Protein AF-A0A4D4KAU3-F1 (afdb_monomer)

Radius of gyration: 32.95 Å; Cα contacts (8 Å, |Δi|>4): 695; chains: 1; bounding box: 86×73×134 Å

Foldseek 3Di:
DPFQAQLVPPPDDDDDDPPPCVCVPPDAAECSDLVCLVPVPVVLVVQCVVPNQWGWYAQHVQRIAIEGQAQVLQVVLQACCVFWPQALVQAPCVVVVRDDPLTLVDLVSHGALALSRDDDPSNVLLVVLLLVLVVLDDLVVLLVQLLVQLLVLCLVCLQVQKDWCLVSPLLRSLQSSLCVQAVPDPPLCVQLVVLLSCCRRVVNVPVSLVSNLVSQLVSLVVCVVPPDSHSSVSSCVDPSNQDSRHSSNHSNVVSSCRSQFLSQLLQQLVLCCFPPPVNVPPLVVLQLSSLQSSLVCLLAPHQFQKADWIFGCAFDAGPNDTDHGNHTYIYGLNSNSVNVCVVPNDDRPDNPRCSQHDHSNGHSCPVVSSSSSSSSNSSVCVQFVFKHFDDDSVPFRWRSHSTGTHTPTGMIGGHRDDRDPPPPPPDDPPDDPPDPDDDDDDDDDDDDDDDDDDDDDDDDDDDDDDDDDDDDDDDDDDDDDDDDDDDDDDDDDDDDDDDDDDDDDDDDDDD

Organism: NCBI:txid68175

Mean predicted aligned error: 13.97 Å

pLDDT: mean 76.73, std 25.61, range [22.98, 98.44]

Nearest PDB structures (foldseek):
  7xbn-assembly1_A  TM=8.721E-01  e=1.192E-23  Streptomyces venezuelae
  8w72-assembly1_A  TM=8.484E-01  e=2.683E-22  Streptomyces sp.
  6gmf-assembly1_A  TM=8.523E-01  e=4.502E-19  Chondromyces apiculatus DSM 436
  8f91-assembly1_A  TM=8.114E-01  e=3.694E-17  Amycolatopsis keratiniphila
  5kyo-assembly4_D  TM=8.434E-01  e=1.976E-16  Sphingobium yanoikuyae

Solvent-accessible surface area (backbone atoms only — not comparable to full-atom values): 30044 Å² total; per-residue (Å²): 132,80,77,68,17,57,63,68,74,62,78,85,69,83,75,80,64,93,87,47,79,91,61,75,64,86,74,59,48,57,41,40,38,67,64,34,33,73,42,50,64,62,49,49,48,52,40,35,76,74,47,46,45,51,27,54,25,21,70,36,83,70,37,73,32,32,40,32,34,27,42,69,60,46,52,52,46,41,64,31,58,89,49,29,29,38,33,45,82,46,33,37,54,61,77,72,63,63,46,54,90,84,34,63,62,64,71,70,62,48,75,51,77,24,56,80,30,38,56,72,67,64,18,52,46,50,44,49,48,50,49,62,35,60,70,65,61,52,66,68,61,49,48,55,51,41,47,55,49,41,52,60,43,46,60,75,41,36,65,69,25,47,52,50,41,30,78,62,38,30,48,45,50,41,44,57,50,46,33,56,49,50,57,49,57,97,78,61,52,58,61,28,50,53,9,48,47,24,35,70,33,60,78,39,38,71,59,10,50,52,43,24,50,50,45,41,48,55,48,52,58,46,30,74,78,58,64,60,99,19,42,51,32,42,47,71,69,31,92,74,63,64,48,76,66,35,46,39,40,43,49,52,50,56,53,46,52,43,53,68,30,40,23,22,46,35,43,43,22,50,48,44,45,62,70,35,72,93,44,56,80,52,67,91,59,60,59,65,58,49,57,47,34,46,47,50,28,38,32,66,56,12,23,52,21,32,53,63,59,28,16,28,77,48,69,42,76,54,95,93,40,83,43,52,48,11,43,44,34,33,30,23,30,31,42,14,26,44,43,43,38,75,77,49,70,79,55,91,88,60,77,84,47,45,53,49,52,47,54,92,74,32,51,83,55,55,66,60,52,48,49,53,34,48,45,43,51,43,53,49,43,73,72,41,75,65,60,35,67,58,71,61,79,88,73,56,47,57,37,40,35,67,40,43,34,30,60,66,55,48,43,30,34,36,77,59,37,81,54,92,74,75,86,68,77,71,74,75,74,81,78,78,80,77,76,84,75,84,78,82,86,83,90,82,84,89,84,87,84,87,84,83,87,88,80,87,92,88,84,89,85,88,85,88,88,88,82,87,90,91,81,90,80,92,86,87,86,90,87,90,87,86,83,87,82,90,82,84,86,87,78,86,82,90,85,87,79,86,88,84,90,86,83,87,77,91,86,82,90,86,133

InterPro domains:
  IPR002397 Cytochrome P450, B-class [PR00359] (118-129)
  IPR002397 Cytochrome P450, B-class [PR00359] (164-180)
  IPR002397 Cytochrome P450, B-class [PR00359] (214-236)
  IPR002397 Cytochrome P450, B-class [PR00359] (354-363)
  IPR002397 Cytochrome P450, B-class [PR00359] (363-374)
  IPR017972 Cytochrome P450, conserved site [PS00086] (356-365)
  IPR036396 Cytochrome P450 superfamily [G3DSA:1.10.630.10] (28-416)
  IPR036396 Cytochrome P450 superfamily [SSF48264] (16-416)

Sequence (511 aa):
MTPLYDSSAQRPGALPPPGCPAHEGAGAEPLHAPEFGRDPFAVYRRLRETHGQLAPVELDRGVPAMLCLGYDTALEIMRRPETFSKDPRHWRARNEGVLSGTSYAPQVIRPRPQVDFVDGEEHRRLRGAIEDCTGRIDSGALRNYVERIADSLIDQFCEAGETELIGTYCALVPVLVTSQLFGFPQQAMDPLLRGVVAFIDGSDPAGGDRAAAAALRELIDLKRRDPGADITSWLIAHPARLTDEELVEQLLLLIGMVTGLVPGLIGNSLRVLLTDERFSGELMGGSMLVEDALDEVLWTDPPLANMGLYFPVHDTNLAGKRLRAGDAVMISFAATNRDALLRSPHKQGNRAHLAFGAGPHACPGRSSARLIASVALEKLLDRIPDLALAGDVEELKWLSGVFVRGVVSLPVRFAPVARPGAGALARPPPARASGIRRASGTRRRKGRCRGCRRACHRRCRRGRPRRRPSRRSRCRSPPRGRRCPEVSPWRGRTWRSRGRTGRNSRSCWAS

Structure (mmCIF, N/CA/C/O backbone):
data_AF-A0A4D4KAU3-F1
#
_entry.id   AF-A0A4D4KAU3-F1
#
loop_
_atom_site.group_PDB
_atom_site.id
_atom_site.type_symbol
_atom_site.label_atom_id
_atom_site.label_alt_id
_atom_site.label_comp_id
_atom_site.label_asym_id
_atom_site.label_entity_id
_atom_site.label_seq_id
_atom_site.pdbx_PDB_ins_code
_atom_site.Cartn_x
_atom_site.Cartn_y
_atom_site.Cartn_z
_atom_site.occupancy
_atom_site.B_iso_or_equiv
_atom_site.auth_seq_id
_atom_site.auth_comp_id
_atom_site.auth_asym_id
_atom_site.auth_atom_id
_atom_site.pdbx_PDB_model_num
ATOM 1 N N . MET A 1 1 ? 7.589 7.747 17.958 1.00 32.62 1 MET A N 1
ATOM 2 C CA . MET A 1 1 ? 7.424 7.113 16.637 1.00 32.62 1 MET A CA 1
ATOM 3 C C . MET A 1 1 ? 8.280 7.915 15.671 1.00 32.62 1 MET A C 1
ATOM 5 O O . MET A 1 1 ? 8.032 9.102 15.512 1.00 32.62 1 MET A O 1
ATOM 9 N N . THR A 1 2 ? 9.373 7.333 15.183 1.00 25.58 2 THR A N 1
ATOM 10 C CA . THR A 1 2 ? 10.269 7.956 14.194 1.00 25.58 2 THR A CA 1
ATOM 11 C C . THR A 1 2 ? 9.519 8.026 12.855 1.00 25.58 2 THR A C 1
ATOM 13 O O . THR A 1 2 ? 8.767 7.091 12.573 1.00 25.58 2 THR A O 1
ATOM 16 N N . PRO A 1 3 ? 9.620 9.113 12.067 1.00 27.30 3 PRO A N 1
ATOM 17 C CA . PRO A 1 3 ? 8.909 9.225 10.792 1.00 27.30 3 PRO A CA 1
ATOM 18 C C . PRO A 1 3 ? 9.230 8.041 9.868 1.00 27.30 3 PRO A C 1
ATOM 20 O O . PRO A 1 3 ? 10.385 7.627 9.778 1.00 27.30 3 PRO A O 1
ATOM 23 N N . LEU A 1 4 ? 8.212 7.497 9.187 1.00 35.06 4 LEU A N 1
ATOM 24 C CA . LEU A 1 4 ? 8.413 6.520 8.113 1.00 35.06 4 LEU A CA 1
ATOM 25 C C . LEU A 1 4 ? 9.211 7.218 7.000 1.00 35.06 4 LEU A C 1
ATOM 27 O O . LEU A 1 4 ? 8.708 8.166 6.407 1.00 35.06 4 LEU A O 1
ATOM 31 N N . TYR A 1 5 ? 10.442 6.756 6.771 1.00 39.94 5 TYR A N 1
ATOM 32 C CA . TYR A 1 5 ? 11.365 7.155 5.701 1.00 39.94 5 TYR A CA 1
ATOM 33 C C . TYR A 1 5 ? 11.418 8.662 5.398 1.00 39.94 5 TYR A C 1
ATOM 35 O O . TYR A 1 5 ? 10.675 9.179 4.564 1.00 39.94 5 TYR A O 1
ATOM 43 N N . ASP A 1 6 ? 12.379 9.349 6.014 1.00 40.84 6 ASP A N 1
ATOM 44 C CA . ASP A 1 6 ? 12.819 10.663 5.554 1.00 40.84 6 ASP A CA 1
ATOM 45 C C . ASP A 1 6 ? 14.097 10.511 4.718 1.00 40.84 6 ASP A C 1
ATOM 47 O O . ASP A 1 6 ? 15.203 10.424 5.259 1.00 40.84 6 ASP A O 1
ATOM 51 N N . SER A 1 7 ? 13.963 10.490 3.387 1.00 39.66 7 SER A N 1
ATOM 52 C CA . SER A 1 7 ? 15.112 10.469 2.466 1.00 39.66 7 SER A CA 1
ATOM 53 C C . SER A 1 7 ? 16.048 11.667 2.653 1.00 39.66 7 SER A C 1
ATOM 55 O O . SER A 1 7 ? 17.206 11.617 2.236 1.00 39.66 7 SER A O 1
ATOM 57 N N . SER A 1 8 ? 15.583 12.740 3.303 1.00 38.38 8 SER A N 1
ATOM 58 C CA . SER A 1 8 ? 16.387 13.931 3.565 1.00 38.38 8 SER A CA 1
ATOM 59 C C . SER A 1 8 ? 17.361 13.776 4.744 1.00 38.38 8 SER A C 1
ATOM 61 O O . SER A 1 8 ? 18.300 14.564 4.861 1.00 38.38 8 SER A O 1
ATOM 63 N N . ALA A 1 9 ? 17.213 12.732 5.574 1.00 36.19 9 ALA A N 1
ATOM 64 C CA . ALA A 1 9 ? 18.010 12.529 6.788 1.00 36.19 9 ALA A CA 1
ATOM 65 C C . ALA A 1 9 ? 19.427 11.957 6.548 1.00 36.19 9 ALA A C 1
ATOM 67 O O . ALA A 1 9 ? 20.215 11.818 7.490 1.00 36.19 9 ALA A O 1
ATOM 68 N N . GLN A 1 10 ? 19.803 11.642 5.303 1.00 41.81 10 GLN A N 1
ATOM 69 C CA . GLN A 1 10 ? 21.178 11.253 4.978 1.00 41.81 10 GLN A CA 1
ATOM 70 C C . GLN A 1 10 ? 22.112 12.469 5.028 1.00 41.81 10 GLN A C 1
ATOM 72 O O . GLN A 1 10 ? 21.917 13.454 4.312 1.00 41.81 10 GLN A O 1
ATOM 77 N N . ARG A 1 11 ? 23.149 12.376 5.881 1.00 33.00 11 ARG A N 1
ATOM 78 C CA . ARG A 1 11 ? 24.152 13.429 6.126 1.00 33.00 11 ARG A CA 1
ATOM 79 C C . ARG A 1 11 ? 24.580 14.109 4.814 1.00 33.00 11 ARG A C 1
ATOM 81 O O . ARG A 1 11 ? 24.875 13.403 3.844 1.00 33.00 11 ARG A O 1
ATOM 88 N N . PRO A 1 12 ? 24.660 15.451 4.769 1.00 31.23 12 PRO A N 1
ATOM 89 C CA . PRO A 1 12 ? 25.093 16.162 3.575 1.00 31.23 12 PRO A CA 1
ATOM 90 C C . PRO A 1 12 ? 26.562 15.829 3.288 1.00 31.23 12 PRO A C 1
ATOM 92 O O . PRO A 1 12 ? 27.477 16.399 3.874 1.00 31.23 12 PRO A O 1
ATOM 95 N N . GLY A 1 13 ? 26.793 14.877 2.383 1.00 38.66 13 GLY A N 1
ATOM 96 C CA . GLY A 1 13 ? 28.017 14.865 1.592 1.00 38.66 13 GLY A CA 1
ATOM 97 C C . GLY A 1 13 ? 28.038 16.145 0.764 1.00 38.66 13 GLY A C 1
ATOM 98 O O . GLY A 1 13 ? 26.996 16.549 0.247 1.00 38.66 13 GLY A O 1
ATOM 99 N N . ALA A 1 14 ? 29.189 16.815 0.712 1.00 33.97 14 ALA A N 1
ATOM 100 C CA . ALA A 1 14 ? 29.342 18.099 0.041 1.00 33.97 14 ALA A CA 1
ATOM 101 C C . ALA A 1 14 ? 28.764 18.041 -1.381 1.00 33.97 14 ALA A C 1
ATOM 103 O O . ALA A 1 14 ? 29.196 17.232 -2.202 1.00 33.97 14 ALA A O 1
ATOM 104 N N . LEU A 1 15 ? 27.775 18.893 -1.654 1.00 37.25 15 LEU A N 1
ATOM 105 C CA . LEU A 1 15 ? 27.299 19.118 -3.011 1.00 37.25 15 LEU A CA 1
ATOM 106 C C . LEU A 1 15 ? 28.467 19.704 -3.822 1.00 37.25 15 LEU A C 1
ATOM 108 O O . LEU A 1 15 ? 29.096 20.658 -3.349 1.00 37.25 15 LEU A O 1
ATOM 112 N N . PRO A 1 16 ? 28.793 19.161 -5.007 1.00 34.66 16 PRO A N 1
ATOM 113 C CA . PRO A 1 16 ? 29.758 19.803 -5.882 1.00 34.66 16 PRO A CA 1
ATOM 114 C C . PRO A 1 16 ? 29.230 21.189 -6.295 1.00 34.66 16 PRO A C 1
ATOM 116 O O . PRO A 1 16 ? 28.017 21.374 -6.428 1.00 34.66 16 PRO A O 1
ATOM 119 N N . PRO A 1 17 ? 30.114 22.186 -6.462 1.00 32.78 17 PRO A N 1
ATOM 120 C CA . PRO A 1 17 ? 29.703 23.543 -6.795 1.00 32.78 17 PRO A CA 1
ATOM 121 C C . PRO A 1 17 ? 28.995 23.600 -8.165 1.00 32.78 17 PRO A C 1
ATOM 123 O O . PRO A 1 17 ? 29.306 22.791 -9.049 1.00 32.78 17 PRO A O 1
ATOM 126 N N . PRO A 1 18 ? 28.075 24.563 -8.374 1.00 35.06 18 PRO A N 1
ATOM 127 C CA . PRO A 1 18 ? 27.372 24.722 -9.646 1.00 35.06 18 PRO A CA 1
ATOM 128 C C . PRO A 1 18 ? 28.361 24.892 -10.811 1.00 35.06 18 PRO A C 1
ATOM 130 O O . PRO A 1 18 ? 29.256 25.732 -10.736 1.00 35.06 18 PRO A O 1
ATOM 133 N N . GLY A 1 19 ? 28.197 24.105 -11.883 1.00 38.06 19 GLY A N 1
ATOM 134 C CA . GLY A 1 19 ? 29.048 24.154 -13.086 1.00 38.06 19 GLY A CA 1
ATOM 135 C C . GLY A 1 19 ? 30.049 23.000 -13.249 1.00 38.06 19 GLY A C 1
ATOM 136 O O . GLY A 1 19 ? 30.883 23.038 -14.148 1.00 38.06 19 GLY A O 1
ATOM 137 N N . CYS A 1 20 ? 29.984 21.966 -12.406 1.00 31.55 20 CYS A N 1
ATOM 138 C CA . CYS A 1 20 ? 30.769 20.745 -12.596 1.00 31.55 20 CYS A CA 1
ATOM 139 C C . CYS A 1 20 ? 30.198 19.892 -13.760 1.00 31.55 20 CYS A C 1
ATOM 141 O O . CYS A 1 20 ? 28.977 19.737 -13.815 1.00 31.55 20 CYS A O 1
ATOM 143 N N . PRO A 1 21 ? 31.017 19.262 -14.630 1.00 36.03 21 PRO A N 1
ATOM 144 C CA . PRO A 1 21 ? 30.551 18.410 -15.741 1.00 36.03 21 PRO A CA 1
ATOM 145 C C . PRO A 1 21 ? 29.681 17.209 -15.328 1.00 36.03 21 PRO A C 1
ATOM 147 O O . PRO A 1 21 ? 29.008 16.606 -16.156 1.00 36.03 21 PRO A O 1
ATOM 150 N N . ALA A 1 22 ? 29.619 16.885 -14.031 1.00 42.50 22 ALA A N 1
ATOM 151 C CA . ALA A 1 22 ? 28.629 15.962 -13.470 1.00 42.50 22 ALA A CA 1
ATOM 152 C C . ALA A 1 22 ? 27.166 16.461 -13.603 1.00 42.50 22 ALA A C 1
ATOM 154 O O . ALA A 1 22 ? 26.241 15.674 -13.433 1.00 42.50 22 ALA A O 1
ATOM 155 N N . HIS A 1 23 ? 26.950 17.742 -13.932 1.00 44.97 23 HIS A N 1
ATOM 156 C CA . HIS A 1 23 ? 25.650 18.336 -14.266 1.00 44.97 23 HIS A CA 1
ATOM 157 C C . HIS A 1 23 ? 25.331 18.341 -15.776 1.00 44.97 23 HIS A C 1
ATOM 159 O O . HIS A 1 23 ? 24.233 18.742 -16.154 1.00 44.97 23 HIS A O 1
ATOM 165 N N . GLU A 1 24 ? 26.236 17.897 -16.659 1.00 31.39 24 GLU A N 1
ATOM 166 C CA . GLU A 1 24 ? 26.053 17.956 -18.126 1.00 31.39 24 GLU A CA 1
ATOM 167 C C . GLU A 1 24 ? 25.148 16.843 -18.702 1.00 31.39 24 GLU A C 1
ATOM 169 O O . GLU A 1 24 ? 25.122 16.597 -19.907 1.00 31.39 24 GLU A O 1
ATOM 174 N N . GLY A 1 25 ? 24.344 16.194 -17.857 1.00 38.91 25 GLY A N 1
ATOM 175 C CA . GLY A 1 25 ? 23.163 15.441 -18.268 1.00 38.91 25 GLY A CA 1
ATOM 176 C C . GLY A 1 25 ? 21.919 16.230 -17.882 1.00 38.91 25 GLY A C 1
ATOM 177 O O . GLY A 1 25 ? 21.531 16.236 -16.719 1.00 38.91 25 GLY A O 1
ATOM 178 N N . ALA A 1 26 ? 21.289 16.920 -18.827 1.00 44.50 26 ALA A N 1
ATOM 179 C CA . ALA A 1 26 ? 20.050 17.639 -18.556 1.00 44.50 26 ALA A CA 1
ATOM 180 C C . ALA A 1 26 ? 18.994 16.739 -17.864 1.00 44.50 26 ALA A C 1
ATOM 182 O O . ALA A 1 26 ? 18.557 15.742 -18.433 1.00 44.50 26 ALA A O 1
ATOM 183 N N . GLY A 1 27 ? 18.517 17.145 -16.683 1.00 65.50 27 GLY A N 1
ATOM 184 C CA . GLY A 1 27 ? 17.078 17.119 -16.400 1.00 65.50 27 GLY A CA 1
ATOM 185 C C . GLY A 1 27 ? 16.429 15.859 -15.817 1.00 65.50 27 GLY A C 1
ATOM 186 O O . GLY A 1 27 ? 15.259 15.651 -16.118 1.00 65.50 27 GLY A O 1
ATOM 187 N N . ALA A 1 28 ? 17.103 15.046 -14.991 1.00 83.50 28 ALA A N 1
ATOM 188 C CA . ALA A 1 28 ? 16.408 14.047 -14.161 1.00 83.50 28 ALA A CA 1
ATOM 189 C C . ALA A 1 28 ? 15.979 14.653 -12.811 1.00 83.50 28 ALA A C 1
ATOM 191 O O . ALA A 1 28 ? 16.799 15.210 -12.086 1.00 83.50 28 ALA A O 1
ATOM 192 N N . GLU A 1 29 ? 14.695 14.547 -12.474 1.00 92.94 29 GLU A N 1
ATOM 193 C CA . GLU A 1 29 ? 14.130 15.124 -11.247 1.00 92.94 29 GLU A CA 1
ATOM 194 C C . GLU A 1 29 ? 14.427 14.260 -10.005 1.00 92.94 29 GLU A C 1
ATOM 196 O O . GLU A 1 29 ? 14.049 13.083 -9.994 1.00 92.94 29 GLU A O 1
ATOM 201 N N . PRO A 1 30 ? 15.055 14.804 -8.946 1.00 92.12 30 PRO A N 1
ATOM 202 C CA . PRO A 1 30 ? 15.369 14.048 -7.735 1.00 92.12 30 PRO A CA 1
ATOM 203 C C . PRO A 1 30 ? 14.137 13.877 -6.839 1.00 92.12 30 PRO A C 1
ATOM 205 O O . PRO A 1 30 ? 13.786 14.762 -6.061 1.00 92.12 30 PRO A O 1
ATOM 208 N N . LEU A 1 31 ? 13.500 12.703 -6.878 1.00 90.62 31 LEU A N 1
ATOM 209 C CA . LEU A 1 31 ? 12.302 12.434 -6.066 1.00 90.62 31 LEU A CA 1
ATOM 210 C C . LEU A 1 31 ? 12.615 12.291 -4.571 1.00 90.62 31 LEU A C 1
ATOM 212 O O . LEU A 1 31 ? 11.732 12.454 -3.738 1.00 90.62 31 LEU A O 1
ATOM 216 N N . HIS A 1 32 ? 13.871 12.013 -4.217 1.00 85.44 32 HIS A N 1
ATOM 217 C CA . HIS A 1 32 ? 14.331 11.979 -2.824 1.00 85.44 32 HIS A CA 1
ATOM 218 C C . HIS A 1 32 ? 14.510 13.374 -2.205 1.00 85.44 32 HIS A C 1
ATOM 220 O O . HIS A 1 32 ? 14.755 13.476 -0.999 1.00 85.44 32 HIS A O 1
ATOM 226 N N . ALA A 1 33 ? 14.401 14.444 -3.002 1.00 87.62 33 ALA A N 1
ATOM 227 C CA . ALA A 1 33 ? 14.577 15.807 -2.529 1.00 87.62 33 ALA A CA 1
ATOM 228 C C . ALA A 1 33 ? 13.389 16.277 -1.661 1.00 87.62 33 ALA A C 1
ATOM 230 O O . ALA A 1 33 ? 12.239 15.923 -1.934 1.00 87.62 33 ALA A O 1
ATOM 231 N N . PRO A 1 34 ? 13.619 17.165 -0.671 1.00 84.81 34 PRO A N 1
ATOM 232 C CA . PRO A 1 34 ? 12.556 17.676 0.201 1.00 84.81 34 PRO A CA 1
ATOM 233 C C . PRO A 1 34 ? 11.402 18.378 -0.529 1.00 84.81 34 PRO A C 1
ATOM 235 O O . PRO A 1 34 ? 10.293 18.440 -0.003 1.00 84.81 34 PRO A O 1
ATOM 238 N N . GLU A 1 35 ? 11.650 18.929 -1.724 1.00 87.62 35 GLU A N 1
ATOM 239 C CA . GLU A 1 35 ? 10.605 19.540 -2.556 1.00 87.62 35 GLU A CA 1
ATOM 240 C C . GLU A 1 35 ? 9.518 18.525 -2.919 1.00 87.62 35 GLU A C 1
ATOM 242 O O . GLU A 1 35 ? 8.332 18.821 -2.766 1.00 87.62 35 GLU A O 1
ATOM 247 N N . PHE A 1 36 ? 9.924 17.316 -3.317 1.00 88.44 36 PHE A N 1
ATOM 248 C CA . PHE A 1 36 ? 8.997 16.243 -3.639 1.00 88.44 36 PHE A CA 1
ATOM 249 C C . PHE A 1 36 ? 8.170 15.843 -2.419 1.00 88.44 36 PHE A C 1
ATOM 251 O O . PHE A 1 36 ? 6.957 15.741 -2.525 1.00 88.44 36 PHE A O 1
ATOM 258 N N . GLY A 1 37 ? 8.792 15.693 -1.246 1.00 84.38 37 GLY A N 1
ATOM 259 C CA . GLY A 1 37 ? 8.072 15.361 -0.013 1.00 84.38 37 GLY A CA 1
ATOM 260 C C . GLY A 1 37 ? 7.052 16.425 0.424 1.00 84.38 37 GLY A C 1
ATOM 261 O O . GLY A 1 37 ? 6.069 16.089 1.082 1.00 84.38 37 GLY A O 1
ATOM 262 N N . ARG A 1 38 ? 7.257 17.698 0.052 1.00 84.50 38 ARG A N 1
ATOM 263 C CA . ARG A 1 38 ? 6.355 18.809 0.397 1.00 84.50 38 ARG A CA 1
ATOM 264 C C . ARG A 1 38 ? 5.117 18.855 -0.496 1.00 84.50 38 ARG A C 1
ATOM 266 O O . ARG A 1 38 ? 4.010 18.946 0.023 1.00 84.50 38 ARG A O 1
ATOM 273 N N . ASP A 1 39 ? 5.305 18.814 -1.813 1.00 88.12 39 ASP A N 1
ATOM 274 C CA . ASP A 1 39 ? 4.203 18.799 -2.781 1.00 88.12 39 ASP A CA 1
ATOM 275 C C . ASP A 1 39 ? 4.538 17.897 -3.984 1.00 88.12 39 ASP A C 1
ATOM 277 O O . ASP A 1 39 ? 4.949 18.378 -5.050 1.00 88.12 39 ASP A O 1
ATOM 281 N N . PRO A 1 40 ? 4.320 16.573 -3.851 1.00 91.50 40 PRO A N 1
ATOM 282 C CA . PRO A 1 40 ? 4.533 15.632 -4.945 1.00 91.50 40 PRO A CA 1
ATOM 283 C C . PRO A 1 40 ? 3.717 15.980 -6.196 1.00 91.50 40 PRO A C 1
ATOM 285 O O . PRO A 1 40 ? 4.127 15.686 -7.319 1.00 91.50 40 PRO A O 1
ATOM 288 N N . PHE A 1 41 ? 2.545 16.601 -6.032 1.00 91.06 41 PHE A N 1
ATOM 289 C CA . PHE A 1 41 ? 1.621 16.858 -7.133 1.00 91.06 41 PHE A CA 1
ATOM 290 C C . PHE A 1 41 ? 2.040 18.052 -7.983 1.00 91.06 41 PHE A C 1
ATOM 292 O O . PHE A 1 41 ? 1.841 18.012 -9.201 1.00 91.06 41 PHE A O 1
ATOM 299 N N . ALA A 1 42 ? 2.651 19.078 -7.385 1.00 93.12 42 ALA A N 1
ATOM 300 C CA . ALA A 1 42 ? 3.333 20.125 -8.140 1.00 93.12 42 ALA A CA 1
ATOM 301 C C . ALA A 1 42 ? 4.472 19.540 -8.986 1.00 93.12 42 ALA A C 1
ATOM 303 O O . ALA A 1 42 ? 4.566 19.850 -10.177 1.00 93.12 42 ALA A O 1
ATOM 304 N N . VAL A 1 43 ? 5.266 18.624 -8.418 1.00 94.88 43 VAL A N 1
ATOM 305 C CA . VAL A 1 43 ? 6.345 17.945 -9.150 1.00 94.88 43 VAL A CA 1
ATOM 306 C C . VAL A 1 43 ? 5.786 17.109 -10.305 1.00 94.88 43 VAL A C 1
ATOM 308 O O . VAL A 1 43 ? 6.206 17.289 -11.446 1.00 94.88 43 VAL A O 1
ATOM 311 N N . TYR A 1 44 ? 4.780 16.257 -10.073 1.00 95.12 44 TYR A N 1
ATOM 312 C CA . TYR A 1 44 ? 4.164 15.469 -11.152 1.00 95.12 44 TYR A CA 1
ATOM 313 C C . TYR A 1 44 ? 3.587 16.340 -12.272 1.00 95.12 44 TYR A C 1
ATOM 315 O O . TYR A 1 44 ? 3.658 15.959 -13.441 1.00 95.12 44 TYR A O 1
ATOM 323 N N . ARG A 1 45 ? 3.001 17.495 -11.930 1.00 94.56 45 ARG A N 1
ATOM 324 C CA . ARG A 1 45 ? 2.455 18.442 -12.909 1.00 94.56 45 ARG A CA 1
ATOM 325 C C . ARG A 1 45 ? 3.565 19.024 -13.780 1.00 94.56 45 ARG A C 1
ATOM 327 O O . ARG A 1 45 ? 3.481 18.896 -14.998 1.00 94.56 45 ARG A O 1
ATOM 334 N N . ARG A 1 46 ? 4.632 19.541 -13.161 1.00 95.25 46 ARG A N 1
ATOM 335 C CA . ARG A 1 46 ? 5.819 20.060 -13.858 1.00 95.25 46 ARG A CA 1
ATOM 336 C C . ARG A 1 46 ? 6.443 19.007 -14.775 1.00 95.25 46 ARG A C 1
ATOM 338 O O . ARG A 1 46 ? 6.725 19.283 -15.941 1.00 95.25 46 ARG A O 1
ATOM 345 N N . LEU A 1 47 ? 6.632 17.785 -14.274 1.00 95.62 47 LEU A N 1
ATOM 346 C CA . LEU A 1 47 ? 7.176 16.682 -15.068 1.00 95.62 47 LEU A CA 1
ATOM 347 C C . LEU A 1 47 ? 6.288 16.339 -16.263 1.00 95.62 47 LEU A C 1
ATOM 349 O O . LEU A 1 47 ? 6.804 16.120 -17.358 1.00 95.62 47 LEU A O 1
ATOM 353 N N . ARG A 1 48 ? 4.964 16.325 -16.082 1.00 94.31 48 ARG A N 1
ATOM 354 C CA . ARG A 1 48 ? 4.019 16.066 -17.173 1.00 94.31 48 ARG A CA 1
ATOM 355 C C . ARG A 1 48 ? 4.064 17.164 -18.232 1.00 94.31 48 ARG A C 1
ATOM 357 O O . ARG A 1 48 ? 4.121 16.845 -19.416 1.00 94.31 48 ARG A O 1
ATOM 364 N N . GLU A 1 49 ? 4.073 18.428 -17.817 1.00 94.12 49 GLU A N 1
ATOM 365 C CA . GLU A 1 49 ? 4.170 19.592 -18.711 1.00 94.12 49 GLU A CA 1
ATOM 366 C C . GLU A 1 49 ? 5.471 19.584 -19.525 1.00 94.12 49 GLU A C 1
ATOM 368 O O . GLU A 1 49 ? 5.467 19.921 -20.706 1.00 94.12 49 GLU A O 1
ATOM 373 N N . THR A 1 50 ? 6.572 19.137 -18.916 1.00 94.94 50 THR A N 1
ATOM 374 C CA . THR A 1 50 ? 7.908 19.183 -19.528 1.00 94.94 50 THR A CA 1
ATOM 375 C C . THR A 1 50 ? 8.202 17.950 -20.388 1.00 94.94 50 THR A C 1
ATOM 377 O O . THR A 1 50 ? 8.847 18.042 -21.432 1.00 94.94 50 THR A O 1
ATOM 380 N N . HIS A 1 51 ? 7.751 16.767 -19.961 1.00 94.81 51 HIS A N 1
ATOM 381 C CA . HIS A 1 51 ? 8.197 15.488 -20.518 1.00 94.81 51 HIS A CA 1
ATOM 382 C C . HIS A 1 51 ? 7.074 14.601 -21.070 1.00 94.81 51 HIS A C 1
ATOM 384 O O . HIS A 1 51 ? 7.383 13.579 -21.693 1.00 94.81 51 HIS A O 1
ATOM 390 N N . GLY A 1 52 ? 5.804 14.961 -20.869 1.00 94.25 52 GLY A N 1
ATOM 391 C CA . GLY A 1 52 ? 4.647 14.161 -21.264 1.00 94.25 52 GLY A CA 1
ATOM 392 C C . GLY A 1 52 ? 4.364 13.005 -20.298 1.00 94.25 52 GLY A C 1
ATOM 393 O O . GLY A 1 52 ? 4.397 13.164 -19.082 1.00 94.25 52 GLY A O 1
ATOM 394 N N . GLN A 1 53 ? 4.058 11.818 -20.830 1.00 95.56 53 GLN A N 1
ATOM 395 C CA . GLN A 1 53 ? 3.617 10.665 -20.022 1.00 95.56 53 GLN A CA 1
ATOM 396 C C . GLN A 1 53 ? 4.757 9.893 -19.333 1.00 95.56 53 GLN A C 1
ATOM 398 O O . GLN A 1 53 ? 4.486 9.041 -18.488 1.00 95.56 53 GLN A O 1
ATOM 403 N N . LEU A 1 54 ? 6.015 10.173 -19.685 1.00 96.25 54 LEU A N 1
ATOM 404 C CA . LEU A 1 54 ? 7.208 9.539 -19.119 1.00 96.25 54 LEU A CA 1
ATOM 405 C C . LEU A 1 54 ? 8.270 10.598 -18.839 1.00 96.25 54 LEU A C 1
ATOM 407 O O . LEU A 1 54 ? 8.699 11.282 -19.770 1.00 96.25 54 LEU A O 1
ATOM 411 N N . ALA A 1 55 ? 8.746 10.704 -17.603 1.00 96.56 55 ALA A N 1
ATOM 412 C CA . ALA A 1 55 ? 9.741 11.699 -17.207 1.00 96.56 55 ALA A CA 1
ATOM 413 C C . ALA A 1 55 ? 11.005 11.042 -16.628 1.00 96.56 55 ALA A C 1
ATOM 415 O O . ALA A 1 55 ? 10.873 10.085 -15.869 1.00 96.56 55 ALA A O 1
ATOM 416 N N . PRO A 1 56 ? 12.215 11.514 -16.969 1.00 96.12 56 PRO A N 1
ATOM 417 C CA . PRO A 1 56 ? 13.432 11.069 -16.297 1.00 96.12 56 PRO A CA 1
ATOM 418 C C . PRO A 1 56 ? 13.442 11.554 -14.840 1.00 96.12 56 PRO A C 1
ATOM 420 O O . PRO A 1 56 ? 13.169 12.721 -14.559 1.00 96.12 56 PRO A O 1
ATOM 423 N N . VAL A 1 57 ? 13.752 10.653 -13.914 1.00 95.00 57 VAL A N 1
ATOM 424 C CA . VAL A 1 57 ? 13.799 10.921 -12.474 1.00 95.00 57 VAL A CA 1
ATOM 425 C C . VAL A 1 57 ? 14.983 10.217 -11.824 1.00 95.00 57 VAL A C 1
ATOM 427 O O . VAL A 1 57 ? 15.545 9.265 -12.369 1.00 95.00 57 VAL A O 1
ATOM 430 N N . GLU A 1 58 ? 15.321 10.652 -10.621 1.00 92.06 58 GLU A N 1
ATOM 431 C CA . GLU A 1 58 ? 16.254 9.981 -9.731 1.00 92.06 58 GLU A CA 1
ATOM 432 C C . GLU A 1 58 ? 15.494 9.505 -8.481 1.00 92.06 58 GLU A C 1
ATOM 434 O O . GLU A 1 58 ? 14.945 10.310 -7.726 1.00 92.06 58 GLU A O 1
ATOM 439 N N . LEU A 1 59 ? 15.412 8.181 -8.296 1.00 87.12 59 LEU A N 1
ATOM 440 C CA . LEU A 1 59 ? 14.636 7.549 -7.213 1.00 87.12 59 LEU A CA 1
ATOM 441 C C . LEU A 1 59 ? 15.293 7.740 -5.845 1.00 87.12 59 LEU A C 1
ATOM 443 O O . LEU A 1 59 ? 14.627 7.905 -4.830 1.00 87.12 59 LEU A O 1
ATOM 447 N N . ASP A 1 60 ? 16.614 7.673 -5.856 1.00 82.81 60 ASP A N 1
ATOM 448 C CA . ASP A 1 60 ? 17.536 7.847 -4.746 1.00 82.81 60 ASP A CA 1
ATOM 449 C C . ASP A 1 60 ? 18.860 8.326 -5.348 1.00 82.81 60 ASP A C 1
ATOM 451 O O . ASP A 1 60 ? 19.062 8.168 -6.554 1.00 82.81 60 ASP A O 1
ATOM 455 N N . ARG A 1 61 ? 19.768 8.881 -4.546 1.00 83.44 61 ARG A N 1
ATOM 456 C CA . ARG A 1 61 ? 21.039 9.434 -5.024 1.00 83.44 61 ARG A CA 1
ATOM 457 C C . ARG A 1 61 ? 21.758 8.458 -5.957 1.00 83.44 61 ARG A C 1
ATOM 459 O O . ARG A 1 61 ? 22.141 7.360 -5.542 1.00 83.44 61 ARG A O 1
ATOM 466 N N . GLY A 1 62 ? 21.924 8.863 -7.220 1.00 85.56 62 GLY A N 1
ATOM 467 C CA . GLY A 1 62 ? 22.582 8.071 -8.266 1.00 85.56 62 GLY A CA 1
ATOM 468 C C . GLY A 1 62 ? 21.772 6.887 -8.814 1.00 85.56 62 GLY A C 1
ATOM 469 O O . GLY A 1 62 ? 22.348 6.001 -9.445 1.00 85.56 62 GLY A O 1
ATOM 470 N N . VAL A 1 63 ? 20.457 6.835 -8.581 1.00 88.62 63 VAL A N 1
ATOM 471 C CA . VAL A 1 63 ? 19.563 5.766 -9.052 1.00 88.62 63 VAL A CA 1
ATOM 472 C C . VAL A 1 63 ? 18.598 6.318 -10.113 1.00 88.62 63 VAL A C 1
ATOM 474 O O . VAL A 1 63 ? 17.488 6.743 -9.775 1.00 88.62 63 VAL A O 1
ATOM 477 N N . PRO A 1 64 ? 18.990 6.320 -11.402 1.00 91.31 64 PRO A N 1
ATOM 478 C CA . PRO A 1 64 ? 18.158 6.852 -12.475 1.00 91.31 64 PRO A CA 1
ATOM 479 C C . PRO A 1 64 ? 16.994 5.914 -12.813 1.00 91.31 64 PRO A C 1
ATOM 481 O O . PRO A 1 64 ? 17.145 4.688 -12.847 1.00 91.31 64 PRO A O 1
ATOM 484 N N . ALA A 1 65 ? 15.843 6.501 -13.131 1.00 94.00 65 ALA A N 1
ATOM 485 C CA . ALA A 1 65 ? 14.670 5.799 -13.637 1.00 94.00 65 ALA A CA 1
ATOM 486 C C . ALA A 1 65 ? 13.822 6.699 -14.550 1.00 94.00 65 ALA A C 1
ATOM 488 O O . ALA A 1 65 ? 14.014 7.910 -14.637 1.00 94.00 65 ALA A O 1
ATOM 489 N N . MET A 1 66 ? 12.843 6.097 -15.215 1.00 96.69 66 MET A N 1
ATOM 490 C CA . MET A 1 66 ? 11.758 6.783 -15.905 1.00 96.69 66 MET A CA 1
ATOM 491 C C . MET A 1 66 ? 10.489 6.677 -15.059 1.00 96.69 66 MET A C 1
ATOM 493 O O . MET A 1 66 ? 10.043 5.576 -14.752 1.00 96.69 66 MET A O 1
ATOM 497 N N . LEU A 1 67 ? 9.880 7.802 -14.700 1.00 97.31 67 LEU A N 1
ATOM 498 C CA . LEU A 1 67 ? 8.595 7.857 -14.012 1.00 97.31 67 LEU A CA 1
ATOM 499 C C . LEU A 1 67 ? 7.449 7.870 -15.026 1.00 97.31 67 LEU A C 1
ATOM 501 O O . LEU A 1 67 ? 7.357 8.774 -15.859 1.00 97.31 67 LEU A O 1
ATOM 505 N N . CYS A 1 68 ? 6.553 6.891 -14.942 1.00 97.62 68 CYS A N 1
ATOM 506 C CA . CYS A 1 68 ? 5.327 6.827 -15.728 1.00 97.62 68 CYS A CA 1
ATOM 507 C C . CYS A 1 68 ? 4.211 7.638 -15.065 1.00 97.62 68 CYS A C 1
ATOM 509 O O . CYS A 1 68 ? 3.772 7.328 -13.957 1.00 97.62 68 CYS A O 1
ATOM 511 N N . LEU A 1 69 ? 3.745 8.661 -15.784 1.00 96.62 69 LEU A N 1
ATOM 512 C CA . LEU A 1 69 ? 2.755 9.653 -15.356 1.00 96.62 69 LEU A CA 1
ATOM 513 C C . LEU A 1 69 ? 1.406 9.507 -16.076 1.00 96.62 69 LEU A C 1
ATOM 515 O O . LEU A 1 69 ? 0.426 10.106 -15.632 1.00 96.62 69 LEU A O 1
ATOM 519 N N . GLY A 1 70 ? 1.363 8.780 -17.200 1.00 95.50 70 GLY A N 1
ATOM 520 C CA . GLY A 1 70 ? 0.168 8.609 -18.035 1.00 95.50 70 GLY A CA 1
ATOM 521 C C . GLY A 1 70 ? -0.597 7.322 -17.731 1.00 95.50 70 GLY A C 1
ATOM 522 O O . GLY A 1 70 ? 0.007 6.250 -17.647 1.00 95.50 70 GLY A O 1
ATOM 523 N N . TYR A 1 71 ? -1.921 7.413 -17.593 1.00 95.75 71 TYR A N 1
ATOM 524 C CA . TYR A 1 71 ? -2.775 6.280 -17.213 1.00 95.75 71 TYR A CA 1
ATOM 525 C C . TYR A 1 71 ? -2.728 5.129 -18.233 1.00 95.75 71 TYR A C 1
ATOM 527 O O . TYR A 1 71 ? -2.493 3.975 -17.872 1.00 95.75 71 TYR A O 1
ATOM 535 N N . ASP A 1 72 ? -2.887 5.448 -19.520 1.00 95.12 72 ASP A N 1
ATOM 536 C CA . ASP A 1 72 ? -2.879 4.447 -20.597 1.00 95.12 72 ASP A CA 1
ATOM 537 C C . ASP A 1 72 ? -1.490 3.812 -20.764 1.00 95.12 72 ASP A C 1
ATOM 539 O O . ASP A 1 72 ? -1.380 2.598 -20.940 1.00 95.12 72 ASP A O 1
ATOM 543 N N . THR A 1 73 ? -0.425 4.611 -20.620 1.00 96.69 73 THR A N 1
ATOM 544 C CA . THR A 1 73 ? 0.964 4.122 -20.642 1.00 96.69 73 THR A CA 1
ATOM 545 C C . THR A 1 73 ? 1.225 3.147 -19.491 1.00 96.69 73 THR A C 1
ATOM 547 O O . THR A 1 73 ? 1.822 2.093 -19.697 1.00 96.69 73 THR A O 1
ATOM 550 N N . ALA A 1 74 ? 0.732 3.443 -18.285 1.00 97.19 74 ALA A N 1
ATOM 551 C CA . ALA A 1 74 ? 0.862 2.540 -17.144 1.00 97.19 74 ALA A CA 1
ATOM 552 C C . ALA A 1 74 ? 0.126 1.211 -17.379 1.00 97.19 74 ALA A C 1
ATOM 554 O O . ALA A 1 74 ? 0.661 0.144 -17.075 1.00 97.19 74 ALA A O 1
ATOM 555 N N . LEU A 1 75 ? -1.080 1.252 -17.958 1.00 96.62 75 LEU A N 1
ATOM 556 C CA . LEU A 1 75 ? -1.809 0.042 -18.346 1.00 96.62 75 LEU A CA 1
ATOM 557 C C . LEU A 1 75 ? -1.070 -0.769 -19.412 1.00 96.62 75 LEU A C 1
ATOM 559 O O . LEU A 1 75 ? -1.081 -1.998 -19.333 1.00 96.62 75 LEU A O 1
ATOM 563 N N . GLU A 1 76 ? -0.444 -0.113 -20.390 1.00 96.88 76 GLU A N 1
ATOM 564 C CA . GLU A 1 76 ? 0.369 -0.787 -21.402 1.00 96.88 76 GLU A CA 1
ATOM 565 C C . GLU A 1 76 ? 1.537 -1.544 -20.761 1.00 96.88 76 GLU A C 1
ATOM 567 O O . GLU A 1 76 ? 1.693 -2.735 -21.032 1.00 96.88 76 GLU A O 1
ATOM 572 N N . ILE A 1 77 ? 2.298 -0.894 -19.870 1.00 97.56 77 ILE A N 1
ATOM 573 C CA . ILE A 1 77 ? 3.409 -1.527 -19.139 1.00 97.56 77 ILE A CA 1
ATOM 574 C C . ILE A 1 77 ? 2.904 -2.759 -18.376 1.00 97.56 77 ILE A C 1
ATOM 576 O O . ILE A 1 77 ? 3.392 -3.869 -18.572 1.00 97.56 77 ILE A O 1
ATOM 580 N N . MET A 1 78 ? 1.882 -2.581 -17.533 1.00 96.88 78 MET A N 1
ATOM 581 C CA . MET A 1 78 ? 1.411 -3.627 -16.617 1.00 96.88 78 MET A CA 1
ATOM 582 C C . MET A 1 78 ? 0.754 -4.825 -17.317 1.00 96.88 78 MET A C 1
ATOM 584 O O . MET A 1 78 ? 0.685 -5.915 -16.749 1.00 96.88 78 MET A O 1
ATOM 588 N N . ARG A 1 79 ? 0.231 -4.643 -18.536 1.00 96.12 79 ARG A N 1
ATOM 589 C CA . ARG A 1 79 ? -0.441 -5.707 -19.305 1.00 96.12 79 ARG A CA 1
ATOM 590 C C . ARG A 1 79 ? 0.493 -6.474 -20.238 1.00 96.12 79 ARG A C 1
ATOM 592 O O . ARG A 1 79 ? 0.040 -7.451 -20.828 1.00 96.12 79 ARG A O 1
ATOM 599 N N . ARG A 1 80 ? 1.754 -6.052 -20.365 1.00 95.88 80 ARG A N 1
ATOM 600 C CA . ARG A 1 80 ? 2.742 -6.613 -21.298 1.00 95.88 80 ARG A CA 1
ATOM 601 C C . ARG A 1 80 ? 3.965 -7.174 -20.561 1.00 95.88 80 ARG A C 1
ATOM 603 O O . ARG A 1 80 ? 5.075 -6.677 -20.771 1.00 95.88 80 ARG A O 1
ATOM 610 N N . PRO A 1 81 ? 3.798 -8.195 -19.698 1.00 93.06 81 PRO A N 1
ATOM 611 C CA . PRO A 1 81 ? 4.895 -8.779 -18.915 1.00 93.06 81 PRO A CA 1
ATOM 612 C C . PRO A 1 81 ? 6.019 -9.371 -19.785 1.00 93.06 81 PRO A C 1
ATOM 614 O O . PRO A 1 81 ? 7.157 -9.481 -19.348 1.00 93.06 81 PRO A O 1
ATOM 617 N N . GLU A 1 82 ? 5.725 -9.745 -21.032 1.00 94.44 82 GLU A N 1
ATOM 618 C CA . GLU A 1 82 ? 6.713 -10.223 -22.004 1.00 94.44 82 GLU A CA 1
ATOM 619 C C . GLU A 1 82 ? 7.619 -9.112 -22.550 1.00 94.44 82 GLU A C 1
ATOM 621 O O . GLU A 1 82 ? 8.683 -9.391 -23.100 1.00 94.44 82 GLU A O 1
ATOM 626 N N . THR A 1 83 ? 7.183 -7.855 -22.432 1.00 97.00 83 THR A N 1
ATOM 627 C CA . THR A 1 83 ? 7.955 -6.677 -22.840 1.00 97.00 83 THR A CA 1
ATOM 628 C C . THR A 1 83 ? 8.579 -6.009 -21.621 1.00 97.00 83 THR A C 1
ATOM 630 O O . THR A 1 83 ? 9.761 -5.684 -21.654 1.00 97.00 83 THR A O 1
ATOM 633 N N . PHE A 1 84 ? 7.795 -5.825 -20.558 1.00 97.44 84 PHE A N 1
ATOM 634 C CA . PHE A 1 84 ? 8.157 -5.127 -19.331 1.00 97.44 84 PHE A CA 1
ATOM 635 C C . PHE A 1 84 ? 8.160 -6.115 -18.162 1.00 97.44 84 PHE A C 1
ATOM 637 O O . PHE A 1 84 ? 7.112 -6.440 -17.609 1.00 97.44 84 PHE A O 1
ATOM 644 N N . SER A 1 85 ? 9.348 -6.589 -17.798 1.00 96.81 85 SER A N 1
ATOM 645 C CA . SER A 1 85 ? 9.556 -7.546 -16.710 1.00 96.81 85 SER A CA 1
ATOM 646 C C . SER A 1 85 ? 9.630 -6.839 -15.357 1.00 96.81 85 SER A C 1
ATOM 648 O O . SER A 1 85 ? 10.105 -5.707 -15.287 1.00 96.81 85 SER A O 1
ATOM 650 N N . LYS A 1 86 ? 9.206 -7.498 -14.276 1.00 94.81 86 LYS A N 1
ATOM 651 C CA . LYS A 1 86 ? 9.463 -7.039 -12.899 1.00 94.81 86 LYS A CA 1
ATOM 652 C C . LYS A 1 86 ? 10.713 -7.665 -12.284 1.00 94.81 86 LYS A C 1
ATOM 654 O O . LYS A 1 86 ? 11.097 -7.266 -11.187 1.00 94.81 86 LYS A O 1
ATOM 659 N N . ASP A 1 87 ? 11.365 -8.606 -12.973 1.00 95.19 87 ASP A N 1
ATOM 660 C CA . ASP A 1 87 ? 12.577 -9.268 -12.487 1.00 95.19 87 ASP A CA 1
ATOM 661 C C . ASP A 1 87 ? 13.769 -8.286 -12.458 1.00 95.19 87 ASP A C 1
ATOM 663 O O . ASP A 1 87 ? 14.262 -7.864 -13.515 1.00 95.19 87 ASP A O 1
ATOM 667 N N . PRO A 1 88 ? 14.297 -7.940 -11.262 1.00 93.75 88 PRO A N 1
ATOM 668 C CA . PRO A 1 88 ? 15.428 -7.027 -11.122 1.00 93.75 88 PRO A CA 1
ATOM 669 C C . PRO A 1 88 ? 16.723 -7.515 -11.777 1.00 93.75 88 PRO A C 1
ATOM 671 O O . PRO A 1 88 ? 17.659 -6.727 -11.912 1.00 93.75 88 PRO A O 1
ATOM 674 N N . ARG A 1 89 ? 16.816 -8.785 -12.199 1.00 94.19 89 ARG A N 1
ATOM 675 C CA . ARG A 1 89 ? 17.948 -9.299 -12.992 1.00 94.19 89 ARG A CA 1
ATOM 676 C C . ARG A 1 89 ? 18.093 -8.566 -14.328 1.00 94.19 89 ARG A C 1
ATOM 678 O O . ARG A 1 89 ? 19.199 -8.503 -14.862 1.00 94.19 89 ARG A O 1
ATOM 685 N N . HIS A 1 90 ? 17.019 -7.971 -14.847 1.00 95.56 90 HIS A N 1
ATOM 686 C CA . HIS A 1 90 ? 17.069 -7.145 -16.053 1.00 95.56 90 HIS A CA 1
ATOM 687 C C . HIS A 1 90 ? 17.590 -5.725 -15.808 1.00 95.56 90 HIS A C 1
ATOM 689 O O . HIS A 1 90 ? 17.835 -5.007 -16.774 1.00 95.56 90 HIS A O 1
ATOM 695 N N . TRP A 1 91 ? 17.785 -5.296 -14.558 1.00 94.50 91 TRP A N 1
ATOM 696 C CA . TRP A 1 91 ? 18.128 -3.910 -14.258 1.00 94.50 91 TRP A CA 1
ATOM 697 C C . TRP A 1 91 ? 19.539 -3.542 -14.730 1.00 94.50 91 TRP A C 1
ATOM 699 O O . TRP A 1 91 ? 20.546 -3.878 -14.102 1.00 94.50 91 TRP A O 1
ATOM 709 N N . ARG A 1 92 ? 19.616 -2.788 -15.831 1.00 94.00 92 ARG A N 1
ATOM 710 C CA . ARG A 1 92 ? 20.882 -2.482 -16.505 1.00 94.00 92 ARG A CA 1
ATOM 711 C C . ARG A 1 92 ? 21.856 -1.710 -15.616 1.00 94.00 92 ARG A C 1
ATOM 713 O O . ARG A 1 92 ? 22.991 -2.141 -15.466 1.00 94.00 92 ARG A O 1
ATOM 720 N N . ALA A 1 93 ? 21.407 -0.624 -14.981 1.00 90.56 93 ALA A N 1
ATOM 721 C CA . ALA A 1 93 ? 22.272 0.218 -14.145 1.00 90.56 93 ALA A CA 1
ATOM 722 C C . ALA A 1 93 ? 22.922 -0.567 -12.989 1.00 90.56 93 ALA A C 1
ATOM 724 O O . ALA A 1 93 ? 24.075 -0.326 -12.635 1.00 90.56 93 ALA A O 1
ATOM 725 N N . ARG A 1 94 ? 22.204 -1.549 -12.428 1.00 89.88 94 ARG A N 1
ATOM 726 C CA . ARG A 1 94 ? 22.756 -2.472 -11.432 1.00 89.88 94 ARG A CA 1
ATOM 727 C C . ARG A 1 94 ? 23.823 -3.377 -12.045 1.00 89.88 94 ARG A C 1
ATOM 729 O O . ARG A 1 94 ? 24.907 -3.503 -11.485 1.00 89.88 94 ARG A O 1
ATOM 736 N N . ASN A 1 95 ? 23.503 -4.015 -13.168 1.00 90.88 95 ASN A N 1
ATOM 737 C CA . ASN A 1 95 ? 24.381 -4.980 -13.833 1.00 90.88 95 ASN A CA 1
ATOM 738 C C . ASN A 1 95 ? 25.672 -4.333 -14.361 1.00 90.88 95 ASN A C 1
ATOM 740 O O . ASN A 1 95 ? 26.711 -4.983 -14.401 1.00 90.88 95 ASN A O 1
ATOM 744 N N . GLU A 1 96 ? 25.615 -3.052 -14.720 1.00 91.25 96 GLU A N 1
ATOM 745 C CA . GLU A 1 96 ? 26.762 -2.240 -15.142 1.00 91.25 96 GLU A CA 1
ATOM 746 C C . GLU A 1 96 ? 27.571 -1.669 -13.960 1.00 91.25 96 GLU A C 1
ATOM 748 O O . GLU A 1 96 ? 28.582 -1.007 -14.177 1.00 91.25 96 GLU A O 1
ATOM 753 N N . GLY A 1 97 ? 27.152 -1.909 -12.710 1.00 86.88 97 GLY A N 1
ATOM 754 C CA . GLY A 1 97 ? 27.849 -1.415 -11.518 1.00 86.88 97 GLY A CA 1
ATOM 755 C C . GLY A 1 97 ? 27.728 0.097 -11.297 1.00 86.88 97 GLY A C 1
ATOM 756 O O . GLY A 1 97 ? 28.548 0.675 -10.589 1.00 86.88 97 GLY A O 1
ATOM 757 N N . VAL A 1 98 ? 26.721 0.741 -11.896 1.00 84.94 98 VAL A N 1
ATOM 758 C CA . VAL A 1 98 ? 26.496 2.197 -11.807 1.00 84.94 98 VAL A CA 1
ATOM 759 C C . VAL A 1 98 ? 25.864 2.590 -10.469 1.00 84.94 98 VAL A C 1
ATOM 761 O O . VAL A 1 98 ? 26.076 3.695 -9.977 1.00 84.94 98 VAL A O 1
ATOM 764 N N . LEU A 1 99 ? 25.078 1.694 -9.868 1.00 84.94 99 LEU A N 1
ATOM 765 C CA . LEU A 1 99 ? 24.359 1.979 -8.627 1.00 84.94 99 LEU A CA 1
ATOM 766 C C . LEU A 1 99 ? 25.291 1.907 -7.415 1.00 84.94 99 LEU A C 1
ATOM 768 O O . LEU A 1 99 ? 25.992 0.913 -7.218 1.00 84.94 99 LEU A O 1
ATOM 772 N N . SER A 1 100 ? 25.235 2.924 -6.552 1.00 75.69 100 SER A N 1
ATOM 773 C CA . SER A 1 100 ? 25.938 2.880 -5.270 1.00 75.69 100 SER A CA 1
ATOM 774 C C . SER A 1 100 ? 25.353 1.796 -4.361 1.00 75.69 100 SER A C 1
ATOM 776 O O . SER A 1 100 ? 24.136 1.687 -4.199 1.00 75.69 100 SER A O 1
ATOM 778 N N . GLY A 1 101 ? 26.227 1.042 -3.689 1.00 66.31 101 GLY A N 1
ATOM 779 C CA . GLY A 1 101 ? 25.831 0.085 -2.650 1.00 66.31 101 GLY A CA 1
ATOM 780 C C . GLY A 1 101 ? 25.255 0.739 -1.388 1.00 66.31 101 GLY A C 1
ATOM 781 O O . GLY A 1 101 ? 24.676 0.042 -0.560 1.00 66.31 101 GLY A O 1
ATOM 782 N N . THR A 1 102 ? 25.396 2.061 -1.234 1.00 66.62 102 THR A N 1
ATOM 783 C CA . THR A 1 102 ? 24.827 2.822 -0.109 1.00 66.62 102 THR A CA 1
ATOM 784 C C . THR A 1 102 ? 23.410 3.322 -0.376 1.00 66.62 102 THR A C 1
ATOM 786 O O . THR A 1 102 ? 22.732 3.718 0.568 1.00 66.62 102 THR A O 1
ATOM 789 N N . SER A 1 103 ? 22.962 3.329 -1.634 1.00 72.94 103 SER A N 1
ATOM 790 C CA . SER A 1 103 ? 21.614 3.771 -1.992 1.00 72.94 103 SER A CA 1
ATOM 791 C C . SER A 1 103 ? 20.589 2.729 -1.531 1.00 72.94 103 SER A C 1
ATOM 793 O O . SER A 1 103 ? 20.833 1.522 -1.581 1.00 72.94 103 SER A O 1
ATOM 795 N N . TYR A 1 104 ? 19.438 3.188 -1.058 1.00 71.69 104 TYR A N 1
ATOM 796 C CA . TYR A 1 104 ? 18.363 2.374 -0.502 1.00 71.69 104 TYR A CA 1
ATOM 797 C C . TYR A 1 104 ? 17.655 1.539 -1.578 1.00 71.69 104 TYR A C 1
ATOM 799 O O . TYR A 1 104 ? 17.487 0.327 -1.427 1.00 71.69 104 TYR A O 1
ATOM 807 N N . ALA A 1 105 ? 17.306 2.157 -2.711 1.00 75.69 105 ALA A N 1
ATOM 808 C CA . ALA A 1 105 ? 16.586 1.496 -3.802 1.00 75.69 105 ALA A CA 1
ATOM 809 C C . ALA A 1 105 ? 17.230 0.166 -4.278 1.00 75.69 105 ALA A C 1
ATOM 811 O O . ALA A 1 105 ? 16.518 -0.838 -4.329 1.00 75.69 105 ALA A O 1
ATOM 812 N N . PRO A 1 106 ? 18.547 0.078 -4.569 1.00 74.56 106 PRO A N 1
ATOM 813 C CA . PRO A 1 106 ? 19.182 -1.182 -4.980 1.00 74.56 106 PRO A CA 1
ATOM 814 C C . PRO A 1 106 ? 19.279 -2.257 -3.883 1.00 74.56 106 PRO A C 1
ATOM 816 O O . PRO A 1 106 ? 19.467 -3.434 -4.207 1.00 74.56 106 PRO A O 1
ATOM 819 N N . GLN A 1 107 ? 19.137 -1.894 -2.602 1.00 73.75 107 GLN A N 1
ATOM 820 C CA . GLN A 1 107 ? 19.091 -2.859 -1.493 1.00 73.75 107 GLN A CA 1
ATOM 821 C C . GLN A 1 107 ? 17.717 -3.541 -1.397 1.00 73.75 107 GLN A C 1
ATOM 823 O O . GLN A 1 107 ? 17.623 -4.745 -1.128 1.00 73.75 107 GLN A O 1
ATOM 828 N N . VAL A 1 108 ? 16.655 -2.780 -1.668 1.00 75.00 108 VAL A N 1
ATOM 829 C CA . VAL A 1 108 ? 15.267 -3.263 -1.686 1.00 75.00 108 VAL A CA 1
ATOM 830 C C . VAL A 1 108 ? 14.974 -4.029 -2.975 1.00 75.00 108 VAL A C 1
ATOM 832 O O . VAL A 1 108 ? 14.527 -5.175 -2.936 1.00 75.00 108 VAL A O 1
ATOM 835 N N . ILE A 1 109 ? 15.283 -3.421 -4.121 1.00 82.25 109 ILE A N 1
ATOM 836 C CA . ILE A 1 109 ? 15.015 -3.952 -5.459 1.00 82.25 109 ILE A CA 1
ATOM 837 C C . ILE A 1 109 ? 16.179 -4.865 -5.854 1.00 82.25 109 ILE A C 1
ATOM 839 O O . ILE A 1 109 ? 17.118 -4.492 -6.570 1.00 82.25 109 ILE A O 1
ATOM 843 N N . ARG A 1 110 ? 16.137 -6.097 -5.345 1.00 85.81 110 ARG A N 1
ATOM 844 C CA . ARG A 1 110 ? 17.121 -7.131 -5.666 1.00 85.81 110 ARG A CA 1
ATOM 845 C C . ARG A 1 110 ? 16.470 -8.441 -6.080 1.00 85.81 110 ARG A C 1
ATOM 847 O O . ARG A 1 110 ? 15.372 -8.715 -5.612 1.00 85.81 110 ARG A O 1
ATOM 854 N N . PRO A 1 111 ? 17.140 -9.256 -6.917 1.00 89.88 111 PRO A N 1
ATOM 855 C CA . PRO A 1 111 ? 16.652 -10.590 -7.231 1.00 89.88 111 PRO A CA 1
ATOM 856 C C . PRO A 1 111 ? 16.445 -11.389 -5.943 1.00 89.88 111 PRO A C 1
ATOM 858 O O . PRO A 1 111 ? 17.370 -11.520 -5.135 1.00 89.88 111 PRO A O 1
ATOM 861 N N . ARG A 1 112 ? 15.221 -11.880 -5.757 1.00 90.81 112 ARG A N 1
ATOM 862 C CA . ARG A 1 112 ? 14.772 -12.759 -4.668 1.00 90.81 112 ARG A CA 1
ATOM 863 C C . ARG A 1 112 ? 13.660 -13.653 -5.227 1.00 90.81 112 ARG A C 1
ATOM 865 O O . ARG A 1 112 ? 12.983 -13.209 -6.157 1.00 90.81 112 ARG A O 1
ATOM 872 N N . PRO A 1 113 ? 13.428 -14.860 -4.686 1.00 93.25 113 PRO A N 1
ATOM 873 C CA . PRO A 1 113 ? 12.325 -15.727 -5.106 1.00 93.25 113 PRO A CA 1
ATOM 874 C C . PRO A 1 113 ? 10.977 -15.225 -4.545 1.00 93.25 113 PRO A C 1
ATOM 876 O O . PRO A 1 113 ? 10.269 -15.913 -3.814 1.00 93.25 113 PRO A O 1
ATOM 879 N N . GLN A 1 114 ? 10.638 -13.974 -4.856 1.00 93.50 114 GLN A N 1
ATOM 880 C CA . GLN A 1 114 ? 9.464 -13.243 -4.387 1.00 93.50 114 GLN A CA 1
ATOM 881 C C . GLN A 1 114 ? 8.540 -12.971 -5.573 1.00 93.50 114 GLN A C 1
ATOM 883 O O . GLN A 1 114 ? 9.023 -12.529 -6.612 1.00 93.50 114 GLN A O 1
ATOM 888 N N . VAL A 1 115 ? 7.223 -13.168 -5.422 1.00 95.31 115 VAL A N 1
ATOM 889 C CA . VAL A 1 115 ? 6.254 -13.020 -6.528 1.00 95.31 115 VAL A CA 1
ATOM 890 C C . VAL A 1 115 ? 6.344 -11.664 -7.242 1.00 95.31 115 VAL A C 1
ATOM 892 O O . VAL A 1 115 ? 6.139 -11.608 -8.446 1.00 95.31 115 VAL A O 1
ATOM 895 N N . ASP A 1 116 ? 6.710 -10.585 -6.544 1.00 91.88 116 ASP A N 1
ATOM 896 C CA . ASP A 1 116 ? 6.822 -9.242 -7.137 1.00 91.88 116 ASP A CA 1
ATOM 897 C C . ASP A 1 116 ? 8.088 -9.040 -7.999 1.00 91.88 116 ASP A C 1
ATOM 899 O O . ASP A 1 116 ? 8.174 -8.063 -8.737 1.00 91.88 116 ASP A O 1
ATOM 903 N N . PHE A 1 117 ? 9.062 -9.958 -7.918 1.00 94.44 117 PHE A N 1
ATOM 904 C CA . PHE A 1 117 ? 10.375 -9.889 -8.580 1.00 94.44 117 PHE A CA 1
ATOM 905 C C . PHE A 1 117 ? 10.640 -11.049 -9.543 1.00 94.44 117 PHE A C 1
ATOM 907 O O . PHE A 1 117 ? 11.780 -11.269 -9.951 1.00 94.44 117 PHE A O 1
ATOM 914 N N . VAL A 1 118 ? 9.609 -11.805 -9.905 1.00 95.38 118 VAL A N 1
ATOM 915 C CA . VAL A 1 118 ? 9.707 -12.891 -10.883 1.00 95.38 118 VAL A CA 1
ATOM 916 C C . VAL A 1 118 ? 8.567 -12.785 -11.885 1.00 95.38 118 VAL A C 1
ATOM 918 O O . VAL A 1 118 ? 7.515 -12.221 -11.590 1.00 95.38 118 VAL A O 1
ATOM 921 N N . ASP A 1 119 ? 8.762 -13.363 -13.068 1.00 95.44 119 ASP A N 1
ATOM 922 C CA . ASP A 1 119 ? 7.775 -13.379 -14.149 1.00 95.44 119 ASP A CA 1
ATOM 923 C C . ASP A 1 119 ? 7.528 -14.808 -14.666 1.00 95.44 119 ASP A C 1
ATOM 925 O O . ASP A 1 119 ? 8.076 -15.798 -14.172 1.00 95.44 119 ASP A O 1
ATOM 929 N N . GLY A 1 120 ? 6.650 -14.941 -15.661 1.00 95.44 120 GLY A N 1
ATOM 930 C CA . GLY A 1 120 ? 6.447 -16.198 -16.378 1.00 95.44 120 GLY A CA 1
ATOM 931 C C . GLY A 1 120 ? 5.883 -17.329 -15.512 1.00 95.44 120 GLY A C 1
ATOM 932 O O . GLY A 1 120 ? 4.850 -17.183 -14.857 1.00 95.44 120 GLY A O 1
ATOM 933 N N . GLU A 1 121 ? 6.500 -18.508 -15.593 1.00 96.50 121 GLU A N 1
ATOM 934 C CA . GLU A 1 121 ? 6.028 -19.707 -14.890 1.00 96.50 121 GLU A CA 1
ATOM 935 C C . GLU A 1 121 ? 6.264 -19.651 -13.382 1.00 96.50 121 GLU A C 1
ATOM 937 O O . GLU A 1 121 ? 5.374 -20.029 -12.620 1.00 96.50 121 GLU A O 1
ATOM 942 N N . GLU A 1 122 ? 7.415 -19.130 -12.959 1.00 96.25 122 GLU A N 1
ATOM 943 C CA . GLU A 1 122 ? 7.744 -18.958 -11.545 1.00 96.25 122 GLU A CA 1
ATOM 944 C C . GLU A 1 122 ? 6.738 -18.018 -10.874 1.00 96.25 122 GLU A C 1
ATOM 946 O O . GLU A 1 122 ? 6.131 -18.390 -9.867 1.00 96.25 122 GLU A O 1
ATOM 951 N N . HIS A 1 123 ? 6.451 -16.874 -11.512 1.00 97.56 123 HIS A N 1
ATOM 952 C CA . HIS A 1 123 ? 5.385 -15.973 -11.082 1.00 97.56 123 HIS A CA 1
ATOM 953 C C . HIS A 1 123 ? 4.040 -16.685 -10.996 1.00 97.56 123 HIS A C 1
ATOM 955 O O . HIS A 1 123 ? 3.412 -16.650 -9.947 1.00 97.56 123 HIS A O 1
ATOM 961 N N . ARG A 1 124 ? 3.594 -17.372 -12.058 1.00 97.56 124 ARG A N 1
ATOM 962 C CA . ARG A 1 124 ? 2.298 -18.077 -12.049 1.00 97.56 124 ARG A CA 1
ATOM 963 C C . ARG A 1 124 ? 2.195 -19.093 -10.910 1.00 97.56 124 ARG A C 1
ATOM 965 O O . ARG A 1 124 ? 1.130 -19.203 -10.309 1.00 97.56 124 ARG A O 1
ATOM 972 N N . ARG A 1 125 ? 3.277 -19.815 -10.600 1.00 98.19 125 ARG A N 1
ATOM 973 C CA . ARG A 1 125 ? 3.309 -20.790 -9.501 1.00 98.19 125 ARG A CA 1
ATOM 974 C C . ARG A 1 125 ? 3.183 -20.112 -8.135 1.00 98.19 125 ARG A C 1
ATOM 976 O O . ARG A 1 125 ? 2.320 -20.507 -7.352 1.00 98.19 125 ARG A O 1
ATOM 983 N N . LEU A 1 126 ? 4.021 -19.112 -7.851 1.00 98.25 126 LEU A N 1
ATOM 984 C CA . LEU A 1 126 ? 3.998 -18.393 -6.570 1.00 98.25 126 LEU A CA 1
ATOM 985 C C . LEU A 1 126 ? 2.691 -17.614 -6.399 1.00 98.25 126 LEU A C 1
ATOM 987 O O . LEU A 1 126 ? 2.049 -17.679 -5.352 1.00 98.25 126 LEU A O 1
ATOM 991 N N . ARG A 1 127 ? 2.254 -16.936 -7.462 1.00 97.69 127 ARG A N 1
ATOM 992 C CA . ARG A 1 127 ? 1.015 -16.169 -7.498 1.00 97.69 127 ARG A CA 1
ATOM 993 C C . ARG A 1 127 ? -0.209 -17.043 -7.267 1.00 97.69 127 ARG A C 1
ATOM 995 O O . ARG A 1 127 ? -1.040 -16.678 -6.445 1.00 97.69 127 ARG A O 1
ATOM 1002 N N . GLY A 1 128 ? -0.287 -18.196 -7.933 1.00 98.12 128 GLY A N 1
ATOM 1003 C CA . GLY A 1 128 ? -1.373 -19.153 -7.729 1.00 98.12 128 GLY A CA 1
ATOM 1004 C C . GLY A 1 128 ? -1.460 -19.619 -6.276 1.00 98.12 128 GLY A C 1
ATOM 1005 O O . GLY A 1 128 ? -2.541 -19.613 -5.705 1.00 98.12 128 GLY A O 1
ATOM 1006 N N . ALA A 1 129 ? -0.323 -19.906 -5.631 1.00 98.38 129 ALA A N 1
ATOM 1007 C CA . ALA A 1 129 ? -0.310 -20.261 -4.210 1.00 98.38 129 ALA A CA 1
ATOM 1008 C C . ALA A 1 129 ? -0.821 -19.130 -3.304 1.00 98.38 129 ALA A C 1
ATOM 1010 O O . ALA A 1 129 ? -1.573 -19.376 -2.362 1.00 98.38 129 ALA A O 1
ATOM 1011 N N . ILE A 1 130 ? -0.440 -17.882 -3.589 1.00 97.75 130 ILE A N 1
ATOM 1012 C CA . ILE A 1 130 ? -0.918 -16.716 -2.838 1.00 97.75 130 ILE A CA 1
ATOM 1013 C C . ILE A 1 130 ? -2.423 -16.521 -3.033 1.00 97.75 130 ILE A C 1
ATOM 1015 O O . ILE A 1 130 ? -3.134 -16.306 -2.053 1.00 97.75 130 ILE A O 1
ATOM 1019 N N . GLU A 1 131 ? -2.925 -16.598 -4.264 1.00 97.31 131 GLU A N 1
ATOM 1020 C CA . GLU A 1 131 ? -4.355 -16.457 -4.566 1.00 97.31 131 GLU A CA 1
ATOM 1021 C C . GLU A 1 131 ? -5.182 -17.583 -3.934 1.00 97.31 131 GLU A C 1
ATOM 1023 O O . GLU A 1 131 ? -6.192 -17.305 -3.289 1.00 97.31 131 GLU A O 1
ATOM 1028 N N . ASP A 1 132 ? -4.716 -18.831 -4.013 1.00 97.50 132 ASP A N 1
ATOM 1029 C CA . ASP A 1 132 ? -5.388 -19.989 -3.418 1.00 97.50 132 ASP A CA 1
ATOM 1030 C C . ASP A 1 132 ? -5.448 -19.896 -1.887 1.00 97.50 132 ASP A C 1
ATOM 1032 O O . ASP A 1 132 ? -6.444 -20.288 -1.274 1.00 97.50 132 ASP A O 1
ATOM 1036 N N . CYS A 1 133 ? -4.394 -19.387 -1.243 1.00 96.38 133 CYS A N 1
ATOM 1037 C CA . CYS A 1 133 ? -4.352 -19.215 0.209 1.00 96.38 133 CYS A CA 1
ATOM 1038 C C . CYS A 1 133 ? -5.148 -17.991 0.672 1.00 96.38 133 CYS A C 1
ATOM 1040 O O . CYS A 1 133 ? -5.918 -18.085 1.624 1.00 96.38 133 CYS A O 1
ATOM 1042 N N . THR A 1 134 ? -5.006 -16.845 0.006 1.00 93.75 134 THR A N 1
ATOM 1043 C CA . THR A 1 134 ? -5.747 -15.626 0.373 1.00 93.75 134 THR A CA 1
ATOM 1044 C C . THR A 1 134 ? -7.237 -15.738 0.046 1.00 93.75 134 THR A C 1
ATOM 1046 O O . THR A 1 134 ? -8.062 -15.210 0.788 1.00 93.75 134 THR A O 1
ATOM 1049 N N . GLY A 1 135 ? -7.614 -16.510 -0.977 1.00 94.62 135 GLY A N 1
ATOM 1050 C CA . GLY A 1 135 ? -9.008 -16.821 -1.303 1.00 94.62 135 GLY A CA 1
ATOM 1051 C C . GLY A 1 135 ? -9.734 -17.676 -0.256 1.00 94.62 135 GLY A C 1
ATOM 1052 O O . GLY A 1 135 ? -10.960 -17.751 -0.282 1.00 94.62 135 GLY A O 1
ATOM 1053 N N . ARG A 1 136 ? -9.012 -18.296 0.691 1.00 94.94 136 ARG A N 1
ATOM 1054 C CA . ARG A 1 136 ? -9.604 -19.027 1.831 1.00 94.94 136 ARG A CA 1
ATOM 1055 C C . ARG A 1 136 ? -10.036 -18.120 2.979 1.00 94.94 136 ARG A C 1
ATOM 1057 O O . ARG A 1 136 ? -10.674 -18.602 3.912 1.00 94.94 136 ARG A O 1
ATOM 1064 N N . ILE A 1 137 ? -9.664 -16.840 2.952 1.00 94.12 137 ILE A N 1
ATOM 1065 C CA . ILE A 1 137 ? -10.033 -15.892 4.002 1.00 94.12 137 ILE A CA 1
ATOM 1066 C C . ILE A 1 137 ? -11.546 -15.664 3.938 1.00 94.12 137 ILE A C 1
ATOM 1068 O O . ILE A 1 137 ? -12.057 -15.072 2.988 1.00 94.12 137 ILE A O 1
ATOM 1072 N N . ASP A 1 138 ? -12.264 -16.115 4.966 1.00 94.12 138 ASP A N 1
ATOM 1073 C CA . ASP A 1 138 ? -13.692 -15.839 5.096 1.00 94.12 138 ASP A CA 1
ATOM 1074 C C . ASP A 1 138 ? -13.912 -14.353 5.410 1.00 94.12 138 ASP A C 1
ATOM 1076 O O . ASP A 1 138 ? -13.422 -13.829 6.414 1.00 94.12 138 ASP A O 1
ATOM 1080 N N . SER A 1 139 ? -14.651 -13.657 4.545 1.00 94.88 139 SER A N 1
ATOM 1081 C CA . SER A 1 139 ? -14.878 -12.216 4.682 1.00 94.88 139 SER A CA 1
ATOM 1082 C C . SER A 1 139 ? -15.686 -11.860 5.932 1.00 94.88 139 SER A C 1
ATOM 1084 O O . SER A 1 139 ? -15.475 -10.793 6.504 1.00 94.88 139 SER A O 1
ATOM 1086 N N . GLY A 1 140 ? -16.598 -12.737 6.369 1.00 96.19 140 GLY A N 1
ATOM 1087 C CA . GLY A 1 140 ? -17.386 -12.535 7.587 1.00 96.19 140 GLY A CA 1
ATOM 1088 C C . GLY A 1 140 ? -16.524 -12.649 8.843 1.00 96.19 140 GLY A C 1
ATOM 1089 O O . GLY A 1 140 ? -16.574 -11.785 9.715 1.00 96.19 140 GLY A O 1
ATOM 1090 N N . ALA A 1 141 ? -15.670 -13.667 8.907 1.00 92.88 141 ALA A N 1
ATOM 1091 C CA . ALA A 1 141 ? -14.693 -13.847 9.970 1.00 92.88 141 ALA A CA 1
ATOM 1092 C C . ALA A 1 141 ? -13.686 -12.692 10.004 1.00 92.88 141 ALA A C 1
ATOM 1094 O O . ALA A 1 141 ? -13.414 -12.162 11.080 1.00 92.88 141 ALA A O 1
ATOM 1095 N N . LEU A 1 142 ? -13.184 -12.257 8.842 1.00 95.75 142 LEU A N 1
ATOM 1096 C CA . LEU A 1 142 ? -12.293 -11.102 8.754 1.00 95.75 142 LEU A CA 1
ATOM 1097 C C . LEU A 1 142 ? -12.973 -9.835 9.282 1.00 95.75 142 LEU A C 1
ATOM 1099 O O . LEU A 1 142 ? -12.383 -9.152 10.116 1.00 95.75 142 LEU A O 1
ATOM 1103 N N . ARG A 1 143 ? -14.217 -9.555 8.867 1.00 97.56 143 ARG A N 1
ATOM 1104 C CA . ARG A 1 143 ? -15.004 -8.431 9.397 1.00 97.56 143 ARG A CA 1
ATOM 1105 C C . ARG A 1 143 ? -15.114 -8.518 10.920 1.00 97.56 143 ARG A C 1
ATOM 1107 O O . ARG A 1 143 ? -14.701 -7.583 11.594 1.00 97.56 143 ARG A O 1
ATOM 1114 N N . ASN A 1 144 ? -15.536 -9.660 11.466 1.00 96.06 144 ASN A N 1
ATOM 1115 C CA . ASN A 1 144 ? -15.656 -9.857 12.917 1.00 96.06 144 ASN A CA 1
ATOM 1116 C C . ASN A 1 144 ? -14.326 -9.633 13.663 1.00 96.06 144 ASN A C 1
ATOM 1118 O O . ASN A 1 144 ? -14.308 -9.101 14.775 1.00 96.06 144 ASN A O 1
ATOM 1122 N N . TYR A 1 145 ? -13.196 -10.047 13.078 1.00 92.69 145 TYR A N 1
ATOM 1123 C CA . TYR A 1 145 ? -11.882 -9.797 13.668 1.00 92.69 145 TYR A CA 1
ATOM 1124 C C . TYR A 1 145 ? -11.536 -8.312 13.691 1.00 92.69 145 TYR A C 1
ATOM 1126 O O . TYR A 1 145 ? -11.087 -7.826 14.730 1.00 92.69 145 TYR A O 1
ATOM 1134 N N . VAL A 1 146 ? -11.761 -7.606 12.582 1.00 97.69 146 VAL A N 1
ATOM 1135 C CA . VAL A 1 146 ? -11.513 -6.163 12.490 1.00 97.69 146 VAL A CA 1
ATOM 1136 C C . VAL A 1 146 ? -12.416 -5.411 13.466 1.00 97.69 146 VAL A C 1
ATOM 1138 O O . VAL A 1 146 ? -11.911 -4.571 14.199 1.00 97.69 146 VAL A O 1
ATOM 1141 N N . GLU A 1 147 ? -13.703 -5.756 13.559 1.00 97.44 147 GLU A N 1
ATOM 1142 C CA . GLU A 1 147 ? -14.654 -5.121 14.484 1.00 97.44 147 GLU A CA 1
ATOM 1143 C C . GLU A 1 147 ? -14.211 -5.252 15.943 1.00 97.44 147 GLU A C 1
ATOM 1145 O O . GLU A 1 147 ? -14.138 -4.256 16.659 1.00 97.44 147 GLU A O 1
ATOM 1150 N N . ARG A 1 148 ? -13.830 -6.462 16.372 1.00 96.06 148 ARG A N 1
ATOM 1151 C CA . ARG A 1 148 ? -13.340 -6.708 17.737 1.00 96.06 148 ARG A CA 1
ATOM 1152 C C . ARG A 1 148 ? -12.055 -5.937 18.040 1.00 96.06 148 ARG A C 1
ATOM 1154 O O . ARG A 1 148 ? -11.888 -5.433 19.149 1.00 96.06 148 ARG A O 1
ATOM 1161 N N . ILE A 1 149 ? -11.127 -5.895 17.085 1.00 94.56 149 ILE A N 1
ATOM 1162 C CA . ILE A 1 149 ? -9.871 -5.150 17.226 1.00 94.56 149 ILE A CA 1
ATOM 1163 C C . ILE A 1 149 ? -10.167 -3.652 17.314 1.00 94.56 149 ILE A C 1
ATOM 1165 O O . ILE A 1 149 ? -9.659 -2.989 18.214 1.00 94.56 149 ILE A O 1
ATOM 1169 N N . ALA A 1 150 ? -11.020 -3.139 16.429 1.00 96.94 150 ALA A N 1
ATOM 1170 C CA . ALA A 1 150 ? -11.442 -1.749 16.415 1.00 96.94 150 ALA A CA 1
ATOM 1171 C C . ALA A 1 150 ? -12.094 -1.348 17.742 1.00 96.94 150 ALA A C 1
ATOM 1173 O O . ALA A 1 150 ? -11.655 -0.373 18.343 1.00 96.94 150 ALA A O 1
ATOM 1174 N N . ASP A 1 151 ? -13.069 -2.119 18.233 1.00 96.19 151 ASP A N 1
ATOM 1175 C CA . ASP A 1 151 ? -13.728 -1.857 19.517 1.00 96.19 151 ASP A CA 1
ATOM 1176 C C . ASP A 1 151 ? -12.712 -1.818 20.667 1.00 96.19 151 ASP A C 1
ATOM 1178 O O . ASP A 1 151 ? -12.698 -0.865 21.440 1.00 96.19 151 ASP A O 1
ATOM 1182 N N . SER A 1 152 ? -11.800 -2.794 20.732 1.00 93.50 152 SER A N 1
ATOM 1183 C CA . SER A 1 152 ? -10.780 -2.850 21.784 1.00 93.50 152 SER A CA 1
ATOM 1184 C C . SER A 1 152 ? -9.765 -1.705 21.724 1.00 93.50 152 SER A C 1
ATOM 1186 O O . SER A 1 152 ? -9.184 -1.372 22.758 1.00 93.50 152 SER A O 1
ATOM 1188 N N . LEU A 1 153 ? -9.481 -1.153 20.544 1.00 94.19 153 LEU A N 1
ATOM 1189 C CA . LEU A 1 153 ? -8.601 0.008 20.393 1.00 94.19 153 LEU A CA 1
ATOM 1190 C C . LEU A 1 153 ? -9.344 1.300 20.739 1.00 94.19 153 LEU A C 1
ATOM 1192 O O . LEU A 1 153 ? -8.813 2.117 21.483 1.00 94.19 153 LEU A O 1
ATOM 1196 N N . ILE A 1 154 ? -10.588 1.449 20.277 1.00 96.38 154 ILE A N 1
ATOM 1197 C CA . ILE A 1 154 ? -11.450 2.598 20.586 1.00 96.38 154 ILE A CA 1
ATOM 1198 C C . ILE A 1 154 ? -11.682 2.709 22.091 1.00 96.38 154 ILE A C 1
ATOM 1200 O O . ILE A 1 154 ? -11.5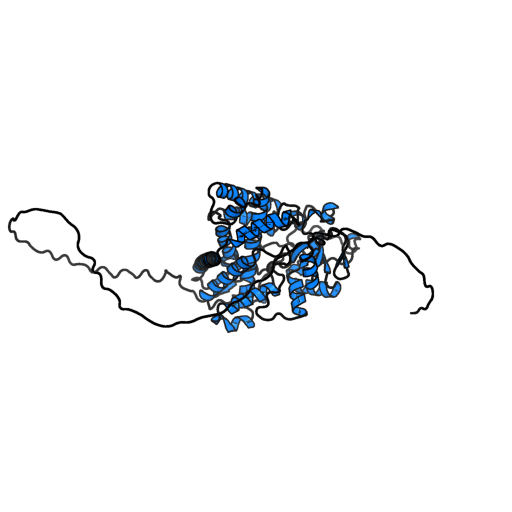57 3.796 22.653 1.00 96.38 154 ILE A O 1
ATOM 1204 N N . ASP A 1 155 ? -11.934 1.587 22.770 1.00 94.94 155 ASP A N 1
ATOM 1205 C CA . ASP A 1 155 ? -12.106 1.563 24.222 1.00 94.94 155 ASP A CA 1
ATOM 1206 C C . ASP A 1 155 ? -10.892 2.164 24.950 1.00 94.94 155 ASP A C 1
ATOM 1208 O O . ASP A 1 155 ? -11.047 2.742 26.022 1.00 94.94 155 ASP A O 1
ATOM 1212 N N . GLN A 1 156 ? -9.678 2.112 24.392 1.00 92.75 156 GLN A N 1
ATOM 1213 C CA . GLN A 1 156 ? -8.495 2.666 25.059 1.00 92.75 156 GLN A CA 1
ATOM 1214 C C . GLN A 1 156 ? -8.513 4.195 25.152 1.00 92.75 156 GLN A C 1
ATOM 1216 O O . GLN A 1 156 ? -7.952 4.721 26.111 1.00 92.75 156 GLN A O 1
ATOM 1221 N N . PHE A 1 157 ? -9.188 4.894 24.235 1.00 94.31 157 PHE A N 1
ATOM 1222 C CA . PHE A 1 157 ? -9.171 6.361 24.169 1.00 94.31 157 PHE A CA 1
ATOM 1223 C C . PHE A 1 157 ? -10.555 7.029 24.214 1.00 94.31 157 PHE A C 1
ATOM 1225 O O . PHE A 1 157 ? -10.628 8.242 24.393 1.00 94.31 157 PHE A O 1
ATOM 1232 N N . CYS A 1 158 ? -11.660 6.284 24.103 1.00 94.94 158 CYS A N 1
ATOM 1233 C CA . CYS A 1 158 ? -13.000 6.872 23.970 1.00 94.94 158 CYS A CA 1
ATOM 1234 C C . CYS A 1 158 ? -13.452 7.732 25.167 1.00 94.94 158 CYS A C 1
ATOM 1236 O O . CYS A 1 158 ? -14.293 8.609 25.006 1.00 94.94 158 CYS A O 1
ATOM 1238 N N . GLU A 1 159 ? -12.889 7.525 26.359 1.00 95.88 159 GLU A N 1
ATOM 1239 C CA . GLU A 1 159 ? -13.212 8.312 27.560 1.00 95.88 159 GLU A CA 1
ATOM 1240 C C . GLU A 1 159 ? -12.382 9.604 27.677 1.00 95.88 159 GLU A C 1
ATOM 1242 O O . GLU A 1 159 ? -12.730 10.475 28.470 1.00 95.88 159 GLU A O 1
ATOM 1247 N N . ALA A 1 160 ? -11.300 9.747 26.903 1.00 94.25 160 ALA A N 1
ATOM 1248 C CA . ALA A 1 160 ? -10.410 10.908 26.978 1.00 94.25 160 ALA A CA 1
ATOM 1249 C C . ALA A 1 160 ? -10.978 12.146 26.262 1.00 94.25 160 ALA A C 1
ATOM 1251 O O . ALA A 1 160 ? -10.669 13.268 26.650 1.00 94.25 160 ALA A O 1
ATOM 1252 N N . GLY A 1 161 ? -11.810 11.950 25.231 1.00 93.81 161 GLY A N 1
ATOM 1253 C CA . GLY A 1 161 ? -12.355 13.032 24.398 1.00 93.81 161 GLY A CA 1
ATOM 1254 C C . GLY A 1 161 ? -11.372 13.602 23.364 1.00 93.81 161 GLY A C 1
ATOM 1255 O O . GLY A 1 161 ? -11.724 14.491 22.594 1.00 93.81 161 GLY A O 1
ATOM 1256 N N . GLU A 1 162 ? -10.145 13.087 23.317 1.00 95.88 162 GLU A N 1
ATOM 1257 C CA . GLU A 1 162 ? -9.128 13.426 22.324 1.00 95.88 162 GLU A CA 1
ATOM 1258 C C . GLU A 1 162 ? -8.182 12.241 22.090 1.00 95.88 162 GLU A C 1
ATOM 1260 O O . GLU A 1 162 ? -7.997 11.399 22.972 1.00 95.88 162 GLU A O 1
ATOM 1265 N N . THR A 1 163 ? -7.598 12.145 20.893 1.00 95.88 163 THR A N 1
ATOM 1266 C CA . THR A 1 163 ? -6.536 11.169 20.589 1.00 95.88 163 THR A CA 1
ATOM 1267 C C . THR A 1 163 ? -5.750 11.557 19.331 1.00 95.88 163 THR A C 1
ATOM 1269 O O . THR A 1 163 ? -6.200 12.369 18.526 1.00 95.88 163 THR A O 1
ATOM 1272 N N . GLU A 1 164 ? -4.583 10.946 19.127 1.00 94.88 164 GLU A N 1
ATOM 1273 C CA . GLU A 1 164 ? -3.863 10.953 17.847 1.00 94.88 164 GLU A CA 1
ATOM 1274 C C . GLU A 1 164 ? -4.158 9.631 17.122 1.00 94.88 164 GLU A C 1
ATOM 1276 O O . GLU A 1 164 ? -3.720 8.565 17.564 1.00 94.88 164 GLU A O 1
ATOM 1281 N N . LEU A 1 165 ? -4.951 9.665 16.046 1.00 95.88 165 LEU A N 1
ATOM 1282 C CA . LEU A 1 165 ? -5.509 8.448 15.440 1.00 95.88 165 LEU A CA 1
ATOM 1283 C C . LEU A 1 165 ? -4.501 7.602 14.662 1.00 95.88 165 LEU A C 1
ATOM 1285 O O . LEU A 1 165 ? -4.729 6.398 14.513 1.00 95.88 165 LEU A O 1
ATOM 1289 N N . ILE A 1 166 ? -3.417 8.177 14.136 1.00 93.62 166 ILE A N 1
ATOM 1290 C CA . ILE A 1 166 ? -2.481 7.426 13.293 1.00 93.62 166 ILE A CA 1
ATOM 1291 C C . ILE A 1 166 ? -1.779 6.353 14.118 1.00 93.62 166 ILE A C 1
ATOM 1293 O O . ILE A 1 166 ? -1.852 5.170 13.772 1.00 93.62 166 ILE A O 1
ATOM 1297 N N . GLY A 1 167 ? -1.167 6.738 15.235 1.00 87.75 167 GLY A N 1
ATOM 1298 C CA . GLY A 1 167 ? -0.447 5.827 16.118 1.00 87.75 167 GLY A CA 1
ATOM 1299 C C . GLY A 1 167 ? -1.356 4.961 16.990 1.00 87.75 167 GLY A C 1
ATOM 1300 O O . GLY A 1 167 ? -1.028 3.802 17.240 1.00 87.75 167 GLY A O 1
ATOM 1301 N N . THR A 1 168 ? -2.497 5.489 17.445 1.00 90.38 168 THR A N 1
ATOM 1302 C CA . THR A 1 168 ? -3.367 4.780 18.408 1.00 90.38 168 THR A CA 1
ATOM 1303 C C . THR A 1 168 ? -4.391 3.851 17.760 1.00 90.38 168 THR A C 1
ATOM 1305 O O . THR A 1 168 ? -4.893 2.943 18.422 1.00 90.38 168 THR A O 1
ATOM 1308 N N . TYR A 1 169 ? -4.696 4.042 16.472 1.00 94.88 169 TYR A N 1
ATOM 1309 C CA . TYR A 1 169 ? -5.747 3.290 15.790 1.00 94.88 169 TYR A CA 1
ATOM 1310 C C . TYR A 1 169 ? -5.326 2.808 14.397 1.00 94.88 169 TYR A C 1
ATOM 1312 O O . TYR A 1 169 ? -5.255 1.600 14.158 1.00 94.88 169 TYR A O 1
ATOM 1320 N N . CYS A 1 170 ? -4.987 3.726 13.485 1.00 95.69 170 CYS A N 1
ATOM 1321 C CA . CYS A 1 170 ? -4.774 3.414 12.066 1.00 95.69 170 CYS A CA 1
ATOM 1322 C C . CYS A 1 170 ? -3.605 2.448 11.844 1.00 95.69 170 CYS A C 1
ATOM 1324 O O . CYS A 1 170 ? -3.701 1.550 11.011 1.00 95.69 170 CYS A O 1
ATOM 1326 N N . ALA A 1 171 ? -2.511 2.605 12.595 1.00 91.38 171 ALA A N 1
ATOM 1327 C CA . ALA A 1 171 ? -1.358 1.711 12.531 1.00 91.38 171 ALA A CA 1
ATOM 1328 C C . ALA A 1 171 ? -1.618 0.353 13.206 1.00 91.38 171 ALA A C 1
ATOM 1330 O O . ALA A 1 171 ? -1.113 -0.673 12.749 1.00 91.38 171 ALA A O 1
ATOM 1331 N N . LEU A 1 172 ? -2.415 0.326 14.279 1.00 90.88 172 LEU A N 1
ATOM 1332 C CA . LEU A 1 172 ? -2.605 -0.874 15.098 1.00 90.88 172 LEU A CA 1
ATOM 1333 C C . LEU A 1 172 ? -3.621 -1.851 14.504 1.00 90.88 172 LEU A C 1
ATOM 1335 O O . LEU A 1 172 ? -3.399 -3.062 14.581 1.00 90.88 172 LEU A O 1
ATOM 1339 N N . VAL A 1 173 ? -4.700 -1.363 13.876 1.00 95.12 173 VAL A N 1
ATOM 1340 C CA . VAL A 1 173 ? -5.723 -2.242 13.281 1.00 95.12 173 VAL A CA 1
ATOM 1341 C C . VAL A 1 173 ? -5.105 -3.230 12.276 1.00 95.12 173 VAL A C 1
ATOM 1343 O O . VAL A 1 173 ? -5.269 -4.440 12.470 1.00 95.12 173 VAL A O 1
ATOM 1346 N N . PRO A 1 174 ? -4.346 -2.799 11.245 1.00 93.19 174 PRO A N 1
ATOM 1347 C CA . PRO A 1 174 ? -3.813 -3.723 10.245 1.00 93.19 174 PRO A CA 1
ATOM 1348 C C . PRO A 1 174 ? -2.772 -4.681 10.820 1.00 93.19 174 PRO A C 1
ATOM 1350 O O . PRO A 1 174 ? -2.734 -5.844 10.424 1.00 93.19 174 PRO A O 1
ATOM 1353 N N . VAL A 1 175 ? -1.965 -4.234 11.785 1.00 90.19 175 VAL A N 1
ATOM 1354 C CA . VAL A 1 175 ? -0.971 -5.072 12.470 1.00 90.19 175 VAL A CA 1
ATOM 1355 C C . VAL A 1 175 ? -1.637 -6.227 13.219 1.00 90.19 175 VAL A C 1
ATOM 1357 O O . VAL A 1 175 ? -1.255 -7.387 13.046 1.00 90.19 175 VAL A O 1
ATOM 1360 N N . LEU A 1 176 ? -2.663 -5.931 14.018 1.00 90.38 176 LEU A N 1
ATOM 1361 C CA . LEU A 1 176 ? -3.356 -6.938 14.822 1.00 90.38 176 LEU A CA 1
ATOM 1362 C C . LEU A 1 176 ? -4.155 -7.914 13.949 1.00 90.38 176 LEU A C 1
ATOM 1364 O O . LEU A 1 176 ? -4.165 -9.117 14.217 1.00 90.38 176 LEU A O 1
ATOM 1368 N N . VAL A 1 177 ? -4.771 -7.423 12.870 1.00 93.19 177 VAL A N 1
ATOM 1369 C CA . VAL A 1 177 ? -5.456 -8.274 11.885 1.00 93.19 177 VAL A CA 1
ATOM 1370 C C . VAL A 1 177 ? -4.462 -9.194 11.174 1.00 93.19 177 VAL A C 1
ATOM 1372 O O . VAL A 1 177 ? -4.716 -10.389 11.032 1.00 93.19 177 VAL A O 1
ATOM 1375 N N . THR A 1 178 ? -3.306 -8.664 10.770 1.00 91.62 178 THR A N 1
ATOM 1376 C CA . THR A 1 178 ? -2.242 -9.438 10.112 1.00 91.62 178 THR A CA 1
ATOM 1377 C C . THR A 1 178 ? -1.703 -10.528 11.035 1.00 91.62 178 THR A C 1
ATOM 1379 O O . THR A 1 178 ? -1.552 -11.671 10.615 1.00 91.62 178 THR A O 1
ATOM 1382 N N . SER A 1 179 ? -1.507 -10.225 12.320 1.00 90.19 179 SER A N 1
ATOM 1383 C CA . SER A 1 179 ? -1.113 -11.224 13.320 1.00 90.19 179 SER A CA 1
ATOM 1384 C C . SER A 1 179 ? -2.053 -12.429 13.343 1.00 90.19 179 SER A C 1
ATOM 1386 O O . SER A 1 179 ? -1.599 -13.570 13.243 1.00 90.19 179 SER A O 1
ATOM 1388 N N . GLN A 1 180 ? -3.364 -12.184 13.329 1.00 90.38 180 GLN A N 1
ATOM 1389 C CA . GLN A 1 180 ? -4.365 -13.245 13.266 1.00 90.38 180 GLN A CA 1
ATOM 1390 C C . GLN A 1 180 ? -4.324 -14.015 11.933 1.00 90.38 180 GLN A C 1
ATOM 1392 O O . GLN A 1 180 ? -4.309 -15.244 11.941 1.00 90.38 180 GLN A O 1
ATOM 1397 N N . LEU A 1 181 ? -4.299 -13.312 10.793 1.00 93.50 181 LEU A N 1
ATOM 1398 C CA . LEU A 1 181 ? -4.377 -13.924 9.457 1.00 93.50 181 LEU A CA 1
ATOM 1399 C C . LEU A 1 181 ? -3.167 -14.795 9.107 1.00 93.50 181 LEU A C 1
ATOM 1401 O O . LEU A 1 181 ? -3.309 -15.777 8.380 1.00 93.50 181 LEU A O 1
ATOM 1405 N N . PHE A 1 182 ? -1.989 -14.442 9.616 1.00 94.06 182 PHE A N 1
ATOM 1406 C CA . PHE A 1 182 ? -0.746 -15.184 9.392 1.00 94.06 182 PHE A CA 1
ATOM 1407 C C . PHE A 1 182 ? -0.408 -16.137 10.546 1.00 94.06 182 PHE A C 1
ATOM 1409 O O . PHE A 1 182 ? 0.562 -16.892 10.466 1.00 94.06 182 PHE A O 1
ATOM 1416 N N . GLY A 1 183 ? -1.235 -16.145 11.595 1.00 92.75 183 GLY A N 1
ATOM 1417 C CA . GLY A 1 183 ? -1.158 -17.091 12.698 1.00 92.75 183 GLY A CA 1
ATOM 1418 C C . GLY A 1 183 ? -0.034 -16.810 13.695 1.00 92.75 183 GLY A C 1
ATOM 1419 O O . GLY A 1 183 ? 0.448 -17.745 14.336 1.00 92.75 183 GLY A O 1
ATOM 1420 N N . PHE A 1 184 ? 0.389 -15.557 13.844 1.00 89.38 184 PHE A N 1
ATOM 1421 C CA . PHE A 1 184 ? 1.376 -15.194 14.854 1.00 89.38 184 PHE A CA 1
ATOM 1422 C C . PHE A 1 184 ? 0.803 -15.361 16.268 1.00 89.38 184 PHE A C 1
ATOM 1424 O O . PHE A 1 184 ? -0.333 -14.962 16.538 1.00 89.38 184 PHE A O 1
ATOM 1431 N N . PRO A 1 185 ? 1.597 -15.888 17.214 1.00 81.88 185 PRO A N 1
ATOM 1432 C CA . PRO A 1 185 ? 1.322 -15.709 18.631 1.00 81.88 185 PRO A CA 1
ATOM 1433 C C . PRO A 1 185 ? 1.243 -14.218 18.978 1.00 81.88 185 PRO A C 1
ATOM 1435 O O . PRO A 1 185 ? 1.985 -13.404 18.429 1.00 81.88 185 PRO A O 1
ATOM 1438 N N . GLN A 1 186 ? 0.394 -13.867 19.945 1.00 61.47 186 GLN A N 1
ATOM 1439 C CA . GLN A 1 186 ? 0.037 -12.482 20.287 1.00 61.47 186 GLN A CA 1
ATOM 1440 C C . GLN A 1 186 ? 1.236 -11.560 20.623 1.00 61.47 186 GLN A C 1
ATOM 1442 O O . GLN A 1 186 ? 1.085 -10.346 20.570 1.00 61.47 186 GLN A O 1
ATOM 1447 N N . GLN A 1 187 ? 2.415 -12.118 20.938 1.00 62.34 187 GLN A N 1
ATOM 1448 C CA . GLN A 1 187 ? 3.652 -11.393 21.282 1.00 62.34 187 GLN A CA 1
ATOM 1449 C C . GLN A 1 187 ? 4.810 -11.603 20.281 1.00 62.34 187 GLN A C 1
ATOM 1451 O O . GLN A 1 187 ? 5.893 -11.058 20.466 1.00 62.34 187 GLN A O 1
ATOM 1456 N N . ALA A 1 188 ? 4.619 -12.400 19.223 1.00 69.75 188 ALA A N 1
ATOM 1457 C CA . ALA A 1 188 ? 5.701 -12.807 18.315 1.00 69.75 188 ALA A CA 1
ATOM 1458 C C . ALA A 1 188 ? 5.888 -11.875 17.105 1.00 69.75 188 ALA A C 1
ATOM 1460 O O . ALA A 1 188 ? 6.849 -12.014 16.354 1.00 69.75 188 ALA A O 1
ATOM 1461 N N . MET A 1 189 ? 4.963 -10.935 16.897 1.00 75.62 189 MET A N 1
ATOM 1462 C CA . MET A 1 189 ? 4.973 -10.044 15.736 1.00 75.62 189 MET A CA 1
ATOM 1463 C C . MET A 1 189 ? 5.957 -8.868 15.904 1.00 75.62 189 MET A C 1
ATOM 1465 O O . MET A 1 189 ? 6.463 -8.339 14.919 1.00 75.62 189 MET A O 1
ATOM 1469 N N . ASP A 1 190 ? 6.285 -8.474 17.138 1.00 77.06 190 ASP A N 1
ATOM 1470 C CA . ASP A 1 190 ? 7.077 -7.268 17.416 1.00 77.06 190 ASP A CA 1
ATOM 1471 C C . ASP A 1 190 ? 8.475 -7.247 16.769 1.00 77.06 190 ASP A C 1
ATOM 1473 O O . ASP A 1 190 ? 8.843 -6.212 16.203 1.00 77.06 190 ASP A O 1
ATOM 1477 N N . PRO A 1 191 ? 9.284 -8.329 16.806 1.00 74.25 191 PRO A N 1
ATOM 1478 C CA . PRO A 1 191 ? 10.572 -8.346 16.114 1.00 74.25 191 PRO A CA 1
ATOM 1479 C C . PRO A 1 191 ? 10.420 -8.195 14.598 1.00 74.25 191 PRO A C 1
ATOM 1481 O O . PRO A 1 191 ? 11.217 -7.488 13.980 1.00 74.25 191 PRO A O 1
ATOM 1484 N N . LEU A 1 192 ? 9.377 -8.801 14.016 1.00 76.94 192 LEU A N 1
ATOM 1485 C CA . LEU A 1 192 ? 9.072 -8.672 12.594 1.00 76.94 192 LEU A CA 1
ATOM 1486 C C . LEU A 1 192 ? 8.699 -7.231 12.245 1.00 76.94 192 LEU A C 1
ATOM 1488 O O . LEU A 1 192 ? 9.272 -6.677 11.316 1.00 76.94 192 LEU A O 1
ATOM 1492 N N . LEU A 1 193 ? 7.807 -6.595 13.007 1.00 74.00 193 LEU A N 1
ATOM 1493 C CA . LEU A 1 193 ? 7.405 -5.208 12.750 1.00 74.00 193 LEU A CA 1
ATOM 1494 C C . LEU A 1 193 ? 8.571 -4.241 12.897 1.00 74.00 193 LEU A C 1
ATOM 1496 O O . LEU A 1 193 ? 8.721 -3.358 12.062 1.00 74.00 193 LEU A O 1
ATOM 1500 N N . ARG A 1 194 ? 9.427 -4.419 13.912 1.00 74.12 194 ARG A N 1
ATOM 1501 C CA . ARG A 1 194 ? 10.652 -3.615 14.040 1.00 74.12 194 ARG A CA 1
ATOM 1502 C C . ARG A 1 194 ? 11.564 -3.791 12.828 1.00 74.12 194 ARG A C 1
ATOM 1504 O O . ARG A 1 194 ? 12.081 -2.799 12.329 1.00 74.12 194 ARG A O 1
ATOM 1511 N N . GLY A 1 195 ? 11.724 -5.023 12.340 1.00 73.00 195 GLY A N 1
ATOM 1512 C CA . GLY A 1 195 ? 12.498 -5.306 11.132 1.00 73.00 195 GLY A CA 1
ATOM 1513 C C . GLY A 1 195 ? 11.889 -4.685 9.872 1.00 73.00 195 GLY A C 1
ATOM 1514 O O . GLY A 1 195 ? 12.602 -4.056 9.099 1.00 73.00 195 GLY A O 1
ATOM 1515 N N . VAL A 1 196 ? 10.568 -4.790 9.700 1.00 70.50 196 VAL A N 1
ATOM 1516 C CA . VAL A 1 196 ? 9.818 -4.189 8.584 1.00 70.50 196 VAL A CA 1
ATOM 1517 C C . VAL A 1 196 ? 9.891 -2.664 8.625 1.00 70.50 196 VAL A C 1
ATOM 1519 O O . VAL A 1 196 ? 10.087 -2.046 7.586 1.00 70.50 196 VAL A O 1
ATOM 1522 N N . VAL A 1 197 ? 9.788 -2.045 9.804 1.00 71.06 197 VAL A N 1
ATOM 1523 C CA . VAL A 1 197 ? 9.947 -0.592 9.960 1.00 71.06 197 VAL A CA 1
ATOM 1524 C C . VAL A 1 197 ? 11.367 -0.171 9.597 1.00 71.06 197 VAL A C 1
ATOM 1526 O O . VAL A 1 197 ? 11.502 0.691 8.741 1.00 71.06 197 VAL A O 1
ATOM 1529 N N . ALA A 1 198 ? 12.398 -0.822 10.148 1.00 68.31 198 ALA A N 1
ATOM 1530 C CA . ALA A 1 198 ? 13.799 -0.521 9.828 1.00 68.31 198 ALA A CA 1
ATOM 1531 C C . ALA A 1 198 ? 14.140 -0.736 8.340 1.00 68.31 198 ALA A C 1
ATOM 1533 O O . ALA A 1 198 ? 15.015 -0.070 7.784 1.00 68.31 198 ALA A O 1
ATOM 1534 N N . PHE A 1 199 ? 13.440 -1.677 7.694 1.00 65.25 199 PHE A N 1
ATOM 1535 C CA . PHE A 1 199 ? 13.499 -1.892 6.255 1.00 65.25 199 PHE A CA 1
ATOM 1536 C C . PHE A 1 199 ? 12.860 -0.734 5.495 1.00 65.25 199 PHE A C 1
ATOM 1538 O O . PHE A 1 199 ? 13.533 -0.123 4.679 1.00 65.25 199 PHE A O 1
ATOM 1545 N N . ILE A 1 200 ? 11.600 -0.401 5.787 1.00 63.94 200 ILE A N 1
ATOM 1546 C CA . ILE A 1 200 ? 10.829 0.628 5.075 1.00 63.94 200 ILE A CA 1
ATOM 1547 C C . ILE A 1 200 ? 11.403 2.032 5.295 1.00 63.94 200 ILE A C 1
ATOM 1549 O O . ILE A 1 200 ? 11.450 2.817 4.349 1.00 63.94 200 ILE A O 1
ATOM 1553 N N . ASP A 1 201 ? 11.814 2.360 6.523 1.00 62.72 201 ASP A N 1
ATOM 1554 C CA . ASP A 1 201 ? 12.290 3.690 6.910 1.00 62.72 201 ASP A CA 1
ATOM 1555 C C . ASP A 1 201 ? 13.746 3.976 6.521 1.00 62.72 201 ASP A C 1
ATOM 1557 O O . ASP A 1 201 ? 14.211 5.107 6.666 1.00 62.72 201 ASP A O 1
ATOM 1561 N N . GLY A 1 202 ? 14.450 2.981 5.975 1.00 62.03 202 GLY A N 1
ATOM 1562 C CA . GLY A 1 202 ? 15.813 3.142 5.492 1.00 62.03 202 GLY A CA 1
ATOM 1563 C C . GLY A 1 202 ? 16.882 3.214 6.590 1.00 62.03 202 GLY A C 1
ATOM 1564 O O . GLY A 1 202 ? 18.044 3.444 6.255 1.00 62.03 202 GLY A O 1
ATOM 1565 N N . SER A 1 203 ? 16.529 3.051 7.873 1.00 70.44 203 SER A N 1
ATOM 1566 C CA . SER A 1 203 ? 17.454 3.234 9.005 1.00 70.44 203 SER A CA 1
ATOM 1567 C C . SER A 1 203 ? 18.509 2.130 9.110 1.00 70.44 203 SER A C 1
ATOM 1569 O O . SER A 1 203 ? 19.687 2.422 9.315 1.00 70.44 203 SER A O 1
ATOM 1571 N N . ASP A 1 204 ? 18.101 0.873 8.928 1.00 74.19 204 ASP A N 1
ATOM 1572 C CA . ASP A 1 204 ? 18.981 -0.290 8.776 1.00 74.19 204 ASP A CA 1
ATOM 1573 C C . ASP A 1 204 ? 18.286 -1.343 7.896 1.00 74.19 204 ASP A C 1
ATOM 1575 O O . ASP A 1 204 ? 17.779 -2.347 8.405 1.00 74.19 204 ASP A O 1
ATOM 1579 N N . PRO A 1 205 ? 18.238 -1.145 6.565 1.00 69.94 205 PRO A N 1
ATOM 1580 C CA . PRO A 1 205 ? 17.499 -2.037 5.680 1.00 69.94 205 PRO A CA 1
ATOM 1581 C C . PRO A 1 205 ? 18.007 -3.470 5.736 1.00 69.94 205 PRO A C 1
ATOM 1583 O O . PRO A 1 205 ? 17.227 -4.417 5.785 1.00 69.94 205 PRO A O 1
ATOM 1586 N N . ALA A 1 206 ? 19.327 -3.641 5.769 1.00 74.88 206 ALA A N 1
ATOM 1587 C CA . ALA A 1 206 ? 19.941 -4.956 5.789 1.00 74.88 206 ALA A CA 1
ATOM 1588 C C . ALA A 1 206 ? 19.722 -5.675 7.130 1.00 74.88 206 ALA A C 1
ATOM 1590 O O . ALA A 1 206 ? 19.483 -6.883 7.143 1.00 74.88 206 ALA A O 1
ATOM 1591 N N . GLY A 1 207 ? 19.817 -4.976 8.264 1.00 78.19 207 GLY A N 1
ATOM 1592 C CA . GLY A 1 207 ? 19.513 -5.549 9.576 1.00 78.19 207 GLY A CA 1
ATOM 1593 C C . GLY A 1 207 ? 18.027 -5.812 9.779 1.00 78.19 207 GLY A C 1
ATOM 1594 O O . GLY A 1 207 ? 17.675 -6.876 10.289 1.00 78.19 207 GLY A O 1
ATOM 1595 N N . GLY A 1 208 ? 17.168 -4.911 9.301 1.00 78.94 208 GLY A N 1
ATOM 1596 C CA . GLY A 1 208 ? 15.718 -5.071 9.297 1.00 78.94 208 GLY A CA 1
ATOM 1597 C C . GLY A 1 208 ? 15.271 -6.303 8.511 1.00 78.94 208 GLY A C 1
ATOM 1598 O O . GLY A 1 208 ? 14.560 -7.145 9.059 1.00 78.94 208 GLY A O 1
ATOM 1599 N N . ASP A 1 209 ? 15.780 -6.472 7.284 1.00 79.19 209 ASP A N 1
ATOM 1600 C CA . ASP A 1 209 ? 15.547 -7.645 6.421 1.00 79.19 209 ASP A CA 1
ATOM 1601 C C . ASP A 1 209 ? 15.970 -8.945 7.130 1.00 79.19 209 ASP A C 1
ATOM 1603 O O . ASP A 1 209 ? 15.214 -9.916 7.183 1.00 79.19 209 ASP A O 1
ATOM 1607 N N . ARG A 1 210 ? 17.152 -8.955 7.769 1.00 83.94 210 ARG A N 1
ATOM 1608 C CA . ARG A 1 210 ? 17.645 -10.121 8.524 1.00 83.94 210 ARG A CA 1
ATOM 1609 C C . ARG A 1 210 ? 16.770 -10.459 9.732 1.00 83.94 210 ARG A C 1
ATOM 1611 O O . ARG A 1 210 ? 16.469 -11.635 9.940 1.00 83.94 210 ARG A O 1
ATOM 1618 N N . ALA A 1 211 ? 16.380 -9.463 10.526 1.00 84.69 211 ALA A N 1
ATOM 1619 C CA . ALA A 1 211 ? 15.555 -9.659 11.719 1.00 84.69 211 ALA A CA 1
ATOM 1620 C C . ALA A 1 211 ? 14.142 -10.139 11.356 1.00 84.69 211 ALA A C 1
ATOM 1622 O O . ALA A 1 211 ? 13.633 -11.085 11.958 1.00 84.69 211 ALA A O 1
ATOM 1623 N N . ALA A 1 212 ? 13.545 -9.538 10.326 1.00 85.50 212 ALA A N 1
ATOM 1624 C CA . ALA A 1 212 ? 12.254 -9.941 9.789 1.00 85.50 212 ALA A CA 1
ATOM 1625 C C . ALA A 1 212 ? 12.288 -11.387 9.269 1.00 85.50 212 ALA A C 1
ATOM 1627 O O . ALA A 1 212 ? 11.452 -12.206 9.650 1.00 85.50 212 ALA A O 1
ATOM 1628 N N . ALA A 1 213 ? 13.303 -11.737 8.473 1.00 87.50 213 ALA A N 1
ATOM 1629 C CA . ALA A 1 213 ? 13.478 -13.094 7.969 1.00 87.50 213 ALA A CA 1
ATOM 1630 C C . ALA A 1 213 ? 13.673 -14.121 9.097 1.00 87.50 213 ALA A C 1
ATOM 1632 O O . ALA A 1 213 ? 13.166 -15.237 9.002 1.00 87.50 213 ALA A O 1
ATOM 1633 N N . ALA A 1 214 ? 14.389 -13.773 10.171 1.00 89.25 214 ALA A N 1
ATOM 1634 C CA . ALA A 1 214 ? 14.549 -14.650 11.332 1.00 89.25 214 ALA A CA 1
ATOM 1635 C C . ALA A 1 214 ? 13.205 -14.926 12.029 1.00 89.25 214 ALA A C 1
ATOM 1637 O O . ALA A 1 214 ? 12.849 -16.089 12.213 1.00 89.25 214 ALA A O 1
ATOM 1638 N N . ALA A 1 215 ? 12.420 -13.882 12.311 1.00 89.81 215 ALA A N 1
ATOM 1639 C CA . ALA A 1 215 ? 11.094 -14.023 12.916 1.00 89.81 215 ALA A CA 1
ATOM 1640 C C . ALA A 1 215 ? 10.136 -14.861 12.044 1.00 89.81 215 ALA A C 1
ATOM 1642 O O . ALA A 1 215 ? 9.358 -15.668 12.552 1.00 89.81 215 ALA A O 1
ATOM 1643 N N . LEU A 1 216 ? 10.214 -14.716 10.718 1.00 92.81 216 LEU A N 1
ATOM 1644 C CA . LEU A 1 216 ? 9.407 -15.510 9.789 1.00 92.81 216 LEU A CA 1
ATOM 1645 C C . LEU A 1 216 ? 9.814 -16.983 9.753 1.00 92.81 216 LEU A C 1
ATOM 1647 O O . LEU A 1 216 ? 8.938 -17.841 9.668 1.00 92.81 216 LEU A O 1
ATOM 1651 N N . ARG A 1 217 ? 11.108 -17.301 9.864 1.00 94.12 217 ARG A N 1
ATOM 1652 C CA . ARG A 1 217 ? 11.555 -18.699 9.990 1.00 94.12 217 ARG A CA 1
ATOM 1653 C C . ARG A 1 217 ? 11.022 -19.339 11.267 1.00 94.12 217 ARG A C 1
ATOM 1655 O O . ARG A 1 217 ? 10.490 -20.443 11.206 1.00 94.12 217 ARG A O 1
ATOM 1662 N N . GLU A 1 218 ? 11.070 -18.622 12.390 1.00 92.94 218 GLU A N 1
ATOM 1663 C CA . GLU A 1 218 ? 10.489 -19.099 13.651 1.00 92.94 218 GLU A CA 1
ATOM 1664 C C . GLU A 1 218 ? 8.982 -19.362 13.526 1.00 92.94 218 GLU A C 1
ATOM 1666 O O . GLU A 1 218 ? 8.486 -20.386 14.005 1.00 92.94 218 GLU A O 1
ATOM 1671 N N . LEU A 1 219 ? 8.252 -18.479 12.835 1.00 94.19 219 LEU A N 1
ATOM 1672 C CA . LEU A 1 219 ? 6.837 -18.693 12.542 1.00 94.19 219 LEU A CA 1
ATOM 1673 C C . LEU A 1 219 ? 6.618 -19.929 11.662 1.00 94.19 219 LEU A C 1
ATOM 1675 O O . LEU A 1 219 ? 5.735 -20.732 11.960 1.00 94.19 219 LEU A O 1
ATOM 1679 N N . ILE A 1 220 ? 7.394 -20.098 10.591 1.00 96.12 220 ILE A N 1
ATOM 1680 C CA . ILE A 1 220 ? 7.283 -21.258 9.696 1.00 96.12 220 ILE A CA 1
ATOM 1681 C C . ILE A 1 220 ? 7.506 -22.554 10.485 1.00 96.12 220 ILE A C 1
ATOM 1683 O O . ILE A 1 220 ? 6.704 -23.483 10.380 1.00 96.12 220 ILE A O 1
ATOM 1687 N N . ASP A 1 221 ? 8.531 -22.605 11.335 1.00 95.94 221 ASP A N 1
ATOM 1688 C CA . ASP A 1 221 ? 8.822 -23.771 12.173 1.00 95.94 221 ASP A CA 1
ATOM 1689 C C . ASP A 1 221 ? 7.737 -24.031 13.221 1.00 95.94 221 ASP A C 1
ATOM 1691 O O . ASP A 1 221 ? 7.440 -25.184 13.548 1.00 95.94 221 ASP A O 1
ATOM 1695 N N . LEU A 1 222 ? 7.124 -22.978 13.766 1.00 94.81 222 LEU A N 1
ATOM 1696 C CA . LEU A 1 222 ? 5.952 -23.103 14.629 1.00 94.81 222 LEU A CA 1
ATOM 1697 C C . LEU A 1 222 ? 4.774 -23.715 13.860 1.00 94.81 222 LEU A C 1
ATOM 1699 O O . LEU A 1 222 ? 4.209 -24.707 14.310 1.00 94.81 222 LEU A O 1
ATOM 1703 N N . LYS A 1 223 ? 4.442 -23.181 12.681 1.00 96.25 223 LYS A N 1
ATOM 1704 C CA . LYS A 1 223 ? 3.289 -23.620 11.877 1.00 96.25 223 LYS A CA 1
ATOM 1705 C C . LYS A 1 223 ? 3.458 -24.984 11.227 1.00 96.25 223 LYS A C 1
ATOM 1707 O O . LYS A 1 223 ? 2.469 -25.660 10.970 1.00 96.25 223 LYS A O 1
ATOM 1712 N N . ARG A 1 224 ? 4.692 -25.441 11.021 1.00 96.69 224 ARG A N 1
ATOM 1713 C CA . ARG A 1 224 ? 4.976 -26.837 10.652 1.00 96.69 224 ARG A CA 1
ATOM 1714 C C . ARG A 1 224 ? 4.625 -27.817 11.767 1.00 96.69 224 ARG A C 1
ATOM 1716 O O . ARG A 1 224 ? 4.179 -28.924 11.479 1.00 96.69 224 ARG A O 1
ATOM 1723 N N . ARG A 1 225 ? 4.851 -27.427 13.025 1.00 97.00 225 ARG A N 1
ATOM 1724 C CA . ARG A 1 225 ? 4.570 -28.260 14.204 1.00 97.00 225 ARG A CA 1
ATOM 1725 C C . ARG A 1 225 ? 3.109 -28.183 14.634 1.00 97.00 225 ARG A C 1
ATOM 1727 O O . ARG A 1 225 ? 2.565 -29.190 15.071 1.00 97.00 225 ARG A O 1
ATOM 1734 N N . ASP A 1 226 ? 2.503 -27.008 14.505 1.00 95.88 226 ASP A N 1
ATOM 1735 C CA . ASP A 1 226 ? 1.129 -26.724 14.917 1.00 95.88 226 ASP A CA 1
ATOM 1736 C C . ASP A 1 226 ? 0.401 -25.902 13.832 1.00 95.88 226 ASP A C 1
ATOM 1738 O O . ASP A 1 226 ? 0.328 -24.667 13.913 1.00 95.88 226 ASP A O 1
ATOM 1742 N N . PRO A 1 227 ? -0.058 -26.559 12.747 1.00 96.31 227 PRO A N 1
ATOM 1743 C CA . PRO A 1 227 ? -0.720 -25.881 11.639 1.00 96.31 227 PRO A CA 1
ATOM 1744 C C . PRO A 1 227 ? -2.107 -25.370 12.043 1.00 96.31 227 PRO A C 1
ATOM 1746 O O . PRO A 1 227 ? -2.902 -26.080 12.657 1.00 96.31 227 PRO A O 1
ATOM 1749 N N . GLY A 1 228 ? -2.420 -24.141 11.634 1.00 94.00 228 GLY A N 1
ATOM 1750 C CA . GLY A 1 228 ? -3.681 -23.466 11.930 1.00 94.00 228 GLY A CA 1
ATOM 1751 C C . GLY A 1 228 ? -4.505 -23.108 10.692 1.00 94.00 228 GLY A C 1
ATOM 1752 O O . GLY A 1 228 ? -4.160 -23.407 9.547 1.00 94.00 228 GLY A O 1
ATOM 1753 N N . ALA A 1 229 ? -5.629 -22.431 10.931 1.00 94.19 229 ALA A N 1
ATOM 1754 C CA . ALA A 1 229 ? -6.437 -21.804 9.887 1.00 94.19 229 ALA A CA 1
ATOM 1755 C C . ALA A 1 229 ? -5.877 -20.409 9.546 1.00 94.19 229 ALA A C 1
ATOM 1757 O O . ALA A 1 229 ? -6.538 -19.397 9.766 1.00 94.19 229 ALA A O 1
ATOM 1758 N N . ASP A 1 230 ? -4.638 -20.374 9.056 1.00 95.50 230 ASP A N 1
ATOM 1759 C CA . ASP A 1 230 ? -3.895 -19.155 8.735 1.00 95.50 230 ASP A CA 1
ATOM 1760 C C . ASP A 1 230 ? -3.123 -19.282 7.413 1.00 95.50 230 ASP A C 1
ATOM 1762 O O . ASP A 1 230 ? -2.802 -20.384 6.956 1.00 95.50 230 ASP A O 1
ATOM 1766 N N . ILE A 1 231 ? -2.816 -18.134 6.802 1.00 96.88 231 ILE A N 1
ATOM 1767 C CA . ILE A 1 231 ? -2.162 -18.036 5.487 1.00 96.88 231 ILE A CA 1
ATOM 1768 C C . ILE A 1 231 ? -0.818 -18.766 5.486 1.00 96.88 231 ILE A C 1
ATOM 1770 O O . ILE A 1 231 ? -0.496 -19.454 4.518 1.00 96.88 231 ILE A O 1
ATOM 1774 N N . THR A 1 232 ? -0.053 -18.658 6.573 1.00 97.75 232 THR A N 1
ATOM 1775 C CA . THR A 1 232 ? 1.257 -19.301 6.705 1.00 97.75 232 THR A CA 1
ATOM 1776 C C . THR A 1 232 ? 1.134 -20.820 6.618 1.00 97.75 232 THR A C 1
ATOM 1778 O O . THR A 1 232 ? 1.813 -21.454 5.811 1.00 97.75 232 THR A O 1
ATOM 1781 N N . SER A 1 233 ? 0.211 -21.407 7.381 1.00 98.19 233 SER A N 1
ATOM 1782 C CA . SER A 1 233 ? -0.062 -22.848 7.370 1.00 98.19 233 SER A CA 1
ATOM 1783 C C . SER A 1 233 ? -0.555 -23.325 6.003 1.00 98.19 233 SER A C 1
ATOM 1785 O O . SER A 1 233 ? -0.151 -24.387 5.526 1.00 98.19 233 SER A O 1
ATOM 1787 N N . TRP A 1 234 ? -1.398 -22.534 5.333 1.00 98.31 234 TRP A N 1
ATOM 1788 C CA . TRP A 1 234 ? -1.901 -22.875 4.002 1.00 98.31 234 TRP A CA 1
ATOM 1789 C C . TRP A 1 234 ? -0.815 -22.816 2.928 1.00 98.31 234 TRP A C 1
ATOM 1791 O O . TRP A 1 234 ? -0.776 -23.707 2.081 1.00 98.31 234 TRP A O 1
ATOM 1801 N N . LEU A 1 235 ? 0.087 -21.828 2.981 1.00 98.38 235 LEU A N 1
ATOM 1802 C CA . LEU A 1 235 ? 1.232 -21.732 2.071 1.00 98.38 235 LEU A CA 1
ATOM 1803 C C . LEU A 1 235 ? 2.205 -22.901 2.268 1.00 98.38 235 LEU A C 1
ATOM 1805 O O . LEU A 1 235 ? 2.640 -23.493 1.281 1.00 98.38 235 LEU A O 1
ATOM 1809 N N . ILE A 1 236 ? 2.488 -23.282 3.520 1.00 98.38 236 ILE A N 1
ATOM 1810 C CA . ILE A 1 236 ? 3.325 -24.451 3.846 1.00 98.38 236 ILE A CA 1
ATOM 1811 C C . ILE A 1 236 ? 2.734 -25.734 3.243 1.00 98.38 236 ILE A C 1
ATOM 1813 O O . ILE A 1 236 ? 3.462 -26.549 2.679 1.00 98.38 236 ILE A O 1
ATOM 1817 N N . ALA A 1 237 ? 1.414 -25.917 3.340 1.00 98.00 237 ALA A N 1
ATOM 1818 C CA . ALA A 1 237 ? 0.719 -27.103 2.840 1.00 98.00 237 ALA A CA 1
ATOM 1819 C C . ALA A 1 237 ? 0.383 -27.053 1.333 1.00 98.00 237 ALA A C 1
ATOM 1821 O O . ALA A 1 237 ? -0.233 -27.985 0.808 1.00 98.00 237 ALA A O 1
ATOM 1822 N N . HIS A 1 238 ? 0.732 -25.972 0.629 1.00 98.44 238 HIS A N 1
ATOM 1823 C CA . HIS A 1 238 ? 0.286 -25.744 -0.741 1.00 98.44 238 HIS A CA 1
ATOM 1824 C C . HIS A 1 238 ? 0.935 -26.727 -1.741 1.00 98.44 238 HIS A C 1
ATOM 1826 O O . HIS A 1 238 ? 2.149 -26.948 -1.690 1.00 98.44 238 HIS A O 1
ATOM 1832 N N . PRO A 1 239 ? 0.197 -27.268 -2.736 1.00 97.75 239 PRO A N 1
ATOM 1833 C CA . PRO A 1 239 ? 0.754 -28.182 -3.745 1.00 97.75 239 PRO A CA 1
ATOM 1834 C C . PRO A 1 239 ? 1.846 -27.561 -4.632 1.00 97.75 239 PRO A C 1
ATOM 1836 O O . PRO A 1 239 ? 2.593 -28.290 -5.282 1.00 97.75 239 PRO A O 1
ATOM 1839 N N . ALA A 1 240 ? 1.973 -26.230 -4.637 1.00 96.88 240 ALA A N 1
ATOM 1840 C CA . ALA A 1 240 ? 3.061 -25.513 -5.309 1.00 96.88 240 ALA A CA 1
ATOM 1841 C C . ALA A 1 240 ? 4.443 -25.732 -4.661 1.00 96.88 240 ALA A C 1
ATOM 1843 O O . ALA A 1 240 ? 5.442 -25.335 -5.264 1.00 96.88 240 ALA A O 1
ATOM 1844 N N . ARG A 1 241 ? 4.487 -26.357 -3.469 1.00 95.56 241 ARG A N 1
ATOM 1845 C CA . ARG A 1 241 ? 5.697 -26.738 -2.722 1.00 95.56 241 ARG A CA 1
ATOM 1846 C C . ARG A 1 241 ? 6.718 -25.604 -2.657 1.00 95.56 241 ARG A C 1
ATOM 1848 O O . ARG A 1 241 ? 7.805 -25.718 -3.220 1.00 95.56 241 ARG A O 1
ATOM 1855 N N . LEU A 1 242 ? 6.327 -24.509 -2.006 1.00 97.94 242 LEU A N 1
ATOM 1856 C CA . LEU A 1 242 ? 7.224 -23.379 -1.805 1.00 97.94 242 LEU A CA 1
ATOM 1857 C C . LEU A 1 242 ? 8.420 -23.818 -0.956 1.00 97.94 242 LEU A C 1
ATOM 1859 O O . LEU A 1 242 ? 8.252 -24.545 0.026 1.00 97.94 242 LEU A O 1
ATOM 1863 N N . THR A 1 243 ? 9.617 -23.386 -1.342 1.00 97.62 243 THR A N 1
ATOM 1864 C CA . THR A 1 243 ? 10.820 -23.573 -0.520 1.00 97.62 243 THR A CA 1
ATOM 1865 C C . THR A 1 243 ? 10.762 -22.697 0.734 1.00 97.62 243 THR A C 1
ATOM 1867 O O . THR A 1 243 ? 9.975 -21.755 0.811 1.00 97.62 243 THR A O 1
ATOM 1870 N N . ASP A 1 244 ? 11.612 -22.967 1.725 1.00 95.38 244 ASP A N 1
ATOM 1871 C CA . ASP A 1 244 ? 11.689 -22.152 2.947 1.00 95.38 244 ASP A CA 1
ATOM 1872 C C . ASP A 1 244 ? 12.025 -20.689 2.631 1.00 95.38 244 ASP A C 1
ATOM 1874 O O . ASP A 1 244 ? 11.470 -19.778 3.241 1.00 95.38 244 ASP A O 1
ATOM 1878 N N . GLU A 1 245 ? 12.889 -20.461 1.642 1.00 95.44 245 GLU A N 1
ATOM 1879 C CA . GLU A 1 245 ? 13.224 -19.119 1.166 1.00 95.44 245 GLU A CA 1
ATOM 1880 C C . GLU A 1 245 ? 12.028 -18.456 0.468 1.00 95.44 245 GLU A C 1
ATOM 1882 O O . GLU A 1 245 ? 11.676 -17.328 0.802 1.00 95.44 245 GLU A O 1
ATOM 1887 N N . GLU A 1 246 ? 11.336 -19.173 -0.424 1.00 97.56 246 GLU A N 1
ATOM 1888 C CA . GLU A 1 246 ? 10.118 -18.675 -1.078 1.00 97.56 246 GLU A CA 1
ATOM 1889 C C . GLU A 1 246 ? 9.018 -18.335 -0.069 1.00 97.56 246 GLU A C 1
ATOM 1891 O O . GLU A 1 246 ? 8.332 -17.326 -0.234 1.00 97.56 246 GLU A O 1
ATOM 1896 N N . LEU A 1 247 ? 8.845 -19.154 0.974 1.00 97.88 247 LEU A N 1
ATOM 1897 C CA . LEU A 1 247 ? 7.894 -18.902 2.055 1.00 97.88 247 LEU A CA 1
ATOM 1898 C C . LEU A 1 247 ? 8.245 -17.617 2.804 1.00 97.88 247 LEU A C 1
ATOM 1900 O O . LEU A 1 247 ? 7.373 -16.770 2.975 1.00 97.88 247 LEU A O 1
ATOM 1904 N N . VAL A 1 248 ? 9.503 -17.452 3.224 1.00 95.88 248 VAL A N 1
ATOM 1905 C CA . VAL A 1 248 ? 9.948 -16.238 3.925 1.00 95.88 248 VAL A CA 1
ATOM 1906 C C . VAL A 1 248 ? 9.708 -14.998 3.065 1.00 95.88 248 VAL A C 1
ATOM 1908 O O . VAL A 1 248 ? 9.103 -14.047 3.552 1.00 95.88 248 VAL A O 1
ATOM 1911 N N . GLU A 1 249 ? 10.106 -15.014 1.792 1.00 94.81 249 GLU A N 1
ATOM 1912 C CA . GLU A 1 249 ? 9.940 -13.863 0.894 1.00 94.81 249 GLU A CA 1
ATOM 1913 C C . GLU A 1 249 ? 8.457 -13.552 0.613 1.00 94.81 249 GLU A C 1
ATOM 1915 O O . GLU A 1 249 ? 8.052 -12.390 0.637 1.00 94.81 249 GLU A O 1
ATOM 1920 N N . GLN A 1 250 ? 7.600 -14.567 0.428 1.00 97.00 250 GLN A N 1
ATOM 1921 C CA . GLN A 1 250 ? 6.159 -14.336 0.250 1.00 97.00 250 GLN A CA 1
ATOM 1922 C C . GLN A 1 250 ? 5.521 -13.752 1.517 1.00 97.00 250 GLN A C 1
ATOM 1924 O O . GLN A 1 250 ? 4.702 -12.839 1.431 1.00 97.00 250 GLN A O 1
ATOM 1929 N N . LEU A 1 251 ? 5.867 -14.276 2.696 1.00 95.50 251 LEU A N 1
ATOM 1930 C CA . LEU A 1 251 ? 5.318 -13.794 3.964 1.00 95.50 251 LEU A CA 1
ATOM 1931 C C . LEU A 1 251 ? 5.788 -12.370 4.261 1.00 95.50 251 LEU A C 1
ATOM 1933 O O . LEU A 1 251 ? 4.970 -11.541 4.658 1.00 95.50 251 LEU A O 1
ATOM 1937 N N . LEU A 1 252 ? 7.068 -12.075 4.019 1.00 91.69 252 LEU A N 1
ATOM 1938 C CA . LEU A 1 252 ? 7.635 -10.738 4.172 1.00 91.69 252 LEU A CA 1
ATOM 1939 C C . LEU A 1 252 ? 6.894 -9.725 3.293 1.00 91.69 252 LEU A C 1
ATOM 1941 O O . LEU A 1 252 ? 6.453 -8.693 3.801 1.00 91.69 252 LEU A O 1
ATOM 1945 N N . LEU A 1 253 ? 6.681 -10.056 2.012 1.00 91.69 253 LEU A N 1
ATOM 1946 C CA . LEU A 1 253 ? 5.905 -9.231 1.088 1.00 91.69 253 LEU A CA 1
ATOM 1947 C C . LEU A 1 253 ? 4.481 -9.005 1.597 1.00 91.69 253 LEU A C 1
ATOM 1949 O O . LEU A 1 253 ? 4.038 -7.866 1.722 1.00 91.69 253 LEU A O 1
ATOM 1953 N N . LEU A 1 254 ? 3.734 -10.079 1.863 1.00 94.25 254 LEU A N 1
ATOM 1954 C CA . LEU A 1 254 ? 2.308 -9.965 2.160 1.00 94.25 254 LEU A CA 1
ATOM 1955 C C . LEU A 1 254 ? 2.058 -9.226 3.480 1.00 94.25 254 LEU A C 1
ATOM 1957 O O . LEU A 1 254 ? 1.186 -8.360 3.531 1.00 94.25 254 LEU A O 1
ATOM 1961 N N . ILE A 1 255 ? 2.838 -9.527 4.522 1.00 92.31 255 ILE A N 1
ATOM 1962 C CA . ILE A 1 255 ? 2.745 -8.847 5.820 1.00 92.31 255 ILE A CA 1
ATOM 1963 C C . ILE A 1 255 ? 3.139 -7.380 5.659 1.00 92.31 255 ILE A C 1
ATOM 1965 O O . ILE A 1 255 ? 2.358 -6.506 6.032 1.00 92.31 255 ILE A O 1
ATOM 1969 N N . GLY A 1 256 ? 4.292 -7.108 5.035 1.00 87.44 256 GLY A N 1
ATOM 1970 C CA . GLY A 1 256 ? 4.800 -5.752 4.832 1.00 87.44 256 GLY A CA 1
ATOM 1971 C C . GLY A 1 256 ? 3.836 -4.862 4.046 1.00 87.44 256 GLY A C 1
ATOM 1972 O O . GLY A 1 256 ? 3.617 -3.713 4.425 1.00 87.44 256 GLY A O 1
ATOM 1973 N N . MET A 1 257 ? 3.190 -5.392 3.002 1.00 88.88 257 MET A N 1
ATOM 1974 C CA . MET A 1 257 ? 2.221 -4.637 2.200 1.00 88.88 257 MET A CA 1
ATOM 1975 C C . MET A 1 257 ? 0.955 -4.288 2.993 1.00 88.88 257 MET A C 1
ATOM 1977 O O . MET A 1 257 ? 0.460 -3.166 2.884 1.00 88.88 257 MET A O 1
ATOM 1981 N N . VAL A 1 258 ? 0.432 -5.201 3.821 1.00 90.94 258 VAL A N 1
ATOM 1982 C CA . VAL A 1 258 ? -0.745 -4.899 4.654 1.00 90.94 258 VAL A CA 1
ATOM 1983 C C . VAL A 1 258 ? -0.389 -3.904 5.758 1.00 90.94 258 VAL A C 1
ATOM 1985 O O . VAL A 1 258 ? -1.069 -2.887 5.905 1.00 90.94 258 VAL A O 1
ATOM 1988 N N . THR A 1 259 ? 0.688 -4.145 6.507 1.00 88.62 259 THR A N 1
ATOM 1989 C CA . THR A 1 259 ? 1.070 -3.285 7.637 1.00 88.62 259 THR A CA 1
ATOM 1990 C C . THR A 1 259 ? 1.642 -1.939 7.201 1.00 88.62 259 THR A C 1
ATOM 1992 O O . THR A 1 259 ? 1.557 -0.982 7.960 1.00 88.62 259 THR A O 1
ATOM 1995 N N . GLY A 1 260 ? 2.214 -1.845 5.999 1.00 86.25 260 GLY A N 1
ATOM 1996 C CA . GLY A 1 260 ? 2.808 -0.616 5.471 1.00 86.25 260 GLY A CA 1
ATOM 1997 C C . GLY A 1 260 ? 1.828 0.301 4.735 1.00 86.25 260 GLY A C 1
ATOM 1998 O O . GLY A 1 260 ? 2.028 1.512 4.734 1.00 86.25 260 GLY A O 1
ATOM 1999 N N . LEU A 1 261 ? 0.766 -0.239 4.119 1.00 91.19 261 LEU A N 1
ATOM 2000 C CA . LEU A 1 261 ? -0.113 0.541 3.228 1.00 91.19 261 LEU A CA 1
ATOM 2001 C C . LEU A 1 261 ? -1.523 0.762 3.780 1.00 91.19 261 LEU A C 1
ATOM 2003 O O . LEU A 1 261 ? -2.103 1.829 3.575 1.00 91.19 261 LEU A O 1
ATOM 2007 N N . VAL A 1 262 ? -2.091 -0.217 4.491 1.00 95.56 262 VAL A N 1
ATOM 2008 C CA . VAL A 1 262 ? -3.460 -0.102 5.022 1.00 95.56 262 VAL A CA 1
ATOM 2009 C C . VAL A 1 262 ? -3.594 0.994 6.091 1.00 95.56 262 VAL A C 1
ATOM 2011 O O . VAL A 1 262 ? -4.617 1.680 6.060 1.00 95.56 262 VAL A O 1
ATOM 2014 N N . PRO A 1 263 ? -2.598 1.267 6.967 1.00 94.19 263 PRO A N 1
ATOM 2015 C CA . PRO A 1 263 ? -2.677 2.420 7.867 1.00 94.19 263 PRO A CA 1
ATOM 2016 C C . PRO A 1 263 ? -2.854 3.744 7.123 1.00 94.19 263 PRO A C 1
ATOM 2018 O O . PRO A 1 263 ? -3.683 4.562 7.517 1.00 94.19 263 PRO A O 1
ATOM 2021 N N . GLY A 1 264 ? -2.130 3.926 6.011 1.00 93.81 264 GLY A N 1
ATOM 2022 C CA . GLY A 1 264 ? -2.268 5.097 5.148 1.00 93.81 264 GLY A CA 1
ATOM 2023 C C . GLY A 1 264 ? -3.646 5.176 4.493 1.00 93.81 264 GLY A C 1
ATOM 2024 O O . GLY A 1 264 ? -4.206 6.262 4.390 1.00 93.81 264 GLY A O 1
ATOM 2025 N N . LEU A 1 265 ? -4.237 4.035 4.112 1.00 97.25 265 LEU A N 1
ATOM 2026 C CA . LEU A 1 265 ? -5.595 3.999 3.560 1.00 97.25 265 LEU A CA 1
ATOM 2027 C C . LEU A 1 265 ? -6.628 4.470 4.589 1.00 97.25 265 LEU A C 1
ATOM 2029 O O . LEU A 1 265 ? -7.463 5.311 4.266 1.00 97.25 265 LEU A O 1
ATOM 2033 N N . ILE A 1 266 ? -6.551 3.961 5.823 1.00 97.88 266 ILE A N 1
ATOM 2034 C CA . ILE A 1 266 ? -7.452 4.348 6.918 1.00 97.88 266 ILE A CA 1
ATOM 2035 C C . ILE A 1 266 ? -7.254 5.831 7.257 1.00 97.88 266 ILE A C 1
ATOM 2037 O O . ILE A 1 266 ? -8.213 6.599 7.228 1.00 97.88 266 ILE A O 1
ATOM 2041 N N . GLY A 1 267 ? -6.013 6.254 7.515 1.00 96.38 267 GLY A N 1
ATOM 2042 C CA . GLY A 1 267 ? -5.695 7.622 7.931 1.00 96.38 267 GLY A CA 1
ATOM 2043 C C . GLY A 1 267 ? -6.048 8.676 6.880 1.00 96.38 267 GLY A C 1
ATOM 2044 O O . GLY A 1 267 ? -6.676 9.683 7.204 1.00 96.38 267 GLY A O 1
ATOM 2045 N N . ASN A 1 268 ? -5.721 8.436 5.606 1.00 95.62 268 ASN A N 1
ATOM 2046 C CA . ASN A 1 268 ? -6.073 9.367 4.531 1.00 95.62 268 ASN A CA 1
ATOM 2047 C C . ASN A 1 268 ? -7.593 9.433 4.319 1.00 95.62 268 ASN A C 1
ATOM 2049 O O . ASN A 1 268 ? -8.104 10.508 4.012 1.00 95.62 268 ASN A O 1
ATOM 2053 N N . SER A 1 269 ? -8.314 8.321 4.506 1.00 95.69 269 SER A N 1
ATOM 2054 C CA . SER A 1 269 ? -9.779 8.308 4.378 1.00 95.69 269 SER A CA 1
ATOM 2055 C C . SER A 1 269 ? -10.439 9.062 5.523 1.00 95.69 269 SER A C 1
ATOM 2057 O O . SER A 1 269 ? -11.345 9.848 5.273 1.00 95.69 269 SER A O 1
ATOM 2059 N N . LEU A 1 270 ? -9.943 8.909 6.757 1.00 95.06 270 LEU A N 1
ATOM 2060 C CA . LEU A 1 270 ? -10.387 9.726 7.889 1.00 95.06 270 LEU A CA 1
ATOM 2061 C C . LEU A 1 270 ? -10.138 11.206 7.639 1.00 95.06 270 LEU A C 1
ATOM 2063 O O . LEU A 1 270 ? -11.034 12.007 7.863 1.00 95.06 270 LEU A O 1
ATOM 2067 N N . ARG A 1 271 ? -8.964 11.578 7.118 1.00 94.38 271 ARG A N 1
ATOM 2068 C CA . ARG A 1 271 ? -8.705 12.967 6.725 1.00 94.38 271 ARG A CA 1
ATOM 2069 C C . ARG A 1 271 ? -9.775 13.462 5.748 1.00 94.38 271 ARG A C 1
ATOM 2071 O O . ARG A 1 271 ? -10.375 14.489 6.018 1.00 94.38 271 ARG A O 1
ATOM 2078 N N . VAL A 1 272 ? -10.051 12.732 4.661 1.00 92.44 272 VAL A N 1
ATOM 2079 C CA . VAL A 1 272 ? -11.098 13.110 3.689 1.00 92.44 272 VAL A CA 1
ATOM 2080 C C . VAL A 1 272 ? -12.458 13.268 4.373 1.00 92.44 272 VAL A C 1
ATOM 2082 O O . VAL A 1 272 ? -13.081 14.314 4.233 1.00 92.44 272 VAL A O 1
ATOM 2085 N N . LEU A 1 273 ? -12.880 12.286 5.170 1.00 91.94 273 LEU A N 1
ATOM 2086 C CA . LEU A 1 273 ? -14.164 12.306 5.882 1.00 91.94 273 LEU A CA 1
ATOM 2087 C C . LEU A 1 273 ? -14.293 13.482 6.865 1.00 91.94 273 LEU A C 1
ATOM 2089 O O . LEU A 1 273 ? -15.390 14.001 7.049 1.00 91.94 273 LEU A O 1
ATOM 2093 N N . LEU A 1 274 ? -13.189 13.903 7.488 1.00 91.00 274 LEU A N 1
ATOM 2094 C CA . LEU A 1 274 ? -13.170 14.964 8.498 1.00 91.00 274 LEU A CA 1
ATOM 2095 C C . LEU A 1 274 ? -12.975 16.370 7.917 1.00 91.00 274 LEU A C 1
ATOM 2097 O O . LEU A 1 274 ? -13.324 17.342 8.584 1.00 91.00 274 LEU A O 1
ATOM 2101 N N . THR A 1 275 ? -12.384 16.502 6.725 1.00 89.62 275 THR A N 1
ATOM 2102 C CA . THR A 1 275 ? -11.970 17.812 6.185 1.00 89.62 275 THR A CA 1
ATOM 2103 C C . THR A 1 275 ? -12.673 18.210 4.895 1.00 89.62 275 THR A C 1
ATOM 2105 O O . THR A 1 275 ? -12.624 19.377 4.524 1.00 89.62 275 THR A O 1
ATOM 2108 N N . ASP A 1 276 ? -13.279 17.267 4.175 1.00 87.06 276 ASP A N 1
ATOM 2109 C CA . ASP A 1 276 ? -13.935 17.544 2.898 1.00 87.06 276 ASP A CA 1
ATOM 2110 C C . ASP A 1 276 ? -15.449 17.707 3.081 1.00 87.06 276 ASP A C 1
ATOM 2112 O O . ASP A 1 276 ? -16.149 16.790 3.517 1.00 87.06 276 ASP A O 1
ATOM 2116 N N . GLU A 1 277 ? -15.969 18.880 2.713 1.00 82.31 277 GLU A N 1
ATOM 2117 C CA . GLU A 1 277 ? -17.391 19.220 2.841 1.00 82.31 277 GLU A CA 1
ATOM 2118 C C . GLU A 1 277 ? -18.315 18.276 2.063 1.00 82.31 27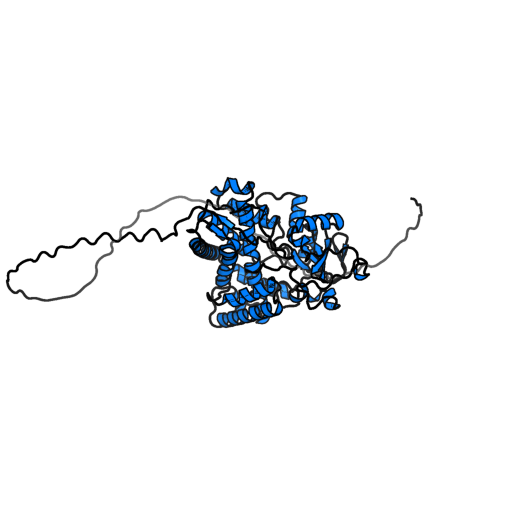7 GLU A C 1
ATOM 2120 O O . GLU A 1 277 ? -19.455 18.047 2.470 1.00 82.31 277 GLU A O 1
ATOM 2125 N N . ARG A 1 278 ? -17.816 17.670 0.976 1.00 82.19 278 ARG A N 1
ATOM 2126 C CA . ARG A 1 278 ? -18.561 16.667 0.197 1.00 82.19 278 ARG A CA 1
ATOM 2127 C C . ARG A 1 278 ? -18.876 15.423 1.023 1.00 82.19 278 ARG A C 1
ATOM 2129 O O . ARG A 1 278 ? -19.811 14.703 0.689 1.00 82.19 278 ARG A O 1
ATOM 2136 N N . PHE A 1 279 ? -18.089 15.171 2.067 1.00 80.44 279 PHE A N 1
ATOM 2137 C CA . PHE A 1 279 ? -18.218 14.012 2.935 1.00 80.44 279 PHE A CA 1
ATOM 2138 C C . PHE A 1 279 ? -18.759 14.370 4.328 1.00 80.44 279 PHE A C 1
ATOM 2140 O O . PHE A 1 279 ? -19.358 13.515 4.969 1.00 80.44 279 PHE A O 1
ATOM 2147 N N . SER A 1 280 ? -18.633 15.620 4.789 1.00 64.19 280 SER A N 1
ATOM 2148 C CA . SER A 1 280 ? -19.018 16.024 6.152 1.00 64.19 280 SER A CA 1
ATOM 2149 C C . SER A 1 280 ? -20.534 16.176 6.388 1.00 64.19 280 SER A C 1
ATOM 2151 O O . SER A 1 280 ? -20.987 16.093 7.529 1.00 64.19 280 SER A O 1
ATOM 2153 N N . GLY A 1 281 ? -21.339 16.367 5.333 1.00 54.91 281 GLY A N 1
ATOM 2154 C CA . GLY A 1 281 ? -22.788 16.629 5.430 1.00 54.91 281 GLY A CA 1
ATOM 2155 C C . GLY A 1 281 ? -23.705 15.397 5.491 1.00 54.91 281 GLY A C 1
ATOM 2156 O O . GLY A 1 281 ? -24.880 15.526 5.833 1.00 54.91 281 GLY A O 1
ATOM 2157 N N . GLU A 1 282 ? -23.189 14.202 5.190 1.00 51.94 282 GLU A N 1
ATOM 2158 C CA . GLU A 1 282 ? -23.971 12.957 5.068 1.00 51.94 282 GLU A CA 1
ATOM 2159 C C . GLU A 1 282 ? -23.474 11.835 6.002 1.00 51.94 282 GLU A C 1
ATOM 2161 O O . GLU A 1 282 ? -23.707 10.651 5.749 1.00 51.94 282 GLU A O 1
ATOM 2166 N N . LEU A 1 283 ? -22.831 12.174 7.131 1.00 53.06 283 LEU A N 1
ATOM 2167 C CA . LEU A 1 283 ? -22.332 11.178 8.100 1.00 53.06 283 LEU A CA 1
ATOM 2168 C C . LEU A 1 283 ? -23.423 10.252 8.681 1.00 53.06 283 LEU A C 1
ATOM 2170 O O . LEU A 1 283 ? -23.099 9.196 9.216 1.00 53.06 283 LEU A O 1
ATOM 2174 N N . MET A 1 284 ? -24.715 10.570 8.516 1.00 50.56 284 MET A N 1
ATOM 2175 C CA . MET A 1 284 ? -25.819 9.664 8.877 1.00 50.56 284 MET A CA 1
ATOM 2176 C C . MET A 1 284 ? -26.056 8.512 7.873 1.00 50.56 284 MET A C 1
ATOM 2178 O O . MET A 1 284 ? -26.900 7.654 8.127 1.00 50.56 284 MET A O 1
ATOM 2182 N N . GLY A 1 285 ? -25.322 8.456 6.751 1.00 54.91 285 GLY A N 1
ATOM 2183 C CA . GLY A 1 285 ? -25.406 7.387 5.742 1.00 54.91 285 GLY A CA 1
ATOM 2184 C C . GLY A 1 285 ? -24.501 6.164 5.980 1.00 54.91 285 GLY A C 1
ATOM 2185 O O . GLY A 1 285 ? -24.690 5.143 5.313 1.00 54.91 285 GLY A O 1
ATOM 2186 N N . GLY A 1 286 ? -23.543 6.251 6.915 1.00 56.59 286 GLY A N 1
ATOM 2187 C CA . GLY A 1 286 ? -22.715 5.167 7.481 1.00 56.59 286 GLY A CA 1
ATOM 2188 C C . GLY A 1 286 ? -21.802 4.382 6.521 1.00 56.59 286 GLY A C 1
ATOM 2189 O O . GLY A 1 286 ? -20.589 4.382 6.682 1.00 56.59 286 GLY A O 1
ATOM 2190 N N . SER A 1 287 ? -22.366 3.709 5.511 1.00 58.22 287 SER A N 1
ATOM 2191 C CA . SER A 1 287 ? -21.650 2.734 4.664 1.00 58.22 287 SER A CA 1
ATOM 2192 C C . SER A 1 287 ? -21.280 3.250 3.271 1.00 58.22 287 SER A C 1
ATOM 2194 O O . SER A 1 287 ? -20.158 3.033 2.818 1.00 58.22 287 SER A O 1
ATOM 2196 N N . MET A 1 288 ? -22.181 3.966 2.583 1.00 64.69 288 MET A N 1
ATOM 2197 C CA . MET A 1 288 ? -21.872 4.507 1.247 1.00 64.69 288 MET A CA 1
ATOM 2198 C C . MET A 1 288 ? -20.792 5.597 1.312 1.00 64.69 288 MET A C 1
ATOM 2200 O O . MET A 1 288 ? -19.895 5.616 0.475 1.00 64.69 288 MET A O 1
ATOM 2204 N N . LEU A 1 289 ? -20.800 6.409 2.373 1.00 80.88 289 LEU A N 1
ATOM 2205 C CA . LEU A 1 289 ? -19.827 7.480 2.587 1.00 80.88 289 LEU A CA 1
ATOM 2206 C C . LEU A 1 289 ? -18.390 6.958 2.784 1.00 80.88 289 LEU A C 1
ATOM 2208 O O . LEU A 1 289 ? -17.441 7.522 2.244 1.00 80.88 289 LEU A O 1
ATOM 2212 N N . VAL A 1 290 ? -18.224 5.863 3.537 1.00 90.62 290 VAL A N 1
ATOM 2213 C CA . VAL A 1 290 ? -16.910 5.249 3.804 1.00 90.62 290 VAL A CA 1
ATOM 2214 C C . VAL A 1 290 ? -16.315 4.660 2.528 1.00 90.62 290 VAL A C 1
ATOM 2216 O O . VAL A 1 290 ? -15.140 4.870 2.227 1.00 90.62 290 VAL A O 1
ATOM 2219 N N . GLU A 1 291 ? -17.127 3.941 1.754 1.00 91.12 291 GLU A N 1
ATOM 2220 C CA . GLU A 1 291 ? -16.699 3.343 0.490 1.00 91.12 291 GLU A CA 1
ATOM 2221 C C . GLU A 1 291 ? -16.304 4.402 -0.549 1.00 91.12 291 GLU A C 1
ATOM 2223 O O . GLU A 1 291 ? -15.308 4.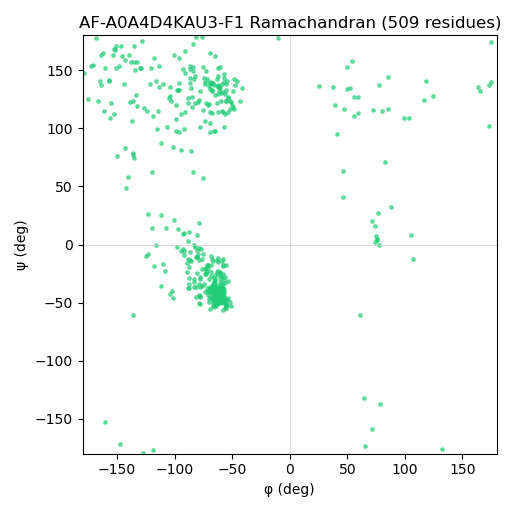216 -1.256 1.00 91.12 291 GLU A O 1
ATOM 2228 N N . ASP A 1 292 ? -17.036 5.517 -0.606 1.00 89.25 292 ASP A N 1
ATOM 2229 C CA . ASP A 1 292 ? -16.715 6.644 -1.480 1.00 89.25 292 ASP A CA 1
ATOM 2230 C C . ASP A 1 292 ? -15.447 7.380 -1.025 1.00 89.25 292 ASP A C 1
ATOM 2232 O O . ASP A 1 292 ? -14.620 7.732 -1.866 1.00 89.25 292 ASP A O 1
ATOM 2236 N N . ALA A 1 293 ? -15.229 7.556 0.284 1.00 91.62 293 ALA A N 1
ATOM 2237 C CA . ALA A 1 293 ? -13.998 8.154 0.805 1.00 91.62 293 ALA A CA 1
ATOM 2238 C C . ALA A 1 293 ? -12.766 7.286 0.503 1.00 91.62 293 ALA A C 1
ATOM 2240 O O . ALA A 1 293 ? -11.716 7.801 0.115 1.00 91.62 293 ALA A O 1
ATOM 2241 N N . LEU A 1 294 ? -12.899 5.959 0.611 1.00 94.19 294 LEU A N 1
ATOM 2242 C CA . LEU A 1 294 ? -11.847 5.027 0.204 1.00 94.19 294 LEU A CA 1
ATOM 2243 C C . LEU A 1 294 ? -11.538 5.151 -1.289 1.00 94.19 294 LEU A C 1
ATOM 2245 O O . LEU A 1 294 ? -10.367 5.180 -1.669 1.00 94.19 294 LEU A O 1
ATOM 2249 N N . ASP A 1 295 ? -12.566 5.219 -2.141 1.00 92.62 295 ASP A N 1
ATOM 2250 C CA . ASP A 1 295 ? -12.377 5.404 -3.582 1.00 92.62 295 ASP A CA 1
ATOM 2251 C C . ASP A 1 295 ? -11.723 6.760 -3.890 1.00 92.62 295 ASP A C 1
ATOM 2253 O O . ASP A 1 295 ? -10.764 6.796 -4.663 1.00 92.62 295 ASP A O 1
ATOM 2257 N N . GLU A 1 296 ? -12.149 7.844 -3.236 1.00 92.19 296 GLU A N 1
ATOM 2258 C CA . GLU A 1 296 ? -11.541 9.175 -3.362 1.00 92.19 296 GLU A CA 1
ATOM 2259 C C . GLU A 1 296 ? -10.047 9.142 -3.028 1.00 92.19 296 GLU A C 1
ATOM 2261 O O . GLU A 1 296 ? -9.226 9.610 -3.819 1.00 92.19 296 GLU A O 1
ATOM 2266 N N . VAL A 1 297 ? -9.666 8.534 -1.901 1.00 94.00 297 VAL A N 1
ATOM 2267 C CA . VAL A 1 297 ? -8.258 8.388 -1.504 1.00 94.00 297 VAL A CA 1
ATOM 2268 C C . VAL A 1 297 ? -7.480 7.565 -2.521 1.00 94.00 297 VAL A C 1
ATOM 2270 O O . VAL A 1 297 ? -6.393 7.962 -2.932 1.00 94.00 297 VAL A O 1
ATOM 2273 N N . LEU A 1 298 ? -8.020 6.435 -2.976 1.00 94.56 298 LEU A N 1
ATOM 2274 C CA . LEU A 1 298 ? -7.341 5.579 -3.950 1.00 94.56 298 LEU A CA 1
ATOM 2275 C C . LEU A 1 298 ? -7.153 6.271 -5.313 1.00 94.56 298 LEU A C 1
ATOM 2277 O O . LEU A 1 298 ? -6.206 5.948 -6.036 1.00 94.56 298 LEU A O 1
ATOM 2281 N N . TRP A 1 299 ? -8.009 7.233 -5.659 1.00 93.12 299 TRP A N 1
ATOM 2282 C CA . TRP A 1 299 ? -7.843 8.099 -6.826 1.00 93.12 299 TRP A CA 1
ATOM 2283 C C . TRP A 1 299 ? -6.824 9.223 -6.604 1.00 93.12 299 TRP A C 1
ATOM 2285 O O . TRP A 1 299 ? -6.008 9.490 -7.488 1.00 93.12 299 TRP A O 1
ATOM 2295 N N . THR A 1 300 ? -6.870 9.895 -5.454 1.00 90.00 300 THR A N 1
ATOM 2296 C CA . THR A 1 300 ? -6.214 11.200 -5.259 1.00 90.00 300 THR A CA 1
ATOM 2297 C C . THR A 1 300 ? -4.898 11.133 -4.489 1.00 90.00 300 THR A C 1
ATOM 2299 O O . THR A 1 300 ? -3.941 11.812 -4.878 1.00 90.00 300 THR A O 1
ATOM 2302 N N . ASP A 1 301 ? -4.839 10.298 -3.451 1.00 91.06 301 ASP A N 1
ATOM 2303 C CA . ASP A 1 301 ? -3.731 10.116 -2.507 1.00 91.06 301 ASP A CA 1
ATOM 2304 C C . ASP A 1 301 ? -3.560 8.619 -2.150 1.00 91.06 301 ASP A C 1
ATOM 2306 O O . ASP A 1 301 ? -3.652 8.242 -0.972 1.00 91.06 301 ASP A O 1
ATOM 2310 N N . PRO A 1 302 ? -3.338 7.729 -3.143 1.00 93.62 302 PRO A N 1
ATOM 2311 C CA . PRO A 1 302 ? -3.226 6.301 -2.876 1.00 93.62 302 PRO A CA 1
ATOM 2312 C C . PRO A 1 302 ? -2.041 6.032 -1.936 1.00 93.62 302 PRO A C 1
ATOM 2314 O O . PRO A 1 302 ? -0.955 6.561 -2.189 1.00 93.62 302 PRO A O 1
ATOM 2317 N N . PRO A 1 303 ? -2.196 5.180 -0.899 1.00 92.38 303 PRO A N 1
ATOM 2318 C CA . PRO A 1 303 ? -1.132 4.935 0.077 1.00 92.38 303 PRO A CA 1
ATOM 2319 C C . PRO A 1 303 ? 0.175 4.466 -0.548 1.00 92.38 303 PRO A C 1
ATOM 2321 O O . PRO A 1 303 ? 1.245 4.826 -0.076 1.00 92.38 303 PRO A O 1
ATOM 2324 N N . LEU A 1 304 ? 0.086 3.705 -1.640 1.00 92.19 304 LEU A N 1
ATOM 2325 C CA . LEU A 1 304 ? 1.211 3.406 -2.511 1.00 92.19 304 LEU A CA 1
ATOM 2326 C C . LEU A 1 304 ? 1.201 4.390 -3.687 1.00 92.19 304 LEU A C 1
ATOM 2328 O O . LEU A 1 304 ? 0.466 4.197 -4.657 1.00 92.19 304 LEU A O 1
ATOM 2332 N N . ALA A 1 305 ? 1.986 5.460 -3.586 1.00 91.81 305 ALA A N 1
ATOM 2333 C CA . ALA A 1 305 ? 1.988 6.543 -4.565 1.00 91.81 305 ALA A CA 1
ATOM 2334 C C . ALA A 1 305 ? 2.837 6.216 -5.792 1.00 91.81 305 ALA A C 1
ATOM 2336 O O . ALA A 1 305 ? 2.389 6.430 -6.920 1.00 91.81 305 ALA A O 1
ATOM 2337 N N . ASN A 1 306 ? 4.037 5.679 -5.573 1.00 91.19 306 ASN A N 1
ATOM 2338 C CA . ASN A 1 306 ? 4.964 5.287 -6.627 1.00 91.19 306 ASN A CA 1
ATOM 2339 C C . ASN A 1 306 ? 5.490 3.887 -6.334 1.00 91.19 306 ASN A C 1
ATOM 2341 O O . ASN A 1 306 ? 6.089 3.676 -5.288 1.00 91.19 306 ASN A O 1
ATOM 2345 N N . MET A 1 307 ? 5.253 2.929 -7.228 1.00 83.06 307 MET A N 1
ATOM 2346 C CA . MET A 1 307 ? 5.792 1.565 -7.158 1.00 83.06 307 MET A CA 1
ATOM 2347 C C . MET A 1 307 ? 5.551 0.858 -8.501 1.00 83.06 307 MET A C 1
ATOM 2349 O O . MET A 1 307 ? 4.959 1.415 -9.416 1.00 83.06 307 MET A O 1
ATOM 2353 N N . GLY A 1 308 ? 6.011 -0.382 -8.649 1.00 74.56 308 GLY A N 1
ATOM 2354 C CA . GLY A 1 308 ? 5.934 -1.108 -9.909 1.00 74.56 308 GLY A CA 1
ATOM 2355 C C . GLY A 1 308 ? 7.102 -0.685 -10.771 1.00 74.56 308 GLY A C 1
ATOM 2356 O O . GLY A 1 308 ? 6.936 0.068 -11.726 1.00 74.56 308 GLY A O 1
ATOM 2357 N N . LEU A 1 309 ? 8.290 -1.126 -10.366 1.00 90.56 309 LEU A N 1
ATOM 2358 C CA . LEU A 1 309 ? 9.477 -0.992 -11.182 1.00 90.56 309 LEU A CA 1
ATOM 2359 C C . LEU A 1 309 ? 9.452 -2.096 -12.234 1.00 90.56 309 LEU A C 1
ATOM 2361 O O . LEU A 1 309 ? 9.357 -3.275 -11.897 1.00 90.56 309 LEU A O 1
ATOM 2365 N N . TYR A 1 310 ? 9.503 -1.690 -13.492 1.00 96.50 310 TYR A N 1
ATOM 2366 C CA . TYR A 1 310 ? 9.546 -2.574 -14.641 1.00 96.50 310 TYR A CA 1
ATOM 2367 C C . TYR A 1 310 ? 10.811 -2.315 -15.449 1.00 96.50 310 TYR A C 1
ATOM 2369 O O . TYR A 1 310 ? 11.324 -1.196 -15.489 1.00 96.50 310 TYR A O 1
ATOM 2377 N N . PHE A 1 311 ? 11.276 -3.351 -16.132 1.00 97.44 311 PHE A N 1
ATOM 2378 C CA . PHE A 1 311 ? 12.467 -3.344 -16.960 1.00 97.44 311 PHE A CA 1
ATOM 2379 C C . PHE A 1 311 ? 12.090 -3.863 -18.349 1.00 97.44 311 PHE A C 1
ATOM 2381 O O . PHE A 1 311 ? 11.658 -5.013 -18.474 1.00 97.44 311 PHE A O 1
ATOM 2388 N N . PRO A 1 312 ? 12.215 -3.053 -19.414 1.00 98.00 312 PRO A N 1
ATOM 2389 C CA . PRO A 1 312 ? 11.991 -3.544 -20.758 1.00 98.00 312 PRO A CA 1
ATOM 2390 C C . PRO A 1 312 ? 13.057 -4.597 -21.085 1.00 98.00 312 PRO A C 1
ATOM 2392 O O . PRO A 1 312 ? 14.250 -4.355 -20.907 1.00 98.00 312 PRO A O 1
ATOM 2395 N N . VAL A 1 313 ? 12.656 -5.777 -21.556 1.00 97.56 313 VAL A N 1
ATOM 2396 C CA . VAL A 1 313 ? 13.601 -6.884 -21.815 1.00 97.56 313 VAL A CA 1
ATOM 2397 C C . VAL A 1 313 ? 14.347 -6.736 -23.150 1.00 97.56 313 VAL A C 1
ATOM 2399 O O . VAL A 1 313 ? 15.308 -7.452 -23.417 1.00 97.56 313 VAL A O 1
ATOM 2402 N N . HIS A 1 314 ? 13.919 -5.791 -23.987 1.00 97.50 314 HIS A N 1
ATOM 2403 C CA . HIS A 1 314 ? 14.554 -5.369 -25.234 1.00 97.50 314 HIS A CA 1
ATOM 2404 C C . HIS A 1 314 ? 14.332 -3.863 -25.443 1.00 97.50 314 HIS A C 1
ATOM 2406 O O . HIS A 1 314 ? 13.437 -3.278 -24.833 1.00 97.50 314 HIS A O 1
ATOM 2412 N N . ASP A 1 315 ? 15.128 -3.233 -26.311 1.00 98.00 315 ASP A N 1
ATOM 2413 C CA . ASP A 1 315 ? 14.906 -1.843 -26.728 1.00 98.00 315 ASP A CA 1
ATOM 2414 C C . ASP A 1 315 ? 13.472 -1.659 -27.248 1.00 98.00 315 ASP A C 1
ATOM 2416 O O . ASP A 1 315 ? 13.034 -2.377 -28.148 1.00 98.00 315 ASP A O 1
ATOM 2420 N N . THR A 1 316 ? 12.745 -0.682 -26.709 1.00 97.12 316 THR A N 1
ATOM 2421 C CA . THR A 1 316 ? 11.331 -0.460 -27.034 1.00 97.12 316 THR A CA 1
ATOM 2422 C C . THR A 1 316 ? 10.988 1.025 -27.090 1.00 97.12 316 THR A C 1
ATOM 2424 O O . THR A 1 316 ? 11.691 1.862 -26.528 1.00 97.12 316 THR A O 1
ATOM 2427 N N . ASN A 1 317 ? 9.900 1.366 -27.777 1.00 96.50 317 ASN A N 1
ATOM 2428 C CA . ASN A 1 317 ? 9.335 2.711 -27.754 1.00 96.50 317 ASN A CA 1
ATOM 2429 C C . ASN A 1 317 ? 8.084 2.705 -26.879 1.00 96.50 317 ASN A C 1
ATOM 2431 O O . ASN A 1 317 ? 7.175 1.913 -27.115 1.00 96.50 317 ASN A O 1
ATOM 2435 N N . LEU A 1 318 ? 8.024 3.613 -25.911 1.00 95.69 318 LEU A N 1
ATOM 2436 C CA . LEU A 1 318 ? 6.889 3.778 -25.013 1.00 95.69 318 LEU A CA 1
ATOM 2437 C C . LEU A 1 318 ? 6.548 5.265 -24.909 1.00 95.69 318 LEU A C 1
ATOM 2439 O O . LEU A 1 318 ? 7.433 6.086 -24.683 1.00 95.69 318 LEU A O 1
ATOM 2443 N N . ALA A 1 319 ? 5.279 5.623 -25.125 1.00 93.44 319 ALA A N 1
ATOM 2444 C CA . ALA A 1 319 ? 4.800 7.011 -25.113 1.00 93.44 319 ALA A CA 1
ATOM 2445 C C . ALA A 1 319 ? 5.681 8.000 -25.917 1.00 93.44 319 ALA A C 1
ATOM 2447 O O . ALA A 1 319 ? 5.962 9.113 -25.474 1.00 93.44 319 ALA A O 1
ATOM 2448 N N . GLY A 1 320 ? 6.161 7.575 -27.093 1.00 91.12 320 GLY A N 1
ATOM 2449 C CA . GLY A 1 320 ? 7.027 8.386 -27.961 1.00 91.12 320 GLY A CA 1
ATOM 2450 C C . GLY A 1 320 ? 8.488 8.502 -27.507 1.00 91.12 320 GLY A C 1
ATOM 2451 O O . GLY A 1 320 ? 9.256 9.218 -28.144 1.00 91.12 320 GLY A O 1
ATOM 2452 N N . LYS A 1 321 ? 8.897 7.798 -26.444 1.00 93.62 321 LYS A N 1
ATOM 2453 C CA . LYS A 1 321 ? 10.279 7.758 -25.946 1.00 93.62 321 LYS A CA 1
ATOM 2454 C C . LYS A 1 321 ? 10.911 6.398 -26.191 1.00 93.62 321 LYS A C 1
ATOM 2456 O O . LYS A 1 321 ? 10.279 5.368 -25.971 1.00 93.62 321 LYS A O 1
ATOM 2461 N N . ARG A 1 322 ? 12.176 6.400 -26.609 1.00 95.62 322 ARG A N 1
ATOM 2462 C CA . ARG A 1 322 ? 12.968 5.176 -26.739 1.00 95.62 322 ARG A CA 1
ATOM 2463 C C . ARG A 1 322 ? 13.533 4.789 -25.376 1.00 95.62 322 ARG A C 1
ATOM 2465 O O . ARG A 1 322 ? 14.278 5.565 -24.786 1.00 95.62 322 ARG A O 1
ATOM 2472 N N . LEU A 1 323 ? 13.200 3.588 -24.924 1.00 96.75 323 LEU A N 1
ATOM 2473 C CA . LEU A 1 323 ? 13.763 2.936 -23.750 1.00 96.75 323 LEU A CA 1
ATOM 2474 C C . LEU A 1 323 ? 14.741 1.856 -24.210 1.00 96.75 323 LEU A C 1
ATOM 2476 O O . LEU A 1 323 ? 14.457 1.102 -25.144 1.00 96.75 323 LEU A O 1
ATOM 2480 N N . ARG A 1 324 ? 15.898 1.789 -23.564 1.00 97.19 324 ARG A N 1
ATOM 2481 C CA . ARG A 1 324 ? 16.868 0.711 -23.750 1.00 97.19 324 ARG A CA 1
ATOM 2482 C C . ARG A 1 324 ? 16.494 -0.475 -22.880 1.00 97.19 324 ARG A C 1
ATOM 2484 O O . ARG A 1 324 ? 15.928 -0.297 -21.802 1.00 97.19 324 ARG A O 1
ATOM 2491 N N . ALA A 1 325 ? 16.891 -1.672 -23.303 1.00 97.81 325 ALA A N 1
ATOM 2492 C CA . ALA A 1 325 ? 16.753 -2.861 -22.469 1.00 97.81 325 ALA A CA 1
ATOM 2493 C C . ALA A 1 325 ? 17.317 -2.622 -21.049 1.00 97.81 325 ALA A C 1
ATOM 2495 O O . ALA A 1 325 ? 18.412 -2.070 -20.875 1.00 97.81 325 ALA A O 1
ATOM 2496 N N . GLY A 1 326 ? 16.543 -3.005 -20.036 1.00 96.38 326 GLY A N 1
ATOM 2497 C CA . GLY A 1 326 ? 16.898 -2.881 -18.626 1.00 96.38 326 GLY A CA 1
ATOM 2498 C C . GLY A 1 326 ? 16.817 -1.476 -18.023 1.00 96.38 326 GLY A C 1
ATOM 2499 O O . GLY A 1 326 ? 17.248 -1.304 -16.879 1.00 96.38 326 GLY A O 1
ATOM 2500 N N . ASP A 1 327 ? 16.290 -0.479 -18.749 1.00 96.00 327 ASP A N 1
ATOM 2501 C CA . ASP A 1 327 ? 15.919 0.816 -18.159 1.00 96.00 327 ASP A CA 1
ATOM 2502 C C . ASP A 1 327 ? 14.892 0.622 -17.039 1.00 96.00 327 ASP A C 1
ATOM 2504 O O . ASP A 1 327 ? 13.882 -0.051 -17.215 1.00 96.00 327 ASP A O 1
ATOM 2508 N N . ALA A 1 328 ? 15.129 1.241 -15.886 1.00 95.38 328 ALA A N 1
ATOM 2509 C CA . ALA A 1 328 ? 14.167 1.252 -14.794 1.00 95.38 328 ALA A CA 1
ATOM 2510 C C . ALA A 1 328 ? 12.971 2.145 -15.155 1.00 95.38 328 ALA A C 1
ATOM 2512 O O . ALA A 1 328 ? 13.144 3.343 -15.372 1.00 95.38 328 ALA A O 1
ATOM 2513 N N . VAL A 1 329 ? 11.760 1.587 -15.185 1.00 97.12 329 VAL A N 1
ATOM 2514 C CA . VAL A 1 329 ? 10.509 2.330 -15.392 1.00 97.12 329 VAL A CA 1
ATOM 2515 C C . VAL A 1 329 ? 9.620 2.159 -14.167 1.00 97.12 329 VAL A C 1
ATOM 2517 O O . VAL A 1 329 ? 9.120 1.068 -13.914 1.00 97.12 329 VAL A O 1
ATOM 2520 N N . MET A 1 330 ? 9.425 3.222 -13.392 1.00 96.19 330 MET A N 1
ATOM 2521 C CA . MET A 1 330 ? 8.578 3.221 -12.200 1.00 96.19 330 MET A CA 1
ATOM 2522 C C . MET A 1 330 ? 7.194 3.773 -12.526 1.00 96.19 330 MET A C 1
ATOM 2524 O O . MET A 1 330 ? 7.072 4.841 -13.124 1.00 96.19 330 MET A O 1
ATOM 2528 N N . ILE A 1 331 ? 6.138 3.090 -12.088 1.00 97.06 331 ILE A N 1
ATOM 2529 C CA . ILE A 1 331 ? 4.772 3.600 -12.220 1.00 97.06 331 ILE A CA 1
ATOM 2530 C C . ILE A 1 331 ? 4.435 4.523 -11.043 1.00 97.06 331 ILE A C 1
ATOM 2532 O O . ILE A 1 331 ? 4.557 4.155 -9.877 1.00 97.06 331 ILE A O 1
ATOM 2536 N N . SER A 1 332 ? 3.967 5.736 -11.345 1.00 96.50 332 SER A N 1
ATOM 2537 C CA . SER A 1 332 ? 3.343 6.598 -10.343 1.00 96.50 332 SER A CA 1
ATOM 2538 C C . SER A 1 332 ? 1.839 6.363 -10.330 1.00 96.50 332 SER A C 1
ATOM 2540 O O . SER A 1 332 ? 1.113 6.901 -11.166 1.00 96.50 332 SER A O 1
ATOM 2542 N N . PHE A 1 333 ? 1.329 5.566 -9.394 1.00 95.81 333 PHE A N 1
ATOM 2543 C CA . PHE A 1 333 ? -0.117 5.390 -9.230 1.00 95.81 333 PHE A CA 1
ATOM 2544 C C . PHE A 1 333 ? -0.804 6.717 -8.898 1.00 95.81 333 PHE A C 1
ATOM 2546 O O . PHE A 1 333 ? -1.854 7.022 -9.459 1.00 95.81 333 PHE A O 1
ATOM 2553 N N . ALA A 1 334 ? -0.172 7.552 -8.070 1.00 94.44 334 ALA A N 1
ATOM 2554 C CA . ALA A 1 334 ? -0.681 8.879 -7.741 1.00 94.44 334 ALA A CA 1
ATOM 2555 C C . ALA A 1 334 ? -0.784 9.788 -8.981 1.00 94.44 334 ALA A C 1
ATOM 2557 O O . ALA A 1 334 ? -1.821 10.416 -9.209 1.00 94.44 334 ALA A O 1
ATOM 2558 N N . ALA A 1 335 ? 0.256 9.846 -9.821 1.00 94.88 335 ALA A N 1
ATOM 2559 C CA . ALA A 1 335 ? 0.225 10.699 -11.006 1.00 94.88 335 ALA A CA 1
ATOM 2560 C C . ALA A 1 335 ? -0.687 10.146 -12.108 1.00 94.88 335 ALA A C 1
ATOM 2562 O O . ALA A 1 335 ? -1.407 10.925 -12.732 1.00 94.88 335 ALA A O 1
ATOM 2563 N N . THR A 1 336 ? -0.673 8.831 -12.341 1.00 94.69 336 THR A N 1
ATOM 2564 C CA . THR A 1 336 ? -1.474 8.169 -13.388 1.00 94.69 336 THR A CA 1
ATOM 2565 C C . THR A 1 336 ? -2.967 8.221 -13.085 1.00 94.69 336 THR A C 1
ATOM 2567 O O . THR A 1 336 ? -3.761 8.487 -13.982 1.00 94.69 336 THR A O 1
ATOM 2570 N N . ASN A 1 337 ? -3.374 8.060 -11.824 1.00 93.75 337 ASN A N 1
ATOM 2571 C CA . ASN A 1 337 ? -4.773 8.240 -11.442 1.00 93.75 337 ASN A CA 1
ATOM 2572 C C . ASN A 1 337 ? -5.225 9.680 -11.694 1.00 93.75 337 ASN A C 1
ATOM 2574 O O . ASN A 1 337 ? -6.271 9.893 -12.301 1.00 93.75 337 ASN A O 1
ATOM 2578 N N . ARG A 1 338 ? -4.407 10.676 -11.332 1.00 89.25 338 ARG A N 1
ATOM 2579 C CA . ARG A 1 338 ? -4.715 12.086 -11.617 1.00 89.25 338 ARG A CA 1
ATOM 2580 C C . ARG A 1 338 ? -4.740 12.415 -13.108 1.00 89.25 338 ARG A C 1
ATOM 2582 O O . ARG A 1 338 ? -5.557 13.229 -13.515 1.00 89.25 338 ARG A O 1
ATOM 2589 N N . ASP A 1 339 ? -3.899 11.780 -13.923 1.00 88.69 339 ASP A N 1
ATOM 2590 C CA . ASP A 1 339 ? -3.962 11.894 -15.388 1.00 88.69 339 ASP A CA 1
ATOM 2591 C C . ASP A 1 339 ? -5.338 11.481 -15.924 1.00 88.69 339 ASP A C 1
ATOM 2593 O O . ASP A 1 339 ? -5.948 12.204 -16.712 1.00 88.69 339 ASP A O 1
ATOM 2597 N N . ALA A 1 340 ? -5.871 10.360 -15.431 1.00 87.31 340 ALA A N 1
ATOM 2598 C CA . ALA A 1 340 ? -7.220 9.935 -15.778 1.00 87.31 340 ALA A CA 1
ATOM 2599 C C . ALA A 1 340 ? -8.281 10.942 -15.307 1.00 87.31 340 ALA A C 1
ATOM 2601 O O . ALA A 1 340 ? -9.166 11.279 -16.092 1.00 87.31 340 ALA A O 1
ATOM 2602 N N . LEU A 1 341 ? -8.156 11.485 -14.089 1.00 85.62 341 LEU A N 1
ATOM 2603 C CA . LEU A 1 341 ? -9.089 12.491 -13.561 1.00 85.62 341 LEU A CA 1
ATOM 2604 C C . LEU A 1 341 ? -9.111 13.792 -14.375 1.00 85.62 341 LEU A C 1
ATOM 2606 O O . LEU A 1 341 ? -10.174 14.387 -14.534 1.00 85.62 341 LEU A O 1
ATOM 2610 N N . LEU A 1 342 ? -7.966 14.222 -14.918 1.00 83.38 342 LEU A N 1
ATOM 2611 C CA . LEU A 1 342 ? -7.881 15.404 -15.788 1.00 83.38 342 LEU A CA 1
ATOM 2612 C C . LEU A 1 342 ? -8.623 15.205 -17.116 1.00 83.38 342 LEU A C 1
ATOM 2614 O O . LEU A 1 342 ? -9.145 16.161 -17.684 1.00 83.38 342 LEU A O 1
ATOM 2618 N N . ARG A 1 343 ? -8.656 13.969 -17.626 1.00 80.69 343 ARG A N 1
ATOM 2619 C CA . ARG A 1 343 ? -9.297 13.621 -18.905 1.00 80.69 343 ARG A CA 1
ATOM 2620 C C . ARG A 1 343 ? -10.778 13.301 -18.744 1.00 80.69 343 ARG A C 1
ATOM 2622 O O . ARG A 1 343 ? -11.566 13.564 -19.647 1.00 80.69 343 ARG A O 1
ATOM 2629 N N . SER A 1 344 ? -11.145 12.704 -17.617 1.00 77.12 344 SER A N 1
ATOM 2630 C CA . SER A 1 344 ? -12.521 12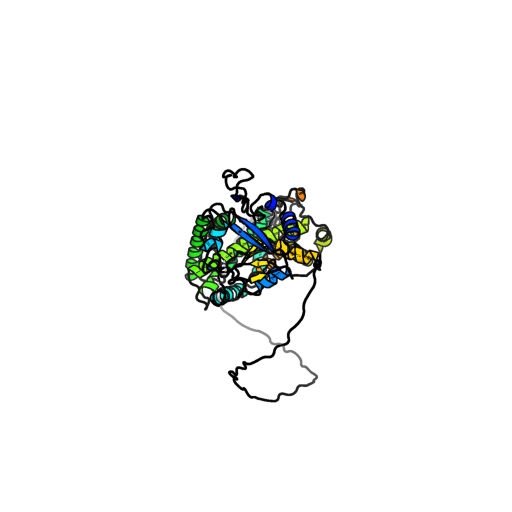.407 -17.248 1.00 77.12 344 SER A CA 1
ATOM 2631 C C . SER A 1 344 ? -12.621 12.373 -15.724 1.00 77.12 344 SER A C 1
ATOM 2633 O O . SER A 1 344 ? -12.102 11.427 -15.125 1.00 77.12 344 SER A O 1
ATOM 2635 N N . PRO A 1 345 ? -13.323 13.327 -15.084 1.00 74.06 345 PRO A N 1
ATOM 2636 C CA . PRO A 1 345 ? -13.536 13.266 -13.644 1.00 74.06 345 PRO A CA 1
ATOM 2637 C C . PRO A 1 345 ? -14.215 11.941 -13.279 1.00 74.06 345 PRO A C 1
ATOM 2639 O O . PRO A 1 345 ? -15.075 11.437 -14.018 1.00 74.06 345 PRO A O 1
ATOM 2642 N N . HIS A 1 346 ? -13.793 11.330 -12.172 1.00 69.44 346 HIS A N 1
ATOM 2643 C CA . HIS A 1 346 ? -14.394 10.088 -11.706 1.00 69.44 346 HIS A CA 1
ATOM 2644 C C . HIS A 1 346 ? -15.837 10.349 -11.270 1.00 69.44 346 HIS A C 1
ATOM 2646 O O . HIS A 1 346 ? -16.158 11.360 -10.653 1.00 69.44 346 HIS A O 1
ATOM 2652 N N . LYS A 1 347 ? -16.729 9.422 -11.617 1.00 62.84 347 LYS A N 1
ATOM 2653 C CA . LYS A 1 347 ? -18.081 9.368 -11.054 1.00 62.84 347 LYS A CA 1
ATOM 2654 C C . LYS A 1 347 ? -18.034 8.567 -9.750 1.00 62.84 347 LYS A C 1
ATOM 2656 O O . LYS A 1 347 ? -17.204 7.662 -9.642 1.00 62.84 347 LYS A O 1
ATOM 2661 N N . GLN A 1 348 ? -18.930 8.860 -8.806 1.00 68.06 348 GLN A N 1
ATOM 2662 C CA . GLN A 1 348 ? -19.124 8.047 -7.595 1.00 68.06 348 GLN A CA 1
ATOM 2663 C C . GLN A 1 348 ? -19.229 6.554 -7.952 1.00 68.06 348 GLN A C 1
ATOM 2665 O O . GLN A 1 348 ? -19.835 6.186 -8.965 1.00 68.06 348 GLN A O 1
ATOM 2670 N N . GLY A 1 349 ? -18.570 5.701 -7.165 1.00 67.94 349 GLY A N 1
ATOM 2671 C CA . GLY A 1 349 ? -18.469 4.260 -7.416 1.00 67.94 349 GLY A CA 1
ATOM 2672 C C . GLY A 1 349 ? -17.534 3.824 -8.559 1.00 67.94 349 GLY A C 1
ATOM 2673 O O . GLY A 1 349 ? -17.436 2.624 -8.834 1.00 67.94 349 GLY A O 1
ATOM 2674 N N . ASN A 1 350 ? -16.826 4.734 -9.246 1.00 80.94 350 ASN A N 1
ATOM 2675 C CA . ASN A 1 350 ? -15.816 4.347 -10.237 1.00 80.94 350 ASN A CA 1
ATOM 2676 C C . ASN A 1 350 ? -14.535 3.837 -9.558 1.00 80.94 350 ASN A C 1
ATOM 2678 O O . ASN A 1 350 ? -13.792 4.601 -8.948 1.00 80.94 350 ASN A O 1
ATOM 2682 N N . ARG A 1 351 ? -14.216 2.557 -9.768 1.00 86.06 351 ARG A N 1
ATOM 2683 C CA . ARG A 1 351 ? -13.061 1.870 -9.163 1.00 86.06 351 ARG A CA 1
ATOM 2684 C C . ARG A 1 351 ? -11.964 1.496 -10.160 1.00 86.06 351 ARG A C 1
ATOM 2686 O O . ARG A 1 351 ? -11.222 0.535 -9.937 1.00 86.06 351 ARG A O 1
ATOM 2693 N N . ALA A 1 352 ? -11.888 2.234 -11.269 1.00 90.25 352 ALA A N 1
ATOM 2694 C CA . ALA A 1 352 ? -10.880 2.069 -12.317 1.00 90.25 352 ALA A CA 1
ATOM 2695 C C . ALA A 1 352 ? -9.519 2.719 -11.988 1.00 90.25 352 ALA A C 1
ATOM 2697 O O . ALA A 1 352 ? -8.646 2.771 -12.850 1.00 90.25 352 ALA A O 1
ATOM 2698 N N . HIS A 1 353 ? -9.309 3.208 -10.765 1.00 93.38 353 HIS A N 1
ATOM 2699 C CA . HIS A 1 353 ? -7.998 3.670 -10.311 1.00 93.38 353 HIS A CA 1
ATOM 2700 C C . HIS A 1 353 ? -6.960 2.528 -10.361 1.00 93.38 353 HIS A C 1
ATOM 2702 O O . HIS A 1 353 ? -7.285 1.349 -10.203 1.00 93.38 353 HIS A O 1
ATOM 2708 N N . LEU A 1 354 ? -5.684 2.878 -10.521 1.00 94.75 354 LEU A N 1
ATOM 2709 C CA . LEU A 1 354 ? -4.557 1.941 -10.589 1.00 94.75 354 LEU A CA 1
ATOM 2710 C C . LEU A 1 354 ? -3.892 1.686 -9.231 1.00 94.75 354 LEU A C 1
ATOM 2712 O O . LEU A 1 354 ? -2.866 1.024 -9.183 1.00 94.75 354 LEU A O 1
ATOM 2716 N N . ALA A 1 355 ? -4.465 2.157 -8.118 1.00 94.25 355 ALA A N 1
ATOM 2717 C CA . ALA A 1 355 ? -3.864 2.005 -6.779 1.00 94.25 355 ALA A CA 1
ATOM 2718 C C . ALA A 1 355 ? -3.605 0.544 -6.342 1.00 94.25 355 ALA A C 1
ATOM 2720 O O . ALA A 1 355 ? -2.834 0.305 -5.420 1.00 94.25 355 ALA A O 1
ATOM 2721 N N . PHE A 1 356 ? -4.238 -0.435 -6.997 1.00 94.44 356 PHE A N 1
ATOM 2722 C CA . PHE A 1 356 ? -3.990 -1.868 -6.793 1.00 94.44 356 PHE A CA 1
ATOM 2723 C C . PHE A 1 356 ? -3.224 -2.518 -7.958 1.00 94.44 356 PHE A C 1
ATOM 2725 O O . PHE A 1 356 ? -3.197 -3.741 -8.066 1.00 94.44 356 PHE A O 1
ATOM 2732 N N . GLY A 1 357 ? -2.622 -1.729 -8.848 1.00 94.12 357 GLY A N 1
ATOM 2733 C CA . GLY A 1 357 ? -2.001 -2.207 -10.079 1.00 94.12 357 GLY A CA 1
ATOM 2734 C C . GLY A 1 357 ? -2.998 -2.803 -11.080 1.00 94.12 357 GLY A C 1
ATOM 2735 O O . GLY A 1 357 ? -4.217 -2.755 -10.907 1.00 94.12 357 GLY A O 1
ATOM 2736 N N . ALA A 1 358 ? -2.461 -3.373 -12.155 1.00 94.06 358 ALA A N 1
ATOM 2737 C CA . ALA A 1 358 ? -3.210 -4.056 -13.203 1.00 94.06 358 ALA A CA 1
ATOM 2738 C C . ALA A 1 358 ? -2.389 -5.220 -13.781 1.00 94.06 358 ALA A C 1
ATOM 2740 O O . ALA A 1 358 ? -1.203 -5.364 -13.492 1.00 94.06 358 ALA A O 1
ATOM 2741 N N . GLY A 1 359 ? -3.023 -6.042 -14.620 1.00 94.19 359 GLY A N 1
ATOM 2742 C CA . GLY A 1 359 ? -2.350 -7.155 -15.291 1.00 94.19 359 GLY A CA 1
ATOM 2743 C C . GLY A 1 359 ? -1.991 -8.311 -14.346 1.00 94.19 359 GLY A C 1
ATOM 2744 O O . GLY A 1 359 ? -2.607 -8.446 -13.288 1.00 94.19 359 GLY A O 1
ATOM 2745 N N . PRO A 1 360 ? -1.017 -9.164 -14.716 1.00 94.75 360 PRO A N 1
ATOM 2746 C CA . PRO A 1 360 ? -0.636 -10.348 -13.936 1.00 94.75 360 PRO A CA 1
ATOM 2747 C C . PRO A 1 360 ? -0.181 -10.037 -12.506 1.00 94.75 360 PRO A C 1
ATOM 2749 O O . PRO A 1 360 ? -0.368 -10.853 -11.611 1.00 94.75 360 PRO A O 1
ATOM 2752 N N . HIS A 1 361 ? 0.373 -8.841 -12.296 1.00 94.94 361 HIS A N 1
ATOM 2753 C CA . HIS A 1 361 ? 0.879 -8.363 -11.010 1.00 94.94 361 HIS A CA 1
ATOM 2754 C C . HIS A 1 361 ? -0.132 -7.488 -10.245 1.00 94.94 361 HIS A C 1
ATOM 2756 O O . HIS A 1 361 ? 0.234 -6.824 -9.277 1.00 94.94 361 HIS A O 1
ATOM 2762 N N . ALA A 1 362 ? -1.411 -7.465 -10.648 1.00 94.00 362 ALA A N 1
ATOM 2763 C CA . ALA A 1 362 ? -2.463 -6.762 -9.904 1.00 94.00 362 ALA A CA 1
ATOM 2764 C C . ALA A 1 362 ? -2.555 -7.283 -8.460 1.00 94.00 362 ALA A C 1
ATOM 2766 O O . ALA A 1 362 ? -2.402 -8.477 -8.230 1.00 94.00 362 ALA A O 1
ATOM 2767 N N . CYS A 1 363 ? -2.820 -6.428 -7.476 1.00 94.19 363 CYS A N 1
ATOM 2768 C CA . CYS A 1 363 ? -2.780 -6.790 -6.059 1.00 94.19 363 CYS A CA 1
ATOM 2769 C C . CYS A 1 363 ? -3.770 -7.927 -5.718 1.00 94.19 363 CYS A C 1
ATOM 2771 O O . CYS A 1 363 ? -4.976 -7.756 -5.928 1.00 94.19 363 CYS A O 1
ATOM 2773 N N . PRO A 1 364 ? -3.307 -9.055 -5.139 1.00 93.56 364 PRO A N 1
ATOM 2774 C CA . PRO A 1 364 ? -4.192 -10.144 -4.720 1.00 93.56 364 PRO A CA 1
ATOM 2775 C C . PRO A 1 364 ? -4.996 -9.780 -3.461 1.00 93.56 364 PRO A C 1
ATOM 2777 O O . PRO A 1 364 ? -6.086 -10.294 -3.242 1.00 93.56 364 PRO A O 1
ATOM 2780 N N . GLY A 1 365 ? -4.491 -8.850 -2.644 1.00 91.75 365 GLY A N 1
ATOM 2781 C CA . GLY A 1 365 ? -5.095 -8.435 -1.376 1.00 91.75 365 GLY A CA 1
ATOM 2782 C C . GLY A 1 365 ? -6.139 -7.321 -1.483 1.00 91.75 365 GLY A C 1
ATOM 2783 O O . GLY A 1 365 ? -6.515 -6.767 -0.452 1.00 91.75 365 GLY A O 1
ATOM 2784 N N . ARG A 1 366 ? -6.601 -6.955 -2.691 1.00 93.62 366 ARG A N 1
ATOM 2785 C CA . ARG A 1 366 ? -7.504 -5.805 -2.907 1.00 93.62 366 ARG A CA 1
ATOM 2786 C C . ARG A 1 366 ? -8.770 -5.871 -2.047 1.00 93.62 366 ARG A C 1
ATOM 2788 O O . ARG A 1 366 ? -9.131 -4.876 -1.425 1.00 93.62 366 ARG A O 1
ATOM 2795 N N . SER A 1 367 ? -9.444 -7.021 -2.018 1.00 93.38 367 SER A N 1
ATOM 2796 C CA . SER A 1 367 ? -10.680 -7.215 -1.248 1.00 93.38 367 SER A CA 1
ATOM 2797 C C . SER A 1 367 ? -10.430 -7.129 0.257 1.00 93.38 367 SER A C 1
ATOM 2799 O O . SER A 1 367 ? -11.131 -6.393 0.947 1.00 93.38 367 SER A O 1
ATOM 2801 N N . SER A 1 368 ? -9.405 -7.822 0.756 1.00 95.12 368 SER A N 1
ATOM 2802 C CA . SER A 1 368 ? -9.062 -7.853 2.181 1.00 95.12 368 SER A CA 1
ATOM 2803 C C . SER A 1 368 ? -8.616 -6.489 2.697 1.00 95.12 368 SER A C 1
ATOM 2805 O O . SER A 1 368 ? -9.121 -6.038 3.719 1.00 95.12 368 SER A O 1
ATOM 2807 N N . ALA A 1 369 ? -7.720 -5.798 1.982 1.00 95.69 369 ALA A N 1
ATOM 2808 C CA . ALA A 1 369 ? -7.244 -4.471 2.372 1.00 95.69 369 ALA A CA 1
ATOM 2809 C C . ALA A 1 369 ? -8.397 -3.463 2.456 1.00 95.69 369 ALA A C 1
ATOM 2811 O O . ALA A 1 369 ? -8.492 -2.702 3.419 1.00 95.69 369 ALA A O 1
ATOM 2812 N N . ARG A 1 370 ? -9.308 -3.501 1.474 1.00 95.50 370 ARG A N 1
ATOM 2813 C CA . ARG A 1 370 ? -10.488 -2.639 1.466 1.00 95.50 370 ARG A CA 1
ATOM 2814 C C . ARG A 1 370 ? -11.445 -2.974 2.603 1.00 95.50 370 ARG A C 1
ATOM 2816 O O . ARG A 1 370 ? -11.884 -2.061 3.288 1.00 95.50 370 ARG A O 1
ATOM 2823 N N . LEU A 1 371 ? -11.737 -4.254 2.838 1.00 97.06 371 LEU A N 1
ATOM 2824 C CA . LEU A 1 371 ? -12.611 -4.676 3.932 1.00 97.06 371 LEU A CA 1
ATOM 2825 C C . LEU A 1 371 ? -12.043 -4.242 5.288 1.00 97.06 371 LEU A C 1
ATOM 2827 O O . LEU A 1 371 ? -12.772 -3.658 6.080 1.00 97.06 371 LEU A O 1
ATOM 2831 N N . ILE A 1 372 ? -10.745 -4.453 5.533 1.00 98.00 372 ILE A N 1
ATOM 2832 C CA . ILE A 1 372 ? -10.085 -4.024 6.775 1.00 98.00 372 ILE A CA 1
ATOM 2833 C C . ILE A 1 372 ? -10.243 -2.515 6.978 1.00 98.00 372 ILE A C 1
ATOM 2835 O O . ILE A 1 372 ? -10.654 -2.092 8.055 1.00 98.00 372 ILE A O 1
ATOM 2839 N N . ALA A 1 373 ? -9.952 -1.713 5.950 1.00 97.94 373 ALA A N 1
ATOM 2840 C CA . ALA A 1 373 ? -10.065 -0.264 6.055 1.00 97.94 373 ALA A CA 1
ATOM 2841 C C . ALA A 1 373 ? -11.517 0.192 6.262 1.00 97.94 373 ALA A C 1
ATOM 2843 O O . ALA A 1 373 ? -11.776 0.992 7.152 1.00 97.94 373 ALA A O 1
ATOM 2844 N N . SER A 1 374 ? -12.464 -0.361 5.499 1.00 96.94 374 SER A N 1
ATOM 2845 C CA . SER A 1 374 ? -13.884 0.014 5.573 1.00 96.94 374 SER A CA 1
ATOM 2846 C C . SER A 1 374 ? -14.458 -0.273 6.953 1.00 96.94 374 SER A C 1
ATOM 2848 O O . SER A 1 374 ? -15.017 0.614 7.581 1.00 96.94 374 SER A O 1
ATOM 2850 N N . VAL A 1 375 ? -14.236 -1.483 7.473 1.00 97.81 375 VAL A N 1
ATOM 2851 C CA . VAL A 1 375 ? -14.741 -1.881 8.793 1.00 97.81 375 VAL A CA 1
ATOM 2852 C C . VAL A 1 375 ? -14.107 -1.048 9.907 1.00 97.81 375 VAL A C 1
ATOM 2854 O O . VAL A 1 375 ? -14.791 -0.684 10.858 1.00 97.81 375 VAL A O 1
ATOM 2857 N N . ALA A 1 376 ? -12.817 -0.717 9.803 1.00 98.06 376 ALA A N 1
ATOM 2858 C CA . ALA A 1 376 ? -12.163 0.158 10.774 1.00 98.06 376 ALA A CA 1
ATOM 2859 C C . ALA A 1 376 ? -12.798 1.562 10.789 1.00 98.06 376 ALA A C 1
ATOM 2861 O O . ALA A 1 376 ? -13.122 2.093 11.849 1.00 98.06 376 ALA A O 1
ATOM 2862 N N . LEU A 1 377 ? -13.030 2.142 9.610 1.00 96.81 377 LEU A N 1
ATOM 2863 C CA . LEU A 1 377 ? -13.677 3.447 9.465 1.00 96.81 377 LEU A CA 1
ATOM 2864 C C . LEU A 1 377 ? -15.118 3.426 9.994 1.00 96.81 377 LEU A C 1
ATOM 2866 O O . LEU A 1 377 ? -15.453 4.247 10.844 1.00 96.81 377 LEU A O 1
ATOM 2870 N N . GLU A 1 378 ? -15.929 2.456 9.555 1.00 95.12 378 GLU A N 1
ATOM 2871 C CA . GLU A 1 378 ? -17.311 2.236 10.014 1.00 95.12 378 GLU A CA 1
ATOM 2872 C C . GLU A 1 378 ? -17.366 2.185 11.547 1.00 95.12 378 GLU A C 1
ATOM 2874 O O . GLU A 1 378 ? -18.083 2.951 12.184 1.00 95.12 378 GLU A O 1
ATOM 2879 N N . LYS A 1 379 ? -16.533 1.339 12.163 1.00 95.56 379 LYS A N 1
ATOM 2880 C CA . LYS A 1 379 ? -16.521 1.153 13.617 1.00 95.56 379 LYS A CA 1
ATOM 2881 C C . LYS A 1 379 ? -16.103 2.395 14.388 1.00 95.56 379 LYS A C 1
ATOM 2883 O O . LYS A 1 379 ? -16.647 2.626 15.467 1.00 95.56 379 LYS A O 1
ATOM 2888 N N . LEU A 1 380 ? -15.138 3.157 13.881 1.00 95.81 380 LEU A N 1
ATOM 2889 C CA . LEU A 1 380 ? -14.701 4.387 14.533 1.00 95.81 380 LEU A CA 1
ATOM 2890 C C . LEU A 1 380 ? -15.810 5.446 14.506 1.00 95.81 380 LEU A C 1
ATOM 2892 O O . LEU A 1 380 ? -16.117 6.016 15.551 1.00 95.81 380 LEU A O 1
ATOM 2896 N N . LEU A 1 381 ? -16.440 5.649 13.347 1.00 92.88 381 LEU A N 1
ATOM 2897 C CA . LEU A 1 381 ? -17.508 6.636 13.163 1.00 92.88 381 LEU A CA 1
ATOM 2898 C C . LEU A 1 381 ? -18.795 6.252 13.906 1.00 92.88 381 LEU A C 1
ATOM 2900 O O . LEU A 1 381 ? -19.430 7.112 14.507 1.00 92.88 381 LEU A O 1
ATOM 2904 N N . ASP A 1 382 ? -19.149 4.965 13.943 1.00 91.81 382 ASP A N 1
ATOM 2905 C CA . ASP A 1 382 ? -20.316 4.482 14.692 1.00 91.81 382 ASP A CA 1
ATOM 2906 C C . ASP A 1 382 ? -20.156 4.688 16.206 1.00 91.81 382 ASP A C 1
ATOM 2908 O O . ASP A 1 382 ? -21.121 4.963 16.923 1.00 91.81 382 ASP A O 1
ATOM 2912 N N . ARG A 1 383 ? -18.933 4.510 16.721 1.00 93.25 383 ARG A N 1
ATOM 2913 C CA . ARG A 1 383 ? -18.629 4.627 18.155 1.00 93.25 383 ARG A CA 1
ATOM 2914 C C . ARG A 1 383 ? -18.399 6.070 18.594 1.00 93.25 383 ARG A C 1
ATOM 2916 O O . ARG A 1 383 ? -18.643 6.366 19.762 1.00 93.25 383 ARG A O 1
ATOM 2923 N N . ILE A 1 384 ? -17.901 6.921 17.698 1.00 93.56 384 ILE A N 1
ATOM 2924 C CA . ILE A 1 384 ? -17.542 8.318 17.956 1.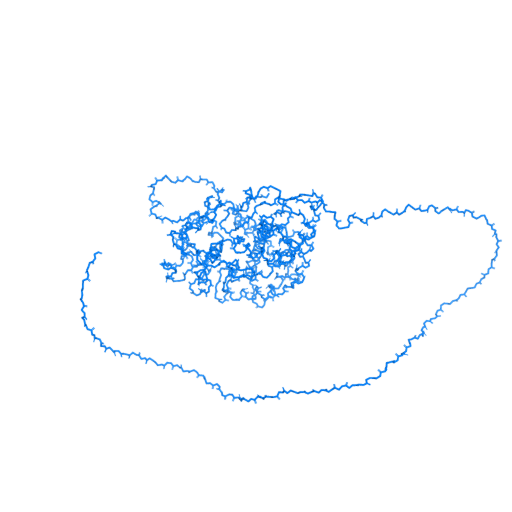00 93.56 384 ILE A CA 1
ATOM 2925 C C . ILE A 1 384 ? -18.087 9.184 16.803 1.00 93.56 384 ILE A C 1
ATOM 2927 O O . ILE A 1 384 ? -17.333 9.600 15.923 1.00 93.56 384 ILE A O 1
ATOM 2931 N N . PRO A 1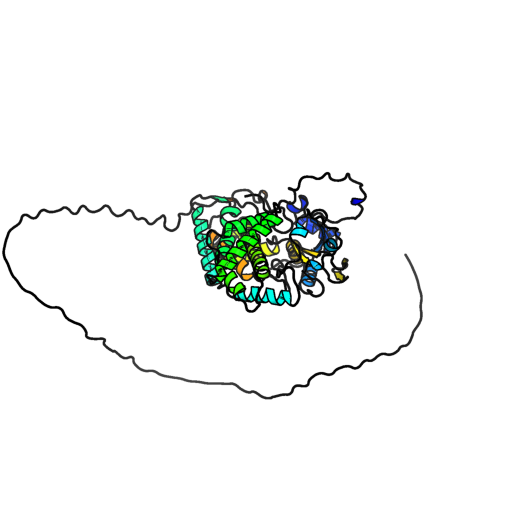 385 ? -19.407 9.433 16.765 1.00 89.12 385 PRO A N 1
ATOM 2932 C CA . PRO A 1 385 ? -20.049 10.105 15.633 1.00 89.12 385 PRO A CA 1
ATOM 2933 C C . PRO A 1 385 ? -19.739 11.606 15.537 1.00 89.12 385 PRO A C 1
ATOM 2935 O O . PRO A 1 385 ? -19.946 12.201 14.484 1.00 89.12 385 PRO A O 1
ATOM 2938 N N . ASP A 1 386 ? -19.257 12.232 16.613 1.00 90.50 386 ASP A N 1
ATOM 2939 C CA . ASP A 1 386 ? -18.883 13.650 16.676 1.00 90.50 386 ASP A CA 1
ATOM 2940 C C . ASP A 1 386 ? -17.364 13.878 16.559 1.00 90.50 386 ASP A C 1
ATOM 2942 O O . ASP A 1 386 ? -16.846 14.924 16.958 1.00 90.50 386 ASP A O 1
ATOM 2946 N N . LEU A 1 387 ? -16.648 12.894 16.004 1.00 93.06 387 LEU A N 1
ATOM 2947 C CA . LEU A 1 387 ? -15.221 12.968 15.717 1.00 93.06 387 LEU A CA 1
ATOM 2948 C C . LEU A 1 387 ? -14.902 14.178 14.829 1.00 93.06 387 LEU A C 1
ATOM 2950 O O . LEU A 1 387 ? -15.417 14.29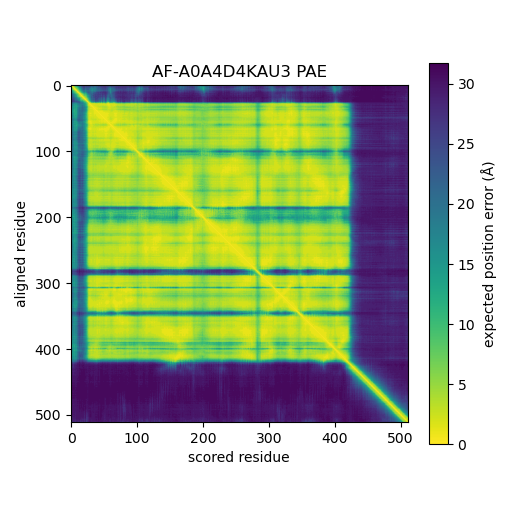9 13.720 1.00 93.06 387 LEU A O 1
ATOM 2954 N N . ALA A 1 388 ? -14.009 15.047 15.295 1.00 93.25 388 ALA A N 1
ATOM 2955 C CA . ALA A 1 388 ? -13.573 16.229 14.562 1.00 93.25 388 ALA A CA 1
ATOM 2956 C C . ALA A 1 388 ? -12.052 16.384 14.617 1.00 93.25 388 ALA A C 1
ATOM 2958 O O . ALA A 1 388 ? -11.416 16.022 15.610 1.00 93.25 388 ALA A O 1
ATOM 2959 N N . LEU A 1 389 ? -11.466 16.974 13.573 1.00 94.62 389 LEU A N 1
ATOM 2960 C CA . LEU A 1 389 ? -10.047 17.321 13.571 1.00 94.62 389 LEU A CA 1
ATOM 2961 C C . LEU A 1 389 ? -9.736 18.309 14.713 1.00 94.62 389 LEU A C 1
ATOM 2963 O O . LEU A 1 389 ? -10.471 19.275 14.948 1.00 94.62 389 LEU A O 1
ATOM 2967 N N . ALA A 1 390 ? -8.651 18.052 15.440 1.00 92.75 390 ALA A N 1
ATOM 2968 C CA . ALA A 1 390 ? -8.129 18.927 16.482 1.00 92.75 390 ALA A CA 1
ATOM 2969 C C . ALA A 1 390 ? -6.925 19.711 15.936 1.00 92.75 390 ALA A C 1
ATOM 2971 O O . ALA A 1 390 ? -5.778 19.307 16.111 1.00 92.75 390 ALA A O 1
ATOM 2972 N N . GLY A 1 391 ? -7.207 20.817 15.248 1.00 89.50 391 GLY A N 1
ATOM 2973 C CA . GLY A 1 391 ? -6.212 21.676 14.600 1.00 89.50 391 GLY A CA 1
ATOM 2974 C C . GLY A 1 391 ? -6.606 22.022 13.166 1.00 89.50 391 GLY A C 1
ATOM 2975 O O . GLY A 1 391 ? -7.688 21.643 12.709 1.00 89.50 391 GLY A O 1
ATOM 2976 N N . ASP A 1 392 ? -5.723 22.728 12.465 1.00 87.69 392 ASP A N 1
ATOM 2977 C CA . ASP A 1 392 ? -5.951 23.142 11.083 1.00 87.69 392 ASP A CA 1
ATOM 2978 C C . ASP A 1 392 ? -5.515 22.053 10.093 1.00 87.69 392 ASP A C 1
ATOM 2980 O O . ASP A 1 392 ? -4.457 21.435 10.230 1.00 87.69 392 ASP A O 1
ATOM 2984 N N . VAL A 1 393 ? -6.319 21.834 9.047 1.00 85.38 393 VAL A N 1
ATOM 2985 C CA . VAL A 1 393 ? -6.022 20.840 7.997 1.00 85.38 393 VAL A CA 1
ATOM 2986 C C . VAL A 1 393 ? -4.688 21.113 7.293 1.00 85.38 393 VAL A C 1
ATOM 2988 O O . VAL A 1 393 ? -3.975 20.175 6.937 1.00 85.38 393 VAL A O 1
ATOM 2991 N N . GLU A 1 394 ? -4.324 22.387 7.150 1.00 85.50 394 GLU A N 1
ATOM 2992 C CA . GLU A 1 394 ? -3.083 22.830 6.505 1.00 85.50 394 GLU A CA 1
ATOM 2993 C C . GLU A 1 394 ? -1.830 22.524 7.345 1.00 85.50 394 GLU A C 1
ATOM 2995 O O . GLU A 1 394 ? -0.719 22.485 6.817 1.00 85.50 394 GLU A O 1
ATOM 3000 N N . GLU A 1 395 ? -1.987 22.260 8.647 1.00 86.50 395 GLU A N 1
ATOM 3001 C CA . GLU A 1 395 ? -0.884 21.884 9.541 1.00 86.50 395 GLU A CA 1
ATOM 3002 C C . GLU A 1 395 ? -0.600 20.373 9.534 1.00 86.50 395 GLU A C 1
ATOM 3004 O O . GLU A 1 395 ? 0.390 19.914 10.124 1.00 86.50 395 GLU A O 1
ATOM 3009 N N . LEU A 1 396 ? -1.440 19.577 8.858 1.00 88.12 396 LEU A N 1
ATOM 3010 C CA . LEU A 1 396 ? -1.254 18.135 8.764 1.00 88.12 396 LEU A CA 1
ATOM 3011 C C . LEU A 1 396 ? 0.041 17.797 8.028 1.00 88.12 396 LEU A C 1
ATOM 3013 O O . LEU A 1 396 ? 0.260 18.128 6.861 1.00 88.12 396 LEU A O 1
ATOM 3017 N N . LYS A 1 397 ? 0.901 17.054 8.724 1.00 87.19 397 LYS A N 1
ATOM 3018 C CA . LYS A 1 397 ? 2.167 16.576 8.175 1.00 87.19 397 LYS A CA 1
ATOM 3019 C C . LYS A 1 397 ? 1.951 15.305 7.379 1.00 87.19 397 LYS A C 1
ATOM 3021 O O . LYS A 1 397 ? 1.214 14.409 7.791 1.00 87.19 397 LYS A O 1
ATOM 3026 N N . TRP A 1 398 ? 2.686 15.198 6.284 1.00 87.75 398 TRP A N 1
ATOM 3027 C CA . TRP A 1 398 ? 2.686 14.036 5.415 1.00 87.75 398 TRP A CA 1
ATOM 3028 C C . TRP A 1 398 ? 4.032 13.324 5.437 1.00 87.75 398 TRP A C 1
ATOM 3030 O O . TRP A 1 398 ? 5.067 13.937 5.694 1.00 87.75 398 TRP A O 1
ATOM 3040 N N . LEU A 1 399 ? 4.006 12.025 5.156 1.00 83.62 399 LEU A N 1
ATOM 3041 C CA . LEU A 1 399 ? 5.214 11.250 4.909 1.00 83.62 399 LEU A CA 1
ATOM 3042 C C . LEU A 1 399 ? 5.954 11.801 3.687 1.00 83.62 399 LEU A C 1
ATOM 3044 O O . LEU A 1 399 ? 5.337 12.031 2.646 1.00 83.62 399 LEU A O 1
ATOM 3048 N N . SER A 1 400 ? 7.268 11.998 3.827 1.00 71.00 400 SER A N 1
ATOM 3049 C CA . SER A 1 400 ? 8.142 12.598 2.809 1.00 71.00 400 SER A CA 1
ATOM 3050 C C . SER A 1 400 ? 8.733 11.583 1.823 1.00 71.00 400 SER A C 1
ATOM 3052 O O . SER A 1 400 ? 9.523 11.957 0.959 1.00 71.00 400 SER A O 1
ATOM 3054 N N . GLY A 1 401 ? 8.362 10.305 1.930 1.00 75.12 401 GLY A N 1
ATOM 3055 C CA . GLY A 1 401 ? 8.922 9.236 1.111 1.00 75.12 401 GLY A CA 1
ATOM 3056 C C . GLY A 1 401 ? 8.424 9.195 -0.335 1.00 75.12 401 GLY A C 1
ATOM 3057 O O . GLY A 1 401 ? 7.292 9.556 -0.645 1.00 75.12 401 GLY A O 1
ATOM 3058 N N . VAL A 1 402 ? 9.265 8.658 -1.227 1.00 81.88 402 VAL A N 1
ATOM 3059 C CA . VAL A 1 402 ? 8.942 8.502 -2.657 1.00 81.88 402 VAL A CA 1
ATOM 3060 C C . VAL A 1 402 ? 7.808 7.500 -2.879 1.00 81.88 402 VAL A C 1
ATOM 3062 O O . VAL A 1 402 ? 6.953 7.712 -3.732 1.00 81.88 402 VAL A O 1
ATOM 3065 N N . PHE A 1 403 ? 7.789 6.397 -2.132 1.00 84.88 403 PHE A N 1
ATOM 3066 C CA . PHE A 1 403 ? 6.911 5.260 -2.427 1.00 84.88 403 PHE A CA 1
ATOM 3067 C C . PHE A 1 403 ? 5.528 5.369 -1.780 1.00 84.88 403 PHE A C 1
ATOM 3069 O O . PHE A 1 403 ? 4.528 4.971 -2.382 1.00 84.88 403 PHE A O 1
ATOM 3076 N N . VAL A 1 404 ? 5.468 5.898 -0.556 1.00 86.12 404 VAL A N 1
ATOM 3077 C CA . VAL A 1 404 ? 4.288 5.836 0.313 1.00 86.12 404 VAL A CA 1
ATOM 3078 C C . VAL A 1 404 ? 3.743 7.232 0.583 1.00 86.12 404 VAL A C 1
ATOM 3080 O O . VAL A 1 404 ? 4.499 8.172 0.805 1.00 86.12 404 VAL A O 1
ATOM 3083 N N . ARG A 1 405 ? 2.416 7.352 0.607 1.00 86.88 405 ARG A N 1
ATOM 3084 C CA . ARG A 1 405 ? 1.685 8.594 0.865 1.00 86.88 405 ARG A CA 1
ATOM 3085 C C . ARG A 1 405 ? 0.730 8.408 2.038 1.00 86.88 405 ARG A C 1
ATOM 3087 O O . ARG A 1 405 ? -0.247 7.672 1.947 1.00 86.88 405 ARG A O 1
ATOM 3094 N N . GLY A 1 406 ? 0.969 9.122 3.129 1.00 89.31 406 GLY A N 1
ATOM 3095 C CA . GLY A 1 406 ? 0.104 9.066 4.305 1.00 89.31 406 GLY A CA 1
ATOM 3096 C C . GLY A 1 406 ? 0.292 10.271 5.208 1.00 89.31 406 GLY A C 1
ATOM 3097 O O . GLY A 1 406 ? 1.370 10.868 5.225 1.00 89.31 406 GLY A O 1
ATOM 3098 N N . VAL A 1 407 ? -0.756 10.635 5.939 1.00 90.88 407 VAL A N 1
ATOM 3099 C CA . VAL A 1 407 ? -0.648 11.587 7.049 1.00 90.88 407 VAL A CA 1
ATOM 3100 C C . VAL A 1 407 ? 0.149 10.972 8.203 1.00 90.88 407 VAL A C 1
ATOM 3102 O O . VAL A 1 407 ? -0.005 9.795 8.523 1.00 90.88 407 VAL A O 1
ATOM 3105 N N . VAL A 1 408 ? 1.027 11.768 8.815 1.00 89.06 408 VAL A N 1
ATOM 3106 C CA . VAL A 1 408 ? 1.890 11.341 9.935 1.00 89.06 408 VAL A CA 1
ATOM 3107 C C . VAL A 1 408 ? 1.159 11.424 11.267 1.00 89.06 408 VAL A C 1
ATOM 3109 O O . VAL A 1 408 ? 1.435 10.648 12.175 1.00 89.06 408 VAL A O 1
ATOM 3112 N N . SER A 1 409 ? 0.260 12.395 11.381 1.00 91.56 409 SER A N 1
ATOM 3113 C CA . SER A 1 409 ? -0.503 12.690 12.584 1.00 91.56 409 SER A CA 1
ATOM 3114 C C . SER A 1 409 ? -1.899 13.124 12.171 1.00 91.56 409 SER A C 1
ATOM 3116 O O . SER A 1 409 ? -2.043 13.881 11.210 1.00 91.56 409 SER A O 1
ATOM 3118 N N . LEU A 1 410 ? -2.905 12.643 12.888 1.00 95.00 410 LEU A N 1
ATOM 3119 C CA . LEU A 1 410 ? -4.300 13.025 12.740 1.00 95.00 410 LEU A CA 1
ATOM 3120 C C . LEU A 1 410 ? -4.894 13.215 14.146 1.00 95.00 410 LEU A C 1
ATOM 3122 O O . LEU A 1 410 ? -5.566 12.314 14.664 1.00 95.00 410 LEU A O 1
ATOM 3126 N N . PRO A 1 411 ? -4.589 14.352 14.799 1.00 95.94 411 PRO A N 1
ATOM 3127 C CA . PRO A 1 411 ? -5.135 14.672 16.108 1.00 95.94 411 PRO A CA 1
ATOM 3128 C C . PRO A 1 411 ? -6.628 14.967 15.978 1.00 95.94 411 PRO A C 1
ATOM 3130 O O . PRO A 1 411 ? -7.057 15.710 15.094 1.00 95.94 411 PRO A O 1
ATOM 3133 N N . VAL A 1 412 ? -7.429 14.391 16.864 1.00 96.12 412 VAL A N 1
ATOM 3134 C CA . VAL A 1 412 ? -8.888 14.529 16.855 1.00 96.12 412 VAL A CA 1
ATOM 3135 C C . VAL A 1 412 ? -9.427 14.794 18.250 1.00 96.12 412 VAL A C 1
ATOM 3137 O O . VAL A 1 412 ? -8.815 14.421 19.251 1.00 96.12 412 VAL A O 1
ATOM 3140 N N . ARG A 1 413 ? -10.610 15.398 18.291 1.00 96.56 413 ARG A N 1
ATOM 3141 C CA . ARG A 1 413 ? -11.412 15.647 19.491 1.00 96.56 413 ARG A CA 1
ATOM 3142 C C . ARG A 1 413 ? -12.839 15.150 19.283 1.00 96.56 413 ARG A C 1
ATOM 3144 O O . ARG A 1 413 ? -13.317 15.117 18.151 1.00 96.56 413 ARG A O 1
ATOM 3151 N N . PHE A 1 414 ? -13.494 14.766 20.368 1.00 96.00 414 PHE A N 1
ATOM 3152 C CA . PHE A 1 414 ? -14.852 14.221 20.394 1.00 96.00 414 PHE A CA 1
ATOM 3153 C C . PHE A 1 414 ? -15.413 14.271 21.824 1.00 96.00 414 PHE A C 1
ATOM 3155 O O . PHE A 1 414 ? -14.667 14.424 22.793 1.00 96.00 414 PHE A O 1
ATOM 3162 N N . ALA A 1 415 ? -16.725 14.142 21.994 1.00 94.44 415 ALA A N 1
ATOM 3163 C CA . ALA A 1 415 ? -17.324 14.019 23.314 1.00 94.44 415 ALA A CA 1
ATOM 3164 C C . ALA A 1 415 ? -16.923 12.678 23.956 1.00 94.44 415 ALA A C 1
ATOM 3166 O O . ALA A 1 415 ? -17.060 11.636 23.315 1.00 94.44 415 ALA A O 1
ATOM 3167 N N . PRO A 1 416 ? -16.470 12.656 25.226 1.00 93.88 416 PRO A N 1
ATOM 3168 C CA . PRO A 1 416 ? -16.166 11.409 25.920 1.00 93.88 416 PRO A CA 1
ATOM 3169 C C . PRO A 1 416 ? -17.326 10.408 25.867 1.00 93.88 416 PRO A C 1
ATOM 3171 O O . PRO A 1 416 ? -18.440 10.694 26.313 1.00 93.88 416 PRO A O 1
ATOM 3174 N N . VAL A 1 417 ? -17.048 9.210 25.356 1.00 90.19 417 VAL A N 1
ATOM 3175 C CA . VAL A 1 417 ? -18.005 8.106 25.253 1.00 90.19 417 VAL A CA 1
ATOM 3176 C C . VAL A 1 417 ? -17.681 7.076 26.329 1.00 90.19 417 VAL A C 1
ATOM 3178 O O . VAL A 1 417 ? -16.558 6.578 26.416 1.00 90.19 417 VAL A O 1
ATOM 3181 N N . ALA A 1 418 ? -18.673 6.729 27.151 1.00 85.19 418 ALA A N 1
ATOM 3182 C CA . ALA A 1 418 ? -18.508 5.708 28.180 1.00 85.19 418 ALA A CA 1
ATOM 3183 C C . ALA A 1 418 ? -18.192 4.340 27.555 1.00 85.19 418 ALA A C 1
ATOM 3185 O O . ALA A 1 418 ? -18.857 3.913 26.605 1.00 85.19 418 ALA A O 1
ATOM 3186 N N . ARG A 1 419 ? -17.225 3.613 28.126 1.00 82.50 419 ARG A N 1
ATOM 3187 C CA . ARG A 1 419 ? -16.911 2.249 27.681 1.00 82.50 419 ARG A CA 1
ATOM 3188 C C . ARG A 1 419 ? -18.125 1.319 27.822 1.00 82.50 419 ARG A C 1
ATOM 3190 O O . ARG A 1 419 ? -18.705 1.237 28.917 1.00 82.50 419 ARG A O 1
ATOM 3197 N N . PRO A 1 420 ? -18.489 0.552 26.778 1.00 71.56 420 PRO A N 1
ATOM 3198 C CA . PRO A 1 420 ? -19.497 -0.494 26.889 1.00 71.56 420 PRO A CA 1
ATOM 3199 C C . PRO A 1 420 ? -19.104 -1.488 27.995 1.00 71.56 420 PRO A C 1
ATOM 3201 O O . PRO A 1 420 ? -18.104 -2.189 27.894 1.00 71.56 420 PRO A O 1
ATOM 3204 N N . GLY A 1 421 ? -19.873 -1.522 29.089 1.00 61.53 421 GLY A N 1
ATOM 3205 C CA . GLY A 1 421 ? -19.623 -2.395 30.246 1.00 61.53 421 GLY A CA 1
ATOM 3206 C C . GLY A 1 421 ? -19.100 -1.705 31.514 1.00 61.53 421 GLY A C 1
ATOM 3207 O O . GLY A 1 421 ? -19.198 -2.296 32.587 1.00 61.53 421 GLY A O 1
ATOM 3208 N N . ALA A 1 422 ? -18.656 -0.444 31.454 1.00 52.84 422 ALA A N 1
ATOM 3209 C CA . ALA A 1 422 ? -18.318 0.325 32.662 1.00 52.84 422 ALA A CA 1
ATOM 3210 C C . ALA A 1 422 ? -19.571 0.780 33.449 1.00 52.84 422 ALA A C 1
ATOM 3212 O O . ALA A 1 422 ? -19.509 1.035 34.651 1.00 52.84 422 ALA A O 1
ATOM 3213 N N . GLY A 1 423 ? -20.735 0.824 32.789 1.00 45.25 423 GLY A N 1
ATOM 3214 C CA . GLY A 1 423 ? -22.002 1.322 33.343 1.00 45.25 423 GLY A CA 1
ATOM 3215 C C . GLY A 1 423 ? -22.925 0.295 34.014 1.00 45.25 423 GLY A C 1
ATOM 3216 O O . GLY A 1 423 ? -24.072 0.631 34.295 1.00 45.25 423 GLY A O 1
ATOM 3217 N N . ALA A 1 424 ? -22.490 -0.947 34.266 1.00 42.84 424 ALA A N 1
ATOM 3218 C CA . ALA A 1 424 ? -23.358 -1.972 34.863 1.00 42.84 424 ALA A CA 1
ATOM 3219 C C . ALA A 1 424 ? -22.650 -2.899 35.866 1.00 42.84 424 ALA A C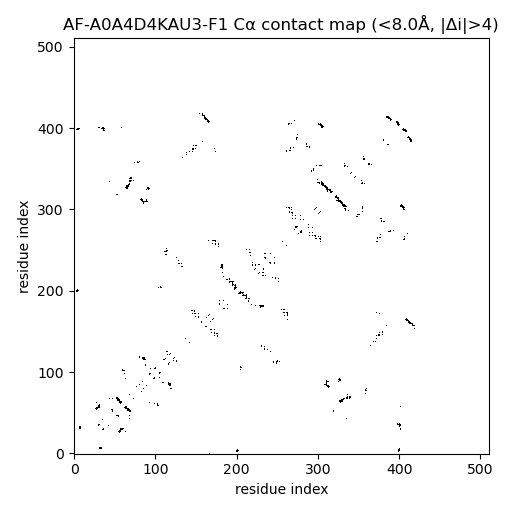 1
ATOM 3221 O O . ALA A 1 424 ? -22.851 -4.109 35.865 1.00 42.84 424 ALA A O 1
ATOM 3222 N N . LEU A 1 425 ? -21.901 -2.328 36.809 1.00 42.41 425 LEU A N 1
ATOM 3223 C CA . LEU A 1 425 ? -21.917 -2.868 38.169 1.00 42.41 425 LEU A CA 1
ATOM 3224 C C . LEU A 1 425 ? -22.943 -2.058 38.952 1.00 42.41 425 LEU A C 1
ATOM 3226 O O . LEU A 1 425 ? -22.618 -1.112 39.668 1.00 42.41 425 LEU A O 1
ATOM 3230 N N . ALA A 1 426 ? -24.215 -2.423 38.777 1.00 39.84 426 ALA A N 1
ATOM 3231 C CA . ALA A 1 426 ? -25.247 -2.024 39.714 1.00 39.84 426 ALA A CA 1
ATOM 3232 C C . ALA A 1 426 ? -24.734 -2.352 41.121 1.00 39.84 426 ALA A C 1
ATOM 3234 O O . ALA A 1 426 ? -24.437 -3.510 41.427 1.00 39.84 426 ALA A O 1
ATOM 3235 N N . ARG A 1 427 ? -24.590 -1.316 41.957 1.00 38.12 427 ARG A N 1
ATOM 3236 C CA . ARG A 1 427 ? -24.337 -1.462 43.393 1.00 38.12 427 ARG A CA 1
ATOM 3237 C C . ARG A 1 427 ? -25.269 -2.568 43.899 1.00 38.12 427 ARG A C 1
ATOM 3239 O O . ARG A 1 427 ? -26.480 -2.434 43.690 1.00 38.12 427 ARG A O 1
ATOM 3246 N N . PRO A 1 428 ? -24.765 -3.643 44.532 1.00 41.53 428 PRO A N 1
ATOM 3247 C CA . PRO A 1 428 ? -25.659 -4.613 45.133 1.00 41.53 428 PRO A CA 1
ATOM 3248 C C . PRO A 1 428 ? -26.570 -3.844 46.100 1.00 41.53 428 PRO A C 1
ATOM 3250 O O . PRO A 1 428 ? -26.077 -2.979 46.839 1.00 41.53 428 PRO A O 1
ATOM 3253 N N . PRO A 1 429 ? -27.896 -4.068 46.065 1.00 42.59 429 PRO A N 1
ATOM 3254 C CA . PRO A 1 429 ? -28.790 -3.418 47.009 1.00 42.59 429 PRO A CA 1
ATOM 3255 C C . PRO A 1 429 ? -28.288 -3.719 48.428 1.00 42.59 429 PRO A C 1
ATOM 3257 O O . PRO A 1 429 ? -27.818 -4.836 48.673 1.00 42.59 429 PRO A O 1
ATOM 3260 N N . PRO A 1 430 ? -28.340 -2.749 49.361 1.00 39.53 430 PRO A N 1
ATOM 3261 C CA . PRO A 1 430 ? -27.866 -2.974 50.717 1.00 39.53 430 PRO A CA 1
ATOM 3262 C C . PRO A 1 430 ? -28.567 -4.208 51.281 1.00 39.53 430 PRO A C 1
ATOM 3264 O O . PRO A 1 430 ? -29.796 -4.318 51.229 1.00 39.53 430 PRO A O 1
ATOM 3267 N N . ALA A 1 431 ? -27.765 -5.159 51.765 1.00 38.22 431 ALA A N 1
ATOM 3268 C CA . ALA A 1 431 ? -28.255 -6.392 52.348 1.00 38.22 431 ALA A CA 1
ATOM 3269 C C . ALA A 1 431 ? -29.293 -6.047 53.421 1.00 38.22 431 ALA A C 1
ATOM 3271 O O . ALA A 1 431 ? -28.985 -5.394 54.419 1.00 38.22 431 ALA A O 1
ATOM 3272 N N . ARG A 1 432 ? -30.544 -6.470 53.208 1.00 35.69 432 ARG A N 1
ATOM 3273 C CA . ARG A 1 432 ? -31.553 -6.437 54.263 1.00 35.69 432 ARG A CA 1
ATOM 3274 C C . ARG A 1 432 ? -31.020 -7.289 55.407 1.00 35.69 432 ARG A C 1
ATOM 3276 O O . ARG A 1 432 ? -30.866 -8.497 55.248 1.00 35.69 432 ARG A O 1
ATOM 3283 N N . ALA A 1 433 ? -30.752 -6.657 56.545 1.00 37.88 433 ALA A N 1
ATOM 3284 C CA . ALA A 1 433 ? -30.473 -7.347 57.790 1.00 37.88 433 ALA A CA 1
ATOM 3285 C C . ALA A 1 433 ? -31.664 -8.261 58.111 1.00 37.88 433 ALA A C 1
ATOM 3287 O O . ALA A 1 433 ? -32.719 -7.811 58.563 1.00 37.88 433 ALA A O 1
ATOM 3288 N N . SER A 1 434 ? -31.520 -9.556 57.835 1.00 38.69 434 SER A N 1
ATOM 3289 C CA . SER A 1 434 ? -32.434 -10.571 58.335 1.00 38.69 434 SER A CA 1
ATOM 3290 C C . SER A 1 434 ? -32.218 -10.660 59.840 1.00 38.69 434 SER A C 1
ATOM 3292 O O . SER A 1 434 ? -31.281 -11.305 60.312 1.00 38.69 434 SER A O 1
ATOM 3294 N N . GLY A 1 435 ? -33.065 -9.956 60.590 1.00 32.59 435 GLY A N 1
ATOM 3295 C CA . GLY A 1 435 ? -33.135 -10.063 62.037 1.00 32.59 435 GLY A CA 1
ATOM 3296 C C . GLY A 1 435 ? -33.335 -11.520 62.437 1.00 32.59 435 GLY A C 1
ATOM 3297 O O . GLY A 1 435 ? -34.370 -12.125 62.155 1.00 32.59 435 GLY A O 1
ATOM 3298 N N . ILE A 1 436 ? -32.329 -12.079 63.104 1.00 34.91 436 ILE A N 1
ATOM 3299 C CA . ILE A 1 436 ? -32.416 -13.360 63.794 1.00 34.91 436 ILE A CA 1
ATOM 3300 C C . ILE A 1 436 ? -33.426 -13.175 64.930 1.00 34.91 436 ILE A C 1
ATOM 3302 O O . ILE A 1 436 ? -33.101 -12.671 66.005 1.00 34.91 436 ILE A O 1
ATOM 3306 N N . ARG A 1 437 ? -34.679 -13.578 64.702 1.00 33.62 437 ARG A N 1
ATOM 3307 C CA . ARG A 1 437 ? -35.622 -13.822 65.795 1.00 33.62 437 ARG A CA 1
ATOM 3308 C C . ARG A 1 437 ? -35.218 -15.130 66.469 1.00 33.62 437 ARG A C 1
ATOM 3310 O O . ARG A 1 437 ? -35.425 -16.212 65.926 1.00 33.62 437 ARG A O 1
ATOM 3317 N N . ARG A 1 438 ? -34.637 -15.016 67.665 1.00 32.09 438 ARG A N 1
ATOM 3318 C CA . ARG A 1 438 ? -34.523 -16.119 68.627 1.00 32.09 438 ARG A CA 1
ATOM 3319 C C . ARG A 1 438 ? -35.931 -16.628 68.947 1.00 32.09 438 ARG A C 1
ATOM 3321 O O . ARG A 1 438 ? -36.713 -15.906 69.556 1.00 32.09 438 ARG A O 1
ATOM 3328 N N . ALA A 1 439 ? -36.237 -17.862 68.557 1.00 33.41 439 ALA A N 1
ATOM 3329 C CA . ALA A 1 439 ? -37.389 -18.591 69.069 1.00 33.41 439 ALA A CA 1
ATOM 3330 C C . ALA A 1 439 ? -36.934 -19.469 70.241 1.00 33.41 439 ALA A C 1
ATOM 3332 O O . ALA A 1 439 ? -36.153 -20.408 70.081 1.00 33.41 439 ALA A O 1
ATOM 3333 N N . SER A 1 440 ? -37.410 -19.110 71.430 1.00 33.81 440 SER A N 1
ATOM 3334 C CA . SER A 1 440 ? -37.404 -19.915 72.648 1.00 33.81 440 SER A CA 1
ATOM 3335 C C . SER A 1 440 ? -38.157 -21.230 72.429 1.00 33.81 440 SER A C 1
ATOM 3337 O O . SER A 1 440 ? -39.195 -21.259 71.771 1.00 33.81 440 SER A O 1
ATOM 3339 N N . GLY A 1 441 ? -37.599 -22.320 72.954 1.00 29.70 441 GLY A N 1
ATOM 3340 C CA . GLY A 1 441 ? -37.971 -23.681 72.586 1.00 29.70 441 GLY A CA 1
ATOM 3341 C C . GLY A 1 441 ? -39.284 -24.218 73.148 1.00 29.70 441 GLY A C 1
ATOM 3342 O O . GLY A 1 441 ? -39.961 -23.598 73.956 1.00 29.70 441 GLY A O 1
ATOM 3343 N N . THR A 1 442 ? -39.584 -25.457 72.759 1.00 32.97 442 THR A N 1
ATOM 3344 C CA . THR A 1 442 ? -40.182 -26.483 73.626 1.00 32.97 442 THR A CA 1
ATOM 3345 C C . THR A 1 442 ? -40.021 -27.866 72.987 1.00 32.97 442 THR A C 1
ATOM 3347 O O . THR A 1 442 ? -40.153 -28.061 71.782 1.00 32.97 442 THR A O 1
ATOM 3350 N N . ARG A 1 443 ? -39.668 -28.838 73.833 1.00 31.73 443 ARG A N 1
ATOM 3351 C CA . ARG A 1 443 ? -39.493 -30.269 73.543 1.00 31.73 443 ARG A CA 1
ATOM 3352 C C . ARG A 1 443 ? -40.809 -30.927 73.095 1.00 31.73 443 ARG A C 1
ATOM 3354 O O . ARG A 1 443 ? -41.795 -30.760 73.804 1.00 31.73 443 ARG A O 1
ATOM 3361 N N . ARG A 1 444 ? -40.763 -31.866 72.130 1.00 31.16 444 ARG A N 1
ATOM 3362 C CA . ARG A 1 444 ? -41.285 -33.252 72.303 1.00 31.16 444 ARG A CA 1
ATOM 3363 C C . ARG A 1 444 ? -41.041 -34.206 71.108 1.00 31.16 444 ARG A C 1
ATOM 3365 O O . ARG A 1 444 ? -41.471 -33.958 69.997 1.00 31.16 444 ARG A O 1
ATOM 3372 N N . ARG A 1 445 ? -40.406 -35.339 71.453 1.00 30.95 445 ARG A N 1
ATOM 3373 C CA . ARG A 1 445 ? -40.595 -36.762 71.056 1.00 30.95 445 ARG A CA 1
ATOM 3374 C C . ARG A 1 445 ? -40.760 -37.218 69.581 1.00 30.95 445 ARG A C 1
ATOM 3376 O O . ARG A 1 445 ? -41.807 -37.062 68.980 1.00 30.95 445 ARG A O 1
ATOM 3383 N N . LYS A 1 446 ? -39.759 -38.027 69.178 1.00 32.50 446 LYS A N 1
ATOM 3384 C CA . LYS A 1 446 ? -39.771 -39.390 68.570 1.00 32.50 446 LYS A CA 1
ATOM 3385 C C . LYS A 1 446 ? -40.848 -39.760 67.526 1.00 32.50 446 LYS A C 1
ATOM 3387 O O . LYS A 1 446 ? -41.997 -39.986 67.880 1.00 32.50 446 LYS A O 1
ATOM 3392 N N . GLY A 1 447 ? -40.378 -40.122 66.326 1.00 29.92 447 GLY A N 1
ATOM 3393 C CA . GLY A 1 447 ? -41.049 -41.028 65.381 1.00 29.92 447 GLY A CA 1
ATOM 3394 C C . GLY A 1 447 ? -40.093 -41.482 64.266 1.00 29.92 447 GLY A C 1
ATOM 3395 O O . GLY A 1 447 ? -39.461 -40.653 63.628 1.00 29.92 447 GLY A O 1
ATOM 3396 N N . ARG A 1 448 ? -39.919 -42.799 64.106 1.00 32.38 448 ARG A N 1
ATOM 3397 C CA . ARG A 1 448 ? -39.005 -43.499 63.176 1.00 32.38 448 ARG A CA 1
ATOM 3398 C C . ARG A 1 448 ? -39.597 -43.679 61.761 1.00 32.38 448 ARG A C 1
ATOM 3400 O O . ARG A 1 448 ? -40.803 -43.576 61.595 1.00 32.38 448 ARG A O 1
ATOM 3407 N N . CYS A 1 449 ? -38.719 -44.168 60.866 1.00 28.45 449 CYS A N 1
ATOM 3408 C CA . CYS A 1 449 ? -38.922 -44.979 59.639 1.00 28.45 449 CYS A CA 1
ATOM 3409 C C . CYS A 1 449 ? -38.814 -44.208 58.310 1.00 28.45 449 CYS A C 1
ATOM 3411 O O . CYS A 1 449 ? -39.558 -43.274 58.070 1.00 28.45 449 CYS A O 1
ATOM 3413 N N . ARG A 1 450 ? -37.750 -44.416 57.512 1.00 31.89 450 ARG A N 1
ATOM 3414 C CA . ARG A 1 450 ? -37.344 -45.577 56.667 1.00 31.89 450 ARG A CA 1
ATOM 3415 C C . ARG A 1 450 ? -38.002 -45.547 55.274 1.00 31.89 450 ARG A C 1
ATOM 3417 O O . ARG A 1 450 ? -39.183 -45.830 55.165 1.00 31.89 450 ARG A O 1
ATOM 3424 N N . GLY A 1 451 ? -37.165 -45.422 54.235 1.00 28.91 451 GLY A N 1
ATOM 3425 C CA . GLY A 1 451 ? -37.178 -46.369 53.108 1.00 28.91 451 GLY A CA 1
ATOM 3426 C C . GLY A 1 451 ? -37.552 -45.865 51.703 1.00 28.91 451 GLY A C 1
ATOM 3427 O O . GLY A 1 451 ? -38.669 -45.425 51.488 1.00 28.91 451 GLY A O 1
ATOM 3428 N N . CYS A 1 452 ? -36.624 -46.126 50.762 1.00 29.47 452 CYS A N 1
ATOM 3429 C CA . CYS A 1 452 ? -36.779 -46.375 49.307 1.00 29.47 452 CYS A CA 1
ATOM 3430 C C . CYS A 1 452 ? -37.135 -45.174 48.400 1.00 29.47 452 CYS A C 1
ATOM 3432 O O . CYS A 1 452 ? -38.158 -44.540 48.585 1.00 29.47 452 CYS A O 1
ATOM 3434 N N . ARG A 1 453 ? -36.311 -44.702 47.444 1.00 31.62 453 ARG A N 1
ATOM 3435 C CA . ARG A 1 453 ? -35.624 -45.296 46.259 1.00 31.62 453 ARG A CA 1
ATOM 3436 C C . ARG A 1 453 ? -36.541 -45.993 45.230 1.00 31.62 453 ARG A C 1
ATOM 3438 O O . ARG A 1 453 ? -37.159 -46.997 45.559 1.00 31.62 453 ARG A O 1
ATOM 3445 N N . ARG A 1 454 ? -36.374 -45.546 43.962 1.00 32.16 454 ARG A N 1
ATOM 3446 C CA . ARG A 1 454 ? -36.806 -46.087 42.637 1.00 32.16 454 ARG A CA 1
ATOM 3447 C C . ARG A 1 454 ? -38.237 -45.709 42.202 1.00 32.16 454 ARG A C 1
ATOM 3449 O O . ARG A 1 454 ? -39.118 -45.678 43.037 1.00 32.16 454 ARG A O 1
ATOM 3456 N N . ALA A 1 455 ? -38.577 -45.464 40.932 1.00 32.50 455 ALA A N 1
ATOM 3457 C CA . ALA A 1 455 ? -37.857 -45.245 39.673 1.00 32.50 455 ALA A CA 1
ATOM 3458 C C . ALA A 1 455 ? -38.867 -44.780 38.587 1.00 32.50 455 ALA A C 1
ATOM 3460 O O . ALA A 1 455 ? -40.045 -45.106 38.656 1.00 32.50 455 ALA A O 1
ATOM 3461 N N . CYS A 1 456 ? -38.343 -44.049 37.599 1.00 29.25 456 CYS A N 1
ATOM 3462 C CA . CYS A 1 456 ? -38.667 -43.948 36.166 1.00 29.25 456 CYS A CA 1
ATOM 3463 C C . CYS A 1 456 ? -40.051 -44.268 35.533 1.00 29.25 456 CYS A C 1
ATOM 3465 O O . CYS A 1 456 ? -40.576 -45.372 35.609 1.00 29.25 456 CYS A O 1
ATOM 3467 N N . HIS A 1 457 ? -40.397 -43.329 34.632 1.00 30.47 457 HIS A N 1
ATOM 3468 C CA . HIS A 1 457 ? -41.000 -43.440 33.287 1.00 30.47 457 HIS A CA 1
ATOM 3469 C C . HIS A 1 457 ? -42.512 -43.662 33.087 1.00 30.47 457 HIS A C 1
ATOM 3471 O O . HIS A 1 457 ? -43.040 -44.748 33.297 1.00 30.47 457 HIS A O 1
ATOM 3477 N N . ARG A 1 458 ? -43.150 -42.636 32.486 1.00 29.75 458 ARG A N 1
ATOM 3478 C CA . ARG A 1 458 ? -44.278 -42.603 31.506 1.00 29.75 458 ARG A CA 1
ATOM 3479 C C . ARG A 1 458 ? -44.629 -41.104 31.313 1.00 29.75 458 ARG A C 1
ATOM 3481 O O . ARG A 1 458 ? -44.608 -40.390 32.299 1.00 29.75 458 ARG A O 1
ATOM 3488 N N . ARG A 1 459 ? -44.944 -40.481 30.168 1.00 30.61 459 ARG A N 1
ATOM 3489 C CA . ARG A 1 459 ? -45.387 -40.835 28.804 1.00 30.61 459 ARG A CA 1
ATOM 3490 C C . ARG A 1 459 ? -45.191 -39.589 27.907 1.00 30.61 459 ARG A C 1
ATOM 3492 O O . ARG A 1 459 ? -45.582 -38.504 28.321 1.00 30.61 459 ARG A O 1
ATOM 3499 N N . CYS A 1 460 ? -44.741 -39.754 26.660 1.00 27.62 460 CYS A N 1
ATOM 3500 C CA . CYS A 1 460 ? -44.998 -38.794 25.571 1.00 27.62 460 CYS A CA 1
ATOM 3501 C C . CYS A 1 460 ? -46.356 -39.107 24.913 1.00 27.62 460 CYS A C 1
ATOM 3503 O O . CYS A 1 460 ? -46.650 -40.268 24.622 1.00 27.62 460 CYS A O 1
ATOM 3505 N N . ARG A 1 461 ? -47.177 -38.078 24.658 1.00 31.69 461 ARG A N 1
ATOM 3506 C CA . ARG A 1 461 ? -48.422 -38.143 23.867 1.00 31.69 461 ARG A CA 1
ATOM 3507 C C . ARG A 1 461 ? -48.155 -37.727 22.412 1.00 31.69 461 ARG A C 1
ATOM 3509 O O . ARG A 1 461 ? -47.448 -36.758 22.166 1.00 31.69 461 ARG A O 1
ATOM 3516 N N . ARG A 1 462 ? -48.773 -38.446 21.467 1.00 30.59 462 ARG A N 1
ATOM 3517 C CA . ARG A 1 462 ? -48.943 -38.091 20.043 1.00 30.59 462 ARG A CA 1
ATOM 3518 C C . ARG A 1 462 ? -50.267 -37.333 19.844 1.00 30.59 462 ARG A C 1
ATOM 3520 O O . ARG A 1 462 ? -51.254 -37.692 20.479 1.00 30.59 462 ARG A O 1
ATOM 3527 N N . GLY A 1 463 ? -50.308 -36.398 18.890 1.00 27.11 463 GLY A N 1
ATOM 3528 C CA . GLY A 1 463 ? -51.522 -35.749 18.369 1.00 27.11 463 GLY A CA 1
ATOM 3529 C C . GLY A 1 463 ? -51.307 -35.208 16.946 1.00 27.11 463 GLY A C 1
ATOM 3530 O O . GLY A 1 463 ? -50.533 -34.284 16.758 1.00 27.11 463 GLY A O 1
ATOM 3531 N N . ARG A 1 464 ? -51.938 -35.858 15.958 1.00 30.12 464 ARG A N 1
ATOM 3532 C CA . ARG A 1 464 ? -51.807 -35.756 14.480 1.00 30.12 464 ARG A CA 1
ATOM 3533 C C . ARG A 1 464 ? -52.217 -34.408 13.824 1.00 30.12 464 ARG A C 1
ATOM 3535 O O . ARG A 1 464 ? -53.061 -33.720 14.387 1.00 30.12 464 ARG A O 1
ATOM 3542 N N . PRO A 1 465 ? -51.792 -34.134 12.562 1.00 38.78 465 PRO A N 1
ATOM 3543 C CA . PRO A 1 465 ? -52.341 -33.082 11.692 1.00 38.78 465 PRO A CA 1
ATOM 3544 C C . PRO A 1 465 ? -53.335 -33.593 10.612 1.00 38.78 465 PRO A C 1
ATOM 3546 O O . PRO A 1 465 ? -53.385 -34.787 10.298 1.00 38.78 465 PRO A O 1
ATOM 3549 N N . ARG A 1 466 ? -54.123 -32.666 10.033 1.00 30.48 466 ARG A N 1
ATOM 3550 C CA . ARG A 1 466 ? -55.116 -32.858 8.945 1.00 30.48 466 ARG A CA 1
ATOM 3551 C C . ARG A 1 466 ? -54.550 -32.534 7.541 1.00 30.48 466 ARG A C 1
ATOM 3553 O O . ARG A 1 466 ? -53.524 -31.883 7.401 1.00 30.48 466 ARG A O 1
ATOM 3560 N N . ARG A 1 467 ? -55.235 -33.057 6.513 1.00 28.84 467 ARG A N 1
ATOM 3561 C CA . ARG A 1 467 ? -54.854 -33.223 5.091 1.00 28.84 467 ARG A CA 1
ATOM 3562 C C . ARG A 1 467 ? -55.141 -31.999 4.172 1.00 28.84 467 ARG A C 1
ATOM 3564 O O . ARG A 1 467 ? -56.181 -31.379 4.324 1.00 28.84 467 ARG A O 1
ATOM 3571 N N . ARG A 1 468 ? -54.212 -31.776 3.212 1.00 30.88 468 ARG A N 1
ATOM 3572 C CA . ARG A 1 468 ? -54.225 -31.386 1.750 1.00 30.88 468 ARG A CA 1
ATOM 3573 C C . ARG A 1 468 ? -55.571 -31.379 0.953 1.00 30.88 468 ARG A C 1
ATOM 3575 O O . ARG A 1 468 ? -56.503 -31.948 1.510 1.00 30.88 468 ARG A O 1
ATOM 3582 N N . PRO A 1 469 ? -55.678 -30.993 -0.372 1.00 53.06 469 PRO A N 1
ATOM 3583 C CA . PRO A 1 469 ? -54.669 -30.617 -1.425 1.00 53.06 469 PRO A CA 1
ATOM 3584 C C . PRO A 1 469 ? -55.080 -29.542 -2.512 1.00 53.06 469 PRO A C 1
ATOM 3586 O O . PRO A 1 469 ? -56.194 -29.033 -2.514 1.00 53.06 469 PRO A O 1
ATOM 3589 N N . SER A 1 470 ? -54.207 -29.374 -3.541 1.00 28.45 470 SER A N 1
ATOM 3590 C CA . SER A 1 470 ? -54.455 -29.164 -5.014 1.00 28.45 470 SER A CA 1
ATOM 3591 C C . SER A 1 470 ? -53.920 -27.814 -5.570 1.00 28.45 470 SER A C 1
ATOM 3593 O O . SER A 1 470 ? -53.984 -26.845 -4.833 1.00 28.45 470 SER A O 1
ATOM 3595 N N . ARG A 1 471 ? -53.316 -27.601 -6.765 1.00 26.50 471 ARG A N 1
ATOM 3596 C CA . ARG A 1 471 ? -53.157 -28.217 -8.124 1.00 26.50 471 ARG A CA 1
ATOM 3597 C C . ARG A 1 471 ? -51.835 -27.658 -8.760 1.00 26.50 471 ARG A C 1
ATOM 3599 O O . ARG A 1 471 ? -51.448 -26.563 -8.389 1.00 26.50 471 ARG A O 1
ATOM 3606 N N . ARG A 1 472 ? -50.993 -28.427 -9.496 1.00 28.23 472 ARG A N 1
ATOM 3607 C CA . ARG A 1 472 ? -50.812 -28.542 -10.991 1.00 28.23 472 ARG A CA 1
ATOM 3608 C C . ARG A 1 472 ? -50.587 -27.185 -11.721 1.00 28.23 472 ARG A C 1
ATOM 3610 O O . ARG A 1 472 ? -51.347 -26.280 -11.445 1.00 28.23 472 ARG A O 1
ATOM 3617 N N . SER A 1 473 ? -49.646 -26.955 -12.661 1.00 27.72 473 SER A N 1
ATOM 3618 C CA . SER A 1 473 ? -49.035 -27.800 -13.722 1.00 27.72 473 SER A CA 1
ATOM 3619 C C . SER A 1 473 ? -47.941 -27.061 -14.553 1.00 27.72 473 SER A C 1
ATOM 3621 O O . SER A 1 473 ? -48.156 -25.891 -14.825 1.00 27.72 473 SER A O 1
ATOM 3623 N N . ARG A 1 474 ? -46.901 -27.801 -15.028 1.00 28.39 474 ARG A N 1
ATOM 3624 C CA . ARG A 1 474 ? -46.306 -27.930 -16.415 1.00 28.39 474 ARG A CA 1
ATOM 3625 C C . ARG A 1 474 ? -45.941 -26.657 -17.227 1.00 28.39 474 ARG A C 1
ATOM 3627 O O . ARG A 1 474 ? -46.650 -25.680 -17.130 1.00 28.39 474 ARG A O 1
ATOM 3634 N N . CYS A 1 475 ? -44.992 -26.556 -18.175 1.00 23.69 475 CYS A N 1
ATOM 3635 C CA . CYS A 1 475 ? -43.927 -27.321 -18.878 1.00 23.69 475 CYS A CA 1
ATOM 3636 C C . CYS A 1 475 ? -43.187 -26.250 -19.753 1.00 23.69 475 CYS A C 1
ATOM 3638 O O . CYS A 1 475 ? -43.830 -25.277 -20.129 1.00 23.69 475 CYS A O 1
ATOM 3640 N N . ARG A 1 476 ? -41.901 -26.339 -20.141 1.00 25.58 476 ARG A N 1
ATOM 3641 C CA . ARG A 1 476 ? -41.418 -26.921 -21.424 1.00 25.58 476 ARG A CA 1
ATOM 3642 C C . ARG A 1 476 ? -39.890 -26.700 -21.595 1.00 25.58 476 ARG A C 1
ATOM 3644 O O . ARG A 1 476 ? -39.405 -25.593 -21.408 1.00 25.58 476 ARG A O 1
ATOM 3651 N N . SER A 1 477 ? -39.191 -27.737 -22.059 1.00 31.09 477 SER A N 1
ATOM 3652 C CA . SER A 1 477 ? -37.976 -27.721 -22.914 1.00 31.09 477 SER A CA 1
ATOM 3653 C C . SER A 1 477 ? -38.366 -28.433 -24.231 1.00 31.09 477 SER A C 1
ATOM 3655 O O . SER A 1 477 ? -39.381 -29.145 -24.174 1.00 31.09 477 SER A O 1
ATOM 3657 N N . PRO A 1 478 ? -37.680 -28.293 -25.400 1.00 41.81 478 PRO A N 1
ATOM 3658 C CA . PRO A 1 478 ? -36.375 -28.947 -25.722 1.00 41.81 478 PRO A CA 1
ATOM 3659 C C . PRO A 1 478 ? -35.609 -28.231 -26.903 1.00 41.81 478 PRO A C 1
ATOM 3661 O O . PRO A 1 478 ? -35.916 -27.061 -27.123 1.00 41.81 478 PRO A O 1
ATOM 3664 N N . PRO A 1 479 ? -34.720 -28.846 -27.743 1.00 48.03 479 PRO A N 1
ATOM 3665 C CA . PRO A 1 479 ? -33.903 -30.076 -27.647 1.00 48.03 479 PRO A CA 1
ATOM 3666 C C . PRO A 1 479 ? -32.382 -29.904 -27.956 1.00 48.03 479 PRO A C 1
ATOM 3668 O O . PRO A 1 479 ? -31.906 -28.866 -28.403 1.00 48.03 479 PRO A O 1
ATOM 3671 N N . ARG A 1 480 ? -31.634 -31.006 -27.760 1.00 29.81 480 ARG A N 1
ATOM 3672 C CA . ARG A 1 480 ? -30.239 -31.268 -28.180 1.00 29.81 480 ARG A CA 1
ATOM 3673 C C . ARG A 1 480 ? -30.138 -31.843 -29.612 1.00 29.81 480 ARG A C 1
ATOM 3675 O O . ARG A 1 480 ? -31.000 -32.614 -30.018 1.00 29.81 480 ARG A O 1
ATOM 3682 N N . GLY A 1 481 ? -28.997 -31.601 -30.271 1.00 26.00 481 GLY A N 1
ATOM 3683 C CA . GLY A 1 481 ? -28.410 -32.313 -31.432 1.00 26.00 481 GLY A CA 1
ATOM 3684 C C . GLY A 1 481 ? -27.303 -31.423 -32.033 1.00 26.00 481 GLY A C 1
ATOM 3685 O O . GLY A 1 481 ? -27.545 -30.237 -32.168 1.00 26.00 481 GLY A O 1
ATOM 3686 N N . ARG A 1 482 ? -26.063 -31.817 -32.361 1.00 26.33 482 ARG A N 1
ATOM 3687 C CA . ARG A 1 482 ? -25.438 -33.082 -32.792 1.00 26.33 482 ARG A CA 1
ATOM 3688 C C . ARG A 1 482 ? -23.950 -33.124 -32.360 1.00 26.33 482 ARG A C 1
ATOM 3690 O O . ARG A 1 482 ? -23.388 -32.109 -31.966 1.00 26.33 482 ARG A O 1
ATOM 3697 N N . ARG A 1 483 ? -23.335 -34.309 -32.454 1.00 25.30 483 ARG A N 1
ATOM 3698 C CA . ARG A 1 483 ? -21.899 -34.602 -32.254 1.00 25.30 483 ARG A CA 1
ATOM 3699 C C . ARG A 1 483 ? -21.050 -34.312 -33.513 1.00 25.30 483 ARG A C 1
ATOM 3701 O O . ARG A 1 483 ? -21.523 -34.653 -34.590 1.00 25.30 483 ARG A O 1
ATOM 3708 N N . CYS A 1 484 ? -19.813 -33.833 -33.272 1.00 22.98 484 CYS A N 1
ATOM 3709 C CA . CYS A 1 484 ? -18.483 -34.107 -33.891 1.00 22.98 484 CYS A CA 1
ATOM 3710 C C . CYS A 1 484 ? -18.252 -33.969 -35.424 1.00 22.98 484 CYS A C 1
ATOM 3712 O O . CYS A 1 484 ? -19.210 -34.113 -36.175 1.00 22.98 484 CYS A O 1
ATOM 3714 N N . PRO A 1 485 ? -16.991 -33.773 -35.911 1.00 35.84 485 PRO A N 1
ATOM 3715 C CA . PRO A 1 485 ? -15.709 -34.049 -35.233 1.00 35.84 485 PRO A CA 1
ATOM 3716 C C . PRO A 1 485 ? -14.590 -32.983 -35.327 1.00 35.84 485 PRO A C 1
ATOM 3718 O O . PRO A 1 485 ? -14.646 -32.013 -36.077 1.00 35.84 485 PRO A O 1
ATOM 3721 N N . GLU A 1 486 ? -13.559 -33.251 -34.523 1.00 24.86 486 GLU A N 1
ATOM 3722 C CA . GLU A 1 486 ? -12.192 -32.728 -34.560 1.00 24.86 486 GLU A CA 1
ATOM 3723 C C . GLU A 1 486 ? -11.558 -32.783 -35.959 1.00 24.86 486 GLU A C 1
ATOM 3725 O O . GLU A 1 486 ? -11.684 -33.787 -36.661 1.00 24.86 486 GLU A O 1
ATOM 3730 N N . VAL A 1 487 ? -10.767 -31.761 -36.303 1.00 26.91 487 VAL A N 1
ATOM 3731 C CA . VAL A 1 487 ? -9.663 -31.888 -37.264 1.00 26.91 487 VAL A CA 1
ATOM 3732 C C . VAL A 1 487 ? -8.465 -31.093 -36.738 1.00 26.91 487 VAL A C 1
ATOM 3734 O O . VAL A 1 487 ? -8.560 -29.904 -36.443 1.00 26.91 487 VAL A O 1
ATOM 3737 N N . SER A 1 488 ? -7.354 -31.808 -36.588 1.00 26.20 488 SER A N 1
ATOM 3738 C CA . SER A 1 488 ? -6.025 -31.353 -36.167 1.00 26.20 488 SER A CA 1
ATOM 3739 C C . SER A 1 488 ? -5.232 -30.722 -37.348 1.00 26.20 488 SER A C 1
ATOM 3741 O O . SER A 1 488 ? -5.761 -30.631 -38.456 1.00 26.20 488 SER A O 1
ATOM 3743 N N . PRO A 1 489 ? -3.992 -30.225 -37.149 1.00 34.38 489 PRO A N 1
ATOM 3744 C CA . PRO A 1 489 ? -3.544 -28.931 -37.670 1.00 34.38 489 PRO A CA 1
ATOM 3745 C C . PRO A 1 489 ? -2.843 -28.981 -39.034 1.00 34.38 489 PRO A C 1
ATOM 3747 O O . PRO A 1 489 ? -2.111 -29.918 -39.355 1.00 34.38 489 PRO A O 1
ATOM 3750 N N . TRP A 1 490 ? -2.960 -27.887 -39.794 1.00 23.28 490 TRP A N 1
ATOM 3751 C CA . TRP A 1 490 ? -2.156 -27.650 -40.993 1.00 23.28 490 TRP A CA 1
ATOM 3752 C C . TRP A 1 490 ? -0.867 -26.888 -40.672 1.00 23.28 490 TRP A C 1
ATOM 3754 O O . TRP A 1 490 ? -0.874 -25.715 -40.300 1.00 23.28 490 TRP A O 1
ATOM 3764 N N . ARG A 1 491 ? 0.260 -27.577 -40.876 1.00 27.03 491 ARG A N 1
ATOM 3765 C CA . ARG A 1 491 ? 1.589 -26.993 -41.066 1.00 27.03 491 ARG A CA 1
ATOM 3766 C C . ARG A 1 491 ? 1.689 -26.361 -42.458 1.00 27.03 491 ARG A C 1
ATOM 3768 O O . ARG A 1 491 ? 1.319 -26.984 -43.445 1.00 27.03 491 ARG A O 1
ATOM 3775 N N . GLY A 1 492 ? 2.304 -25.181 -42.497 1.00 23.69 492 GLY A N 1
ATOM 3776 C CA . GLY A 1 492 ? 3.296 -24.761 -43.490 1.00 23.69 492 GLY A CA 1
ATOM 3777 C C . GLY A 1 492 ? 2.903 -24.747 -44.969 1.00 23.69 492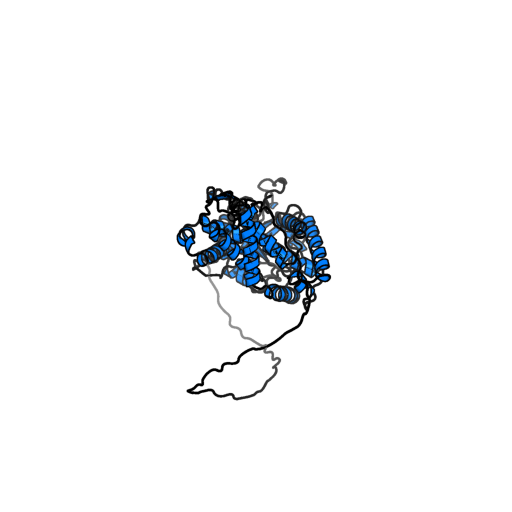 GLY A C 1
ATOM 3778 O O . GLY A 1 492 ? 2.880 -25.784 -45.628 1.00 23.69 492 GLY A O 1
ATOM 3779 N N . ARG A 1 493 ? 2.849 -23.543 -45.549 1.00 25.30 493 ARG A N 1
ATOM 3780 C CA . ARG A 1 493 ? 3.556 -23.305 -46.812 1.00 25.30 493 ARG A CA 1
ATOM 3781 C C . ARG A 1 493 ? 3.900 -21.832 -47.028 1.00 25.30 493 ARG A C 1
ATOM 3783 O O . ARG A 1 493 ? 3.058 -20.946 -47.043 1.00 25.30 493 ARG A O 1
ATOM 3790 N N . THR A 1 494 ? 5.200 -21.644 -47.184 1.00 25.98 494 THR A N 1
ATOM 3791 C CA . THR A 1 494 ? 5.946 -20.515 -47.731 1.00 25.98 494 THR A CA 1
ATOM 3792 C C . THR A 1 494 ? 5.376 -19.976 -49.042 1.00 25.98 494 THR A C 1
ATOM 3794 O O . THR A 1 494 ? 5.111 -20.767 -49.944 1.00 25.98 494 THR A O 1
ATOM 3797 N N . TRP A 1 495 ? 5.369 -18.650 -49.204 1.00 25.52 495 TRP A N 1
ATOM 3798 C CA . TRP A 1 495 ? 5.486 -17.988 -50.508 1.00 25.52 495 TRP A CA 1
ATOM 3799 C C . TRP A 1 495 ? 6.447 -16.794 -50.403 1.00 25.52 495 TRP A C 1
ATOM 3801 O O . TRP A 1 495 ? 6.131 -15.752 -49.837 1.00 25.52 495 TRP A O 1
ATOM 3811 N N . ARG A 1 496 ? 7.649 -16.966 -50.963 1.00 25.91 496 ARG A N 1
ATOM 3812 C CA . ARG A 1 496 ? 8.480 -15.887 -51.511 1.00 25.91 496 ARG A CA 1
ATOM 3813 C C . ARG A 1 496 ? 8.230 -15.879 -53.017 1.00 25.91 496 ARG A C 1
ATOM 3815 O O . ARG A 1 496 ? 8.385 -16.921 -53.643 1.00 25.91 496 ARG A O 1
ATOM 3822 N N . SER A 1 497 ? 7.984 -14.715 -53.608 1.00 27.72 497 SER A N 1
ATOM 3823 C CA . SER A 1 497 ? 8.924 -14.082 -54.552 1.00 27.72 497 SER A CA 1
ATOM 3824 C C . SER A 1 497 ? 8.264 -12.979 -55.393 1.00 27.72 497 SER A C 1
ATOM 3826 O O . SER A 1 497 ? 7.195 -13.188 -55.942 1.00 27.72 497 SER A O 1
ATOM 3828 N N . ARG A 1 498 ? 9.006 -11.858 -55.501 1.00 27.42 498 ARG A N 1
ATOM 3829 C CA . ARG A 1 498 ? 9.209 -10.968 -56.673 1.00 27.42 498 ARG A CA 1
ATOM 3830 C C . ARG A 1 498 ? 7.948 -10.308 -57.269 1.00 27.42 498 ARG A C 1
ATOM 3832 O O . ARG A 1 498 ? 7.010 -10.976 -57.648 1.00 27.42 498 ARG A O 1
ATOM 3839 N N . GLY A 1 499 ? 7.850 -8.994 -57.454 1.00 24.52 499 GLY A N 1
ATOM 3840 C CA . GLY A 1 499 ? 8.857 -7.954 -57.672 1.00 24.52 499 GLY A CA 1
ATOM 3841 C C . GLY A 1 499 ? 8.515 -7.211 -58.972 1.00 24.52 499 GLY A C 1
ATOM 3842 O O . GLY A 1 499 ? 8.313 -7.873 -59.982 1.00 24.52 499 GLY A O 1
ATOM 3843 N N . ARG A 1 500 ? 8.436 -5.871 -58.935 1.00 25.84 500 ARG A N 1
ATOM 3844 C CA . ARG A 1 500 ? 8.616 -4.892 -60.042 1.00 25.84 500 ARG A CA 1
ATOM 3845 C C . ARG A 1 500 ? 8.241 -3.502 -59.500 1.00 25.84 500 ARG A C 1
ATOM 3847 O O . ARG A 1 500 ? 7.112 -3.298 -59.085 1.00 25.84 500 ARG A O 1
ATOM 3854 N N . THR A 1 501 ? 9.209 -2.645 -59.169 1.00 28.41 501 THR A N 1
ATOM 3855 C CA . THR A 1 501 ? 9.814 -1.591 -60.018 1.00 28.41 501 THR A CA 1
ATOM 3856 C C . THR A 1 501 ? 8.818 -0.584 -60.601 1.00 28.41 501 THR A C 1
ATOM 3858 O O . THR A 1 501 ? 8.105 -0.902 -61.547 1.00 28.41 501 THR A O 1
ATOM 3861 N N . GLY A 1 502 ? 8.894 0.658 -60.113 1.00 26.11 502 GLY A N 1
ATOM 3862 C CA . GLY A 1 502 ? 8.372 1.870 -60.746 1.00 26.11 502 GLY A CA 1
ATOM 3863 C C . GLY A 1 502 ? 9.058 3.096 -60.130 1.00 26.11 502 GLY A C 1
ATOM 3864 O O . GLY A 1 502 ? 8.970 3.310 -58.929 1.00 26.11 502 GLY A O 1
ATOM 3865 N N . ARG A 1 503 ? 9.835 3.808 -60.951 1.00 27.55 503 ARG A N 1
ATOM 3866 C CA . ARG A 1 503 ? 10.721 4.952 -60.649 1.00 27.55 503 ARG A CA 1
ATOM 3867 C C . ARG A 1 503 ? 9.988 6.299 -60.790 1.00 27.55 503 ARG A C 1
ATOM 3869 O O . ARG A 1 503 ? 9.022 6.368 -61.538 1.00 27.55 503 ARG A O 1
ATOM 3876 N N . ASN A 1 504 ? 10.644 7.341 -60.251 1.00 26.70 504 ASN A N 1
ATOM 3877 C CA . ASN A 1 504 ? 10.509 8.799 -60.483 1.00 26.70 504 ASN A CA 1
ATOM 3878 C C . ASN A 1 504 ? 9.312 9.485 -59.802 1.00 26.70 504 ASN A C 1
ATOM 3880 O O . ASN A 1 504 ? 8.226 8.933 -59.796 1.00 26.70 504 ASN A O 1
ATOM 3884 N N . SER A 1 505 ? 9.424 10.671 -59.191 1.00 27.56 505 SER A N 1
ATOM 3885 C CA . SER A 1 505 ? 10.341 11.831 -59.331 1.00 27.56 505 SER A CA 1
ATOM 3886 C C . SER A 1 505 ? 10.353 12.644 -58.009 1.00 27.56 505 SER A C 1
ATOM 3888 O O . SER A 1 505 ? 9.351 12.634 -57.306 1.00 27.56 505 SER A O 1
ATOM 3890 N N . ARG A 1 506 ? 11.490 13.192 -57.523 1.00 26.64 506 ARG A N 1
ATOM 3891 C CA . ARG A 1 506 ? 11.903 14.636 -57.561 1.00 26.64 506 ARG A CA 1
ATOM 3892 C C . ARG A 1 506 ? 10.733 15.628 -57.345 1.00 26.64 506 ARG A C 1
ATOM 3894 O O . ARG A 1 506 ? 9.731 15.470 -58.022 1.00 26.64 506 ARG A O 1
ATOM 3901 N N . SER A 1 507 ? 10.767 16.707 -56.553 1.00 25.62 507 SER A N 1
ATOM 3902 C CA . SER A 1 507 ? 11.786 17.482 -55.808 1.00 25.62 507 SER A CA 1
ATOM 3903 C C . SER A 1 507 ? 11.089 18.730 -55.187 1.00 25.62 507 SER A C 1
ATOM 3905 O O . SER A 1 507 ? 9.950 18.996 -55.560 1.00 25.62 507 SER A O 1
ATOM 3907 N N . CYS A 1 508 ? 11.828 19.509 -54.367 1.00 25.09 508 CYS A N 1
ATOM 3908 C CA . CYS A 1 508 ? 11.573 20.861 -53.782 1.00 25.09 508 CYS A CA 1
ATOM 3909 C C . CYS A 1 508 ? 11.065 20.852 -52.314 1.00 25.09 508 CYS A C 1
ATOM 3911 O O . CYS A 1 508 ? 10.007 20.294 -52.061 1.00 25.09 508 CYS A O 1
ATOM 3913 N N . TRP A 1 509 ? 11.825 21.262 -51.269 1.00 25.31 509 TRP A N 1
ATOM 3914 C CA . TRP A 1 509 ? 12.403 22.598 -50.909 1.00 25.31 509 TRP A CA 1
ATOM 3915 C C . TRP A 1 509 ? 11.344 23.713 -50.978 1.00 25.31 509 TRP A C 1
ATOM 3917 O O . TRP A 1 509 ? 10.625 23.758 -51.966 1.00 25.31 509 TRP A O 1
ATOM 3927 N N . ALA A 1 510 ? 11.152 24.652 -50.048 1.00 28.27 510 ALA A N 1
ATOM 3928 C CA . ALA A 1 510 ? 11.844 25.190 -48.862 1.00 28.27 510 ALA A CA 1
ATOM 3929 C C . ALA A 1 510 ? 10.726 25.761 -47.925 1.00 28.27 510 ALA A C 1
ATOM 3931 O O . ALA A 1 510 ? 9.572 25.799 -48.354 1.00 28.27 510 ALA A O 1
ATOM 3932 N N . SER A 1 511 ? 10.906 26.142 -46.657 1.00 37.19 511 SER A N 1
ATOM 3933 C CA . SER A 1 511 ? 11.962 26.929 -46.001 1.00 37.19 511 SER A CA 1
ATOM 3934 C C . SER A 1 511 ? 11.970 26.693 -44.494 1.00 37.19 511 SER A C 1
ATOM 3936 O O . SER A 1 511 ? 10.908 26.288 -43.967 1.00 37.19 511 SER A O 1
#

Secondary structure (DSSP, 8-state):
---S--GGGS--PPPPPTT-GGG-S---EETTSHHHHH-HHHHHHHHHHHHTTEEEEEEETTEEEEEE--HHHHHHHHH-TTTEE--GGG-HHHHTT-S-TT-HHHHHS---S-GGG--HHHHHHHHHHHHHHHTT--HHHHHHHHHHHHHHHHHHHTTTSEEEHIIIIITHHHHHHHHHHHT--TTTSHHHHHHHHHHHTSSSHHHHHHHHHHHHHHHHHHHHHS--SSHHHHHHT-TT---HHHHHHHHHHHHHHHHHHHHHHHHHHHHHHHH-HHHHT-GGGTTHHHHHHHHHHHHHS-SB-EEEEEEESS-EEETTEEE-TT--EEEEHHHHHHHHHHHSPPPTT----STT--GGGS-TTHHHHHHHHHHHHHHHHHH-TT-EESS-GGG--B---SSB--BS--EEE------TTTT----PPPP----------------------------PPP-PPPP--------------------------------------------